Protein AF-U1LVY3-F1 (afdb_monomer)

Foldseek 3Di:
DVQVLVVVLQLVLLVLCVVCLPPDWDKDADDDDPRIDIPSQVVSVVSSVVSCCVVPVPEAEDEPVPPGDHDPDQEAKYKQWRSWQQVVCSVPPVFLIWTWIFIDHGNRTQKTWIARSVVRWIWIFGPPPAIDTVNHGAAAADDDALQAWEEADDPCCLPDDLQDDNQLCVVSQVNHPHYDHSRGQLVRLLCQLNHVGAKYWDRWDACRRPVRSQRSQVRSQKHKDFLQRHRDDNPTITIIIIHHPNHSCNSNPPRQVVVQNHDVPRAPFDKDWDDDCVVCVVQLCVQPVPSVVSVVQVVQWIKIFTDGPNHTFWIWTWGDPDLAEIEIHRTGGDPVCPPVCVSVVNVVVVVVVCVVSNHFKYKYKDFPQCPVVVVSVVVVVWAWDDKAFQVCVVVPHDFDHHPNDTRGIITMTMDGD

Structure (mmCIF, N/CA/C/O backbone):
data_AF-U1LVY3-F1
#
_entry.id   AF-U1LVY3-F1
#
loop_
_atom_site.group_PDB
_atom_site.id
_atom_site.type_symbol
_atom_site.label_atom_id
_atom_site.label_alt_id
_atom_site.label_comp_id
_atom_site.label_asym_id
_atom_site.label_entity_id
_atom_site.label_seq_id
_atom_site.pdbx_PDB_ins_code
_atom_site.Cartn_x
_atom_site.Cartn_y
_atom_site.Cartn_z
_atom_site.occupancy
_atom_site.B_iso_or_equiv
_atom_site.auth_seq_id
_atom_site.auth_comp_id
_atom_site.auth_asym_id
_atom_site.auth_atom_id
_atom_site.pdbx_PDB_model_num
ATOM 1 N N . MET A 1 1 ? -6.743 -9.334 26.525 1.00 87.50 1 MET A N 1
ATOM 2 C CA . MET A 1 1 ? -6.512 -8.018 27.160 1.00 87.50 1 MET A CA 1
ATOM 3 C C . MET A 1 1 ? -6.171 -6.985 26.093 1.00 87.50 1 MET A C 1
ATOM 5 O O . MET A 1 1 ? -6.909 -6.022 25.976 1.00 87.50 1 MET A O 1
ATOM 9 N N . LEU A 1 2 ? -5.165 -7.258 25.252 1.00 95.00 2 LEU A N 1
ATOM 10 C CA . LEU A 1 2 ? -4.727 -6.402 24.141 1.00 95.00 2 LEU A CA 1
ATOM 11 C C . LEU A 1 2 ? -5.836 -5.983 23.155 1.00 95.00 2 LEU A C 1
ATOM 13 O O . LEU A 1 2 ? -6.010 -4.799 22.908 1.00 95.00 2 LEU A O 1
ATOM 17 N N . GLU A 1 3 ? -6.629 -6.936 22.653 1.00 96.06 3 GLU A N 1
ATOM 18 C CA . GLU A 1 3 ? -7.739 -6.662 21.721 1.00 96.06 3 GLU A CA 1
ATOM 19 C C . GLU A 1 3 ? -8.765 -5.674 22.300 1.00 96.06 3 GLU A C 1
ATOM 21 O O . GLU A 1 3 ? -9.073 -4.659 21.687 1.00 96.06 3 GLU A O 1
ATOM 26 N N . TRP A 1 4 ? -9.252 -5.930 23.519 1.00 97.12 4 TRP A N 1
ATOM 27 C CA . TRP A 1 4 ? -10.209 -5.049 24.198 1.00 97.12 4 TRP A CA 1
ATOM 28 C C . TRP A 1 4 ? -9.643 -3.658 24.467 1.00 97.12 4 TRP A C 1
ATOM 30 O O . TRP A 1 4 ? -10.363 -2.675 24.324 1.00 97.12 4 TRP A O 1
ATOM 40 N N . PHE A 1 5 ? -8.360 -3.581 24.822 1.00 98.50 5 PHE A N 1
ATOM 41 C CA . PHE A 1 5 ? -7.663 -2.311 24.976 1.00 98.50 5 PHE A CA 1
ATOM 42 C C . PHE A 1 5 ? -7.622 -1.530 23.655 1.00 98.50 5 PHE A C 1
ATOM 44 O O . PHE A 1 5 ? -7.966 -0.355 23.643 1.00 98.50 5 PHE A O 1
ATOM 51 N N . ALA A 1 6 ? -7.281 -2.178 22.536 1.00 98.25 6 ALA A N 1
ATOM 52 C CA . ALA A 1 6 ? -7.259 -1.533 21.223 1.00 98.25 6 ALA A CA 1
ATOM 53 C C . ALA A 1 6 ? -8.655 -1.059 20.776 1.00 98.25 6 ALA A C 1
ATOM 55 O O . ALA A 1 6 ? -8.788 0.032 20.227 1.00 98.25 6 ALA A O 1
ATOM 56 N N . ILE A 1 7 ? -9.704 -1.842 21.063 1.00 98.50 7 ILE A N 1
ATOM 57 C CA . ILE A 1 7 ? -11.102 -1.472 20.780 1.00 98.50 7 ILE A CA 1
ATOM 58 C C . ILE A 1 7 ? -11.530 -0.241 21.584 1.00 98.50 7 ILE A C 1
ATOM 60 O O . ILE A 1 7 ? -12.202 0.640 21.050 1.00 98.50 7 ILE A O 1
ATOM 64 N N . ASP A 1 8 ? -11.191 -0.185 22.870 1.00 98.44 8 ASP A N 1
ATOM 65 C CA . ASP A 1 8 ? -11.476 0.985 23.700 1.00 98.44 8 ASP A CA 1
ATOM 66 C C . ASP A 1 8 ? -10.695 2.210 23.204 1.00 98.44 8 ASP A C 1
ATOM 68 O O . ASP A 1 8 ? -11.266 3.282 23.004 1.00 98.44 8 ASP A O 1
ATOM 72 N N . LEU A 1 9 ? -9.409 2.022 22.908 1.00 98.50 9 LEU A N 1
ATOM 73 C CA . LEU A 1 9 ? -8.517 3.063 22.418 1.00 98.50 9 LEU A CA 1
ATOM 74 C C . LEU A 1 9 ? -9.024 3.716 21.126 1.00 98.50 9 LEU A C 1
ATOM 76 O O . LEU A 1 9 ? -9.173 4.937 21.078 1.00 98.50 9 LEU A O 1
ATOM 80 N N . ILE A 1 10 ? -9.330 2.917 20.099 1.00 98.62 10 ILE A N 1
ATOM 81 C CA . ILE A 1 10 ? -9.770 3.434 18.795 1.00 98.62 10 ILE A CA 1
ATOM 82 C C . ILE A 1 10 ? -11.118 4.159 18.891 1.00 98.62 10 ILE A C 1
ATOM 84 O O . ILE A 1 10 ? -11.341 5.159 18.210 1.00 98.62 10 ILE A O 1
ATOM 88 N N . LYS A 1 11 ? -12.009 3.713 19.787 1.00 98.50 11 LYS A N 1
ATOM 89 C CA . LYS A 1 11 ? -13.289 4.386 20.042 1.00 98.50 11 LYS A CA 1
ATOM 90 C C . LYS A 1 11 ? -13.103 5.732 20.725 1.00 98.50 11 LYS A C 1
ATOM 92 O O . LYS A 1 11 ? -13.768 6.690 20.346 1.00 98.50 11 LYS A O 1
ATOM 97 N N . GLN A 1 12 ? -12.207 5.820 21.705 1.00 98.19 12 GLN A N 1
ATOM 98 C CA . GLN A 1 12 ? -11.926 7.085 22.385 1.00 98.19 12 GLN A CA 1
ATOM 99 C C . GLN A 1 12 ? -11.240 8.092 21.460 1.00 98.19 12 GLN A C 1
ATOM 101 O O . GLN A 1 12 ? -11.603 9.266 21.471 1.00 98.19 12 GLN A O 1
ATOM 106 N N . ALA A 1 13 ? -10.324 7.628 20.608 1.00 98.12 13 ALA A N 1
ATOM 107 C CA . ALA A 1 13 ? -9.740 8.443 19.550 1.00 98.12 13 ALA A CA 1
ATOM 108 C C . ALA A 1 13 ? -10.811 8.956 18.566 1.00 98.12 13 ALA A C 1
ATOM 110 O O . ALA A 1 13 ? -10.850 10.146 18.260 1.00 98.12 13 ALA A O 1
ATOM 111 N N . GLY A 1 14 ? -11.740 8.097 18.131 1.00 98.19 14 GLY A N 1
ATOM 112 C CA . GLY A 1 14 ? -12.835 8.512 17.250 1.00 98.19 14 GLY A CA 1
ATOM 113 C C . GLY A 1 14 ? -13.801 9.498 17.908 1.00 98.19 14 GLY A C 1
ATOM 114 O O . GLY A 1 14 ? -14.214 10.467 17.273 1.00 98.19 14 GLY A O 1
ATOM 115 N N . GLU A 1 15 ? -14.118 9.312 19.189 1.00 97.94 15 GLU A N 1
ATOM 116 C CA . GLU A 1 15 ? -14.946 10.261 19.938 1.00 97.94 15 GLU A CA 1
ATOM 117 C C . GLU A 1 15 ? -14.264 11.627 20.070 1.00 97.94 15 GLU A C 1
ATOM 119 O O . GLU A 1 15 ? -14.902 12.659 19.865 1.00 97.94 15 GLU A O 1
ATOM 124 N N . TYR A 1 16 ? -12.952 11.644 20.322 1.00 97.50 16 TYR A N 1
ATOM 125 C CA . TYR A 1 16 ? -12.170 12.876 20.305 1.00 97.50 16 TYR A CA 1
ATOM 126 C C . TYR A 1 16 ? -12.270 13.588 18.948 1.00 97.50 16 TYR A C 1
ATOM 128 O O . TYR A 1 16 ? -12.573 14.780 18.911 1.00 97.50 16 TYR A O 1
ATOM 136 N N . ILE A 1 17 ? -12.112 12.864 17.832 1.00 96.81 17 ILE A N 1
ATOM 137 C CA . ILE A 1 17 ? -12.257 13.447 16.489 1.00 96.81 17 ILE A CA 1
ATOM 138 C C . ILE A 1 17 ? -13.647 14.059 16.300 1.00 96.81 17 ILE A C 1
ATOM 140 O O . ILE A 1 17 ? -13.748 15.198 15.850 1.00 96.81 17 ILE A O 1
ATOM 144 N N . ARG A 1 18 ? -14.724 13.351 16.669 1.00 96.56 18 ARG A N 1
ATOM 145 C CA . ARG A 1 18 ? -16.099 13.871 16.538 1.00 96.56 18 ARG A CA 1
ATOM 146 C C . ARG A 1 18 ? -16.309 15.167 17.308 1.00 96.56 18 ARG A C 1
ATOM 148 O O . ARG A 1 18 ? -16.991 16.056 16.812 1.00 96.56 18 ARG A O 1
ATOM 155 N N . LEU A 1 19 ? -15.718 15.284 18.496 1.00 94.75 19 LEU A N 1
ATOM 156 C CA . LEU A 1 19 ? -15.805 16.499 19.305 1.00 94.75 19 LEU A CA 1
ATOM 157 C C . LEU A 1 19 ? -15.033 17.675 18.694 1.00 94.75 19 LEU A C 1
ATOM 159 O O . LEU A 1 19 ? -15.367 18.817 18.985 1.00 94.75 19 LEU A O 1
ATOM 163 N N . GLN A 1 20 ? -14.001 17.416 17.887 1.00 92.50 20 GLN A N 1
ATOM 164 C CA . GLN A 1 20 ? -13.142 18.451 17.299 1.00 92.50 20 GLN A CA 1
ATOM 165 C C . GLN A 1 20 ? -13.457 18.759 15.824 1.00 92.50 20 GLN A C 1
ATOM 167 O O . GLN A 1 20 ? -12.952 19.739 15.285 1.00 92.50 20 GLN A O 1
ATOM 172 N N . ILE A 1 21 ? -14.289 17.958 15.151 1.00 90.50 21 ILE A N 1
ATOM 173 C CA . ILE A 1 21 ? -14.466 18.010 13.686 1.00 90.50 21 ILE A CA 1
ATOM 174 C C . ILE A 1 21 ? -15.023 19.342 13.152 1.00 90.50 21 ILE A C 1
ATOM 176 O O . ILE A 1 21 ? -14.772 19.712 11.999 1.00 90.50 21 ILE A O 1
ATOM 180 N N . ASP A 1 22 ? -15.785 20.061 13.978 1.00 88.44 22 ASP A N 1
ATOM 181 C CA . ASP A 1 22 ? -16.374 21.362 13.647 1.00 88.44 22 ASP A CA 1
ATOM 182 C C . ASP A 1 22 ? -15.607 22.553 14.236 1.00 88.44 22 ASP A C 1
ATOM 184 O O . ASP A 1 22 ? -15.906 23.699 13.891 1.00 88.44 22 ASP A O 1
ATOM 188 N N . GLU A 1 23 ? -14.598 22.291 15.066 1.00 87.44 23 GLU A N 1
ATOM 189 C CA . GLU A 1 23 ? -13.735 23.324 15.626 1.00 87.44 23 GLU A CA 1
ATOM 190 C C . GLU A 1 23 ? -12.767 23.876 14.572 1.00 87.44 23 GLU A C 1
ATOM 192 O O . GLU A 1 23 ? -12.518 23.284 13.520 1.00 87.44 23 GLU A O 1
ATOM 197 N N . SER A 1 24 ? -12.212 25.057 14.843 1.00 82.12 24 SER A N 1
ATOM 198 C CA . SER A 1 24 ? -11.171 25.631 13.986 1.00 82.12 24 SER A CA 1
ATOM 199 C C . SER A 1 24 ? -9.819 24.994 14.300 1.00 82.12 24 SER A C 1
ATOM 201 O O . SER A 1 24 ? -9.330 25.118 15.418 1.00 82.12 24 SER A O 1
ATOM 203 N N . TYR A 1 25 ? -9.189 24.385 13.299 1.00 86.19 25 TYR A N 1
ATOM 204 C CA . TYR A 1 25 ? -7.867 23.759 13.399 1.00 86.19 25 TYR A CA 1
ATOM 205 C C . TYR A 1 25 ? -6.943 24.232 12.275 1.00 86.19 25 TYR A C 1
ATOM 207 O O . TYR A 1 25 ? -7.393 24.695 11.219 1.00 86.19 25 TYR A O 1
ATOM 215 N N . ARG A 1 26 ? -5.629 24.123 12.485 1.00 84.31 26 ARG A N 1
ATOM 216 C CA . ARG A 1 26 ? -4.644 24.418 11.435 1.00 84.31 26 ARG A CA 1
ATOM 217 C C . ARG A 1 26 ? -4.437 23.225 10.511 1.00 84.31 26 ARG A C 1
ATOM 219 O O . ARG A 1 26 ? -4.494 22.072 10.930 1.00 84.31 26 ARG A O 1
ATOM 226 N N . ILE A 1 27 ? -4.164 23.544 9.248 1.00 86.38 27 ILE A N 1
ATOM 227 C CA . ILE A 1 27 ? -3.819 22.594 8.191 1.00 86.38 27 ILE A CA 1
ATOM 228 C C . ILE A 1 27 ? -2.398 22.914 7.732 1.00 86.38 27 ILE A C 1
ATOM 230 O O . ILE A 1 27 ? -2.105 24.045 7.336 1.00 86.38 27 ILE A O 1
ATOM 234 N N . GLU A 1 28 ? -1.530 21.914 7.748 1.00 83.69 28 GLU A N 1
ATOM 235 C CA . GLU A 1 28 ? -0.154 21.988 7.272 1.00 83.69 28 GLU A CA 1
ATOM 236 C C . GLU A 1 28 ? 0.042 21.095 6.041 1.00 83.69 28 GLU A C 1
ATOM 238 O O . GLU A 1 28 ? -0.721 20.165 5.783 1.00 83.69 28 GLU A O 1
ATOM 243 N N . ARG A 1 29 ? 1.072 21.393 5.242 1.00 80.12 29 ARG A N 1
ATOM 244 C CA . ARG A 1 29 ? 1.439 20.617 4.051 1.00 80.12 29 ARG A CA 1
ATOM 245 C C . ARG A 1 29 ? 2.772 19.920 4.301 1.00 80.12 29 ARG A C 1
ATOM 247 O O . ARG A 1 29 ? 3.748 20.609 4.583 1.00 80.12 29 ARG A O 1
ATOM 254 N N . LYS A 1 30 ? 2.816 18.596 4.128 1.00 73.00 30 LYS A N 1
ATOM 255 C CA . LYS A 1 30 ? 4.018 17.768 4.318 1.00 73.00 30 LYS A CA 1
ATOM 256 C C . LYS A 1 30 ? 4.948 17.841 3.095 1.00 73.00 30 LYS A C 1
ATOM 258 O O . LYS A 1 30 ? 5.907 18.609 3.103 1.00 73.00 30 LYS A O 1
ATOM 263 N N . THR A 1 31 ? 4.672 17.098 2.014 1.00 61.28 31 THR A N 1
ATOM 264 C CA . THR A 1 31 ? 5.638 16.942 0.898 1.00 61.28 31 THR A CA 1
ATOM 265 C C . THR A 1 31 ? 5.097 17.196 -0.520 1.00 61.28 31 THR A C 1
ATOM 267 O O . THR A 1 31 ? 5.864 17.145 -1.485 1.00 61.28 31 THR A O 1
ATOM 270 N N . GLY A 1 32 ? 3.810 17.537 -0.704 1.00 56.56 32 GLY A N 1
ATOM 271 C CA . GLY A 1 32 ? 3.255 17.762 -2.051 1.00 56.56 32 GLY A CA 1
ATOM 272 C C . GLY A 1 32 ? 1.837 18.344 -2.146 1.00 56.56 32 GLY A C 1
ATOM 273 O O . GLY A 1 32 ? 1.198 18.695 -1.151 1.00 56.56 32 GLY A O 1
ATOM 274 N N . LYS A 1 33 ? 1.323 18.468 -3.384 1.00 53.09 33 LYS A N 1
ATOM 275 C CA . LYS A 1 33 ? -0.075 18.848 -3.678 1.00 53.09 33 LYS A CA 1
ATOM 276 C C . LYS A 1 33 ? -1.012 17.691 -3.292 1.00 53.09 33 LYS A C 1
ATOM 278 O O . LYS A 1 33 ? -1.248 16.810 -4.106 1.00 53.09 33 LYS A O 1
ATOM 283 N N . GLY A 1 34 ? -1.510 17.700 -2.057 1.00 57.94 34 GLY A N 1
ATOM 284 C CA . GLY A 1 34 ? -2.484 16.724 -1.539 1.00 57.94 34 GLY A CA 1
ATOM 285 C C . GLY A 1 34 ? -2.039 16.010 -0.263 1.00 57.94 34 GLY A C 1
ATOM 286 O O . GLY A 1 34 ? -2.865 15.390 0.385 1.00 57.94 34 GLY A O 1
ATOM 287 N N . ASP A 1 35 ? -0.765 16.147 0.102 1.00 71.56 35 ASP A N 1
ATOM 288 C CA . ASP A 1 35 ? -0.186 15.614 1.335 1.00 71.56 35 ASP A CA 1
ATOM 289 C C . ASP A 1 35 ? -0.346 16.661 2.450 1.00 71.56 35 ASP A C 1
ATOM 291 O O . ASP A 1 35 ? 0.432 17.624 2.536 1.00 71.56 35 ASP A O 1
ATOM 295 N N . LEU A 1 36 ? -1.460 16.552 3.175 1.00 80.69 36 LEU A N 1
ATOM 296 C CA . LEU A 1 36 ? -1.918 17.489 4.198 1.00 80.69 36 LEU A CA 1
ATOM 297 C C . LEU A 1 36 ? -2.030 16.768 5.535 1.00 80.69 36 LEU A C 1
ATOM 299 O O . LEU A 1 36 ? -2.366 15.596 5.564 1.00 80.69 36 LEU A O 1
ATOM 303 N N . VAL A 1 37 ? -1.814 17.512 6.610 1.00 85.25 37 VAL A N 1
ATOM 304 C CA . VAL A 1 37 ? -2.008 17.067 7.991 1.00 85.25 37 VAL A CA 1
ATOM 305 C C . VAL A 1 37 ? -2.689 18.181 8.765 1.00 85.25 37 VAL A C 1
ATOM 307 O O . VAL A 1 37 ? -2.433 19.362 8.508 1.00 85.25 37 VAL A O 1
ATOM 310 N N . THR A 1 38 ? -3.562 17.836 9.701 1.00 85.44 38 THR A N 1
ATOM 311 C CA . THR A 1 38 ? -4.180 18.796 10.613 1.00 85.44 38 THR A CA 1
ATOM 312 C C . THR A 1 38 ? -3.626 18.662 12.029 1.00 85.44 38 THR A C 1
ATOM 314 O O . THR A 1 38 ? -3.005 17.668 12.402 1.00 85.44 38 THR A O 1
ATOM 317 N N . GLU A 1 39 ? -3.857 19.677 12.859 1.00 89.75 39 GLU A N 1
ATOM 318 C CA . GLU A 1 39 ? -3.575 19.576 14.299 1.00 89.75 39 GLU A CA 1
ATOM 319 C C . GLU A 1 39 ? -4.322 18.403 14.959 1.00 89.75 39 GLU A C 1
ATOM 321 O O . GLU A 1 39 ? -3.839 17.860 15.952 1.00 89.75 39 GLU A O 1
ATOM 326 N N . ILE A 1 40 ? -5.459 17.986 14.390 1.00 90.75 40 ILE A N 1
ATOM 327 C CA . ILE A 1 40 ? -6.265 16.877 14.902 1.00 90.75 40 ILE A CA 1
ATOM 328 C C . ILE A 1 40 ? -5.581 15.537 14.616 1.00 90.75 40 ILE A C 1
ATOM 330 O O . ILE A 1 40 ? -5.523 14.721 15.530 1.00 90.75 40 ILE A O 1
ATOM 334 N N . ASP A 1 41 ? -4.993 15.329 13.430 1.00 91.31 41 ASP A N 1
ATOM 335 C CA . ASP A 1 41 ? -4.219 14.114 13.114 1.00 91.31 41 ASP A CA 1
ATOM 336 C C . ASP A 1 41 ? -3.125 13.887 14.175 1.00 91.31 41 ASP A C 1
ATOM 338 O O . ASP A 1 41 ? -3.058 12.834 14.811 1.00 91.31 41 ASP A O 1
ATOM 342 N N . ARG A 1 42 ? -2.336 14.932 14.468 1.00 90.75 42 ARG A N 1
ATOM 343 C CA . ARG A 1 42 ? -1.269 14.875 15.482 1.00 90.75 42 ARG A CA 1
ATOM 344 C C . ARG A 1 42 ? -1.800 14.660 16.894 1.00 90.75 42 ARG A C 1
ATOM 346 O O . ARG A 1 42 ? -1.207 13.905 17.659 1.00 90.75 42 ARG A O 1
ATOM 353 N N . ALA A 1 43 ? -2.892 15.329 17.264 1.00 93.19 43 ALA A N 1
ATOM 354 C CA . ALA A 1 43 ? -3.486 15.179 18.590 1.00 93.19 43 ALA A CA 1
ATOM 355 C C . ALA A 1 43 ? -4.026 13.757 18.815 1.00 93.19 43 ALA A C 1
ATOM 357 O O . ALA A 1 43 ? -3.868 13.200 19.903 1.00 93.19 43 ALA A O 1
ATOM 358 N N . VAL A 1 44 ? -4.621 13.158 17.782 1.00 94.94 44 VAL A N 1
ATOM 359 C CA . VAL A 1 44 ? -5.119 11.781 17.812 1.00 94.94 44 VAL A CA 1
ATOM 360 C C . VAL A 1 44 ? -3.965 10.787 17.889 1.00 94.94 44 VAL A C 1
ATOM 362 O O . VAL A 1 44 ? -4.005 9.897 18.740 1.00 94.94 44 VAL A O 1
ATOM 365 N N . GLU A 1 45 ? -2.920 10.942 17.070 1.00 95.06 45 GLU A N 1
ATOM 366 C CA . GLU A 1 45 ? -1.748 10.064 17.150 1.00 95.06 45 GLU A CA 1
ATOM 367 C C . GLU A 1 45 ? -1.078 10.167 18.524 1.00 95.06 45 GLU A C 1
ATOM 369 O O . GLU A 1 45 ? -0.766 9.141 19.124 1.00 95.06 45 GLU A O 1
ATOM 374 N N . GLN A 1 46 ? -0.944 11.375 19.083 1.00 95.50 46 GLN A N 1
ATOM 375 C CA . GLN A 1 46 ? -0.377 11.572 20.418 1.00 95.50 46 GLN A CA 1
ATOM 376 C C . GLN A 1 46 ? -1.205 10.861 21.496 1.00 95.50 46 GLN A C 1
ATOM 378 O O . GLN A 1 46 ? -0.643 10.144 22.322 1.00 95.50 46 GLN A O 1
ATOM 383 N N . LEU A 1 47 ? -2.537 10.997 21.459 1.00 96.50 47 LEU A N 1
ATOM 384 C CA . LEU A 1 47 ? -3.446 10.299 22.374 1.00 96.50 47 LEU A CA 1
ATOM 385 C C . LEU A 1 47 ? -3.258 8.779 22.293 1.00 96.50 47 LEU A C 1
ATOM 387 O O . LEU A 1 47 ? -3.208 8.102 23.324 1.00 96.50 47 LEU A O 1
ATOM 391 N N . ILE A 1 48 ? -3.150 8.246 21.073 1.00 97.12 48 ILE A N 1
ATOM 392 C CA . ILE A 1 48 ? -2.942 6.817 20.829 1.00 97.12 48 ILE A CA 1
ATOM 393 C C . ILE A 1 48 ? -1.589 6.362 21.377 1.00 97.12 48 ILE A C 1
ATOM 395 O O . ILE A 1 48 ? -1.526 5.391 22.137 1.00 97.12 48 ILE A O 1
ATOM 399 N N . VAL A 1 49 ? -0.523 7.086 21.045 1.00 96.06 49 VAL A N 1
ATOM 400 C CA . VAL A 1 49 ? 0.848 6.794 21.465 1.00 96.06 49 VAL A CA 1
ATOM 401 C C . VAL A 1 49 ? 0.986 6.815 22.984 1.00 96.06 49 VAL A C 1
ATOM 403 O O . VAL A 1 49 ? 1.526 5.865 23.555 1.00 96.06 49 VAL A O 1
ATOM 406 N N . ASP A 1 50 ? 0.483 7.855 23.648 1.00 96.50 50 ASP A N 1
ATOM 407 C CA . ASP A 1 50 ? 0.609 8.012 25.099 1.00 96.50 50 ASP A CA 1
ATOM 408 C C . ASP A 1 50 ? -0.071 6.868 25.840 1.00 96.50 50 ASP A C 1
ATOM 410 O O . ASP A 1 50 ? 0.511 6.263 26.743 1.00 96.50 50 ASP A O 1
ATOM 414 N N . ARG A 1 51 ? -1.278 6.500 25.406 1.00 97.31 51 ARG A N 1
ATOM 415 C CA . ARG A 1 51 ? -2.032 5.428 26.047 1.00 97.31 51 ARG A CA 1
ATOM 416 C C . ARG A 1 51 ? -1.419 4.049 25.802 1.00 97.31 51 ARG A C 1
ATOM 418 O O . ARG A 1 51 ? -1.421 3.216 26.712 1.00 97.31 51 ARG A O 1
ATOM 425 N N . ILE A 1 52 ? -0.881 3.793 24.604 1.00 96.75 52 ILE A N 1
ATOM 426 C CA . ILE A 1 52 ? -0.137 2.554 24.333 1.00 96.75 52 ILE A CA 1
ATOM 427 C C . ILE A 1 52 ? 1.099 2.492 25.230 1.00 96.75 52 ILE A C 1
ATOM 429 O O . ILE A 1 52 ? 1.293 1.474 25.885 1.00 96.75 52 ILE A O 1
ATOM 433 N N . ARG A 1 53 ? 1.887 3.569 25.326 1.00 95.62 53 ARG A N 1
ATOM 434 C CA . ARG A 1 53 ? 3.098 3.613 26.164 1.00 95.62 53 ARG A CA 1
ATOM 435 C C . ARG A 1 53 ? 2.803 3.445 27.653 1.00 95.62 53 ARG A C 1
ATOM 437 O O . ARG A 1 53 ? 3.579 2.800 28.349 1.00 95.62 53 ARG A O 1
ATOM 444 N N . GLU A 1 54 ? 1.687 3.986 28.137 1.00 96.94 54 GLU A N 1
ATOM 445 C CA . GLU A 1 54 ? 1.258 3.825 29.531 1.00 96.94 54 GLU A CA 1
ATOM 446 C C . GLU A 1 54 ? 0.922 2.363 29.864 1.00 96.94 54 GLU A C 1
ATOM 448 O O . GLU A 1 54 ? 1.285 1.863 30.928 1.00 96.94 54 GLU A O 1
ATOM 453 N N . SER A 1 55 ? 0.241 1.663 28.953 1.00 97.56 55 SER A N 1
ATOM 454 C CA . SER A 1 55 ? -0.234 0.292 29.196 1.00 97.56 55 SER A CA 1
ATOM 455 C C . SER A 1 55 ? 0.760 -0.791 28.770 1.00 97.56 55 SER A C 1
ATOM 457 O O . SER A 1 55 ? 0.778 -1.878 29.348 1.00 97.56 55 SER A O 1
ATOM 459 N N . TYR A 1 56 ? 1.571 -0.508 27.753 1.00 96.75 56 TYR A N 1
ATOM 460 C CA . TYR A 1 56 ? 2.499 -1.432 27.109 1.00 96.75 56 TYR A CA 1
ATOM 461 C C . TYR A 1 56 ? 3.814 -0.716 26.741 1.00 96.75 56 TYR A C 1
ATOM 463 O O . TYR A 1 56 ? 4.085 -0.481 25.562 1.00 96.75 56 TYR A O 1
ATOM 471 N N . PRO A 1 57 ? 4.653 -0.375 27.735 1.00 95.06 57 PRO A N 1
ATOM 472 C CA . PRO A 1 57 ? 5.874 0.408 27.519 1.00 95.06 57 PRO A CA 1
ATOM 473 C C . PRO A 1 57 ? 6.914 -0.279 26.619 1.00 95.06 57 PRO A C 1
ATOM 475 O O . PRO A 1 57 ? 7.731 0.404 26.012 1.00 95.06 57 PRO A O 1
ATOM 478 N N . GLU A 1 58 ? 6.865 -1.609 26.507 1.00 94.44 58 GLU A N 1
ATOM 479 C CA . GLU A 1 58 ? 7.773 -2.411 25.671 1.00 94.44 58 GLU A CA 1
ATOM 480 C C . GLU A 1 58 ? 7.297 -2.550 24.211 1.00 94.44 58 GLU A C 1
ATOM 482 O O . GLU A 1 58 ? 7.966 -3.187 23.403 1.00 94.44 58 GLU A O 1
ATOM 487 N N . HIS A 1 59 ? 6.113 -2.032 23.861 1.00 95.94 59 HIS A N 1
ATOM 488 C CA . HIS A 1 59 ? 5.604 -2.109 22.490 1.00 95.94 59 HIS A CA 1
ATOM 489 C C . HIS A 1 59 ? 6.171 -0.980 21.619 1.00 95.94 59 HIS A C 1
ATOM 491 O O . HIS A 1 59 ? 6.325 0.160 22.060 1.00 95.94 59 HIS A O 1
ATOM 497 N N . HIS A 1 60 ? 6.401 -1.284 20.345 1.00 95.12 60 HIS A N 1
ATOM 498 C CA . HIS A 1 60 ? 6.823 -0.317 19.336 1.00 95.12 60 HIS A CA 1
ATOM 499 C C . HIS A 1 60 ? 5.623 0.264 18.592 1.00 95.12 60 HIS A C 1
ATOM 501 O O . HIS A 1 60 ? 4.578 -0.376 18.472 1.00 95.12 60 HIS A O 1
ATOM 507 N N . ILE A 1 61 ? 5.772 1.481 18.072 1.00 95.25 61 ILE A N 1
ATOM 508 C CA . ILE A 1 61 ? 4.718 2.183 17.336 1.00 95.25 61 ILE A CA 1
ATOM 509 C C . ILE A 1 61 ? 5.335 2.785 16.075 1.00 95.25 61 ILE A C 1
ATOM 511 O O . ILE A 1 61 ? 6.375 3.437 16.146 1.00 95.25 61 ILE A O 1
ATOM 515 N N . ILE A 1 62 ? 4.680 2.573 14.941 1.00 94.12 62 ILE A N 1
ATOM 516 C CA . ILE A 1 62 ? 4.989 3.155 13.637 1.00 94.12 62 ILE A CA 1
ATOM 517 C C . ILE A 1 62 ? 3.734 3.925 13.210 1.00 94.12 62 ILE A C 1
ATOM 519 O O . ILE A 1 62 ? 2.726 3.318 12.841 1.00 94.12 62 ILE A O 1
ATOM 523 N N . GLY A 1 63 ? 3.782 5.251 13.340 1.00 91.19 63 GLY A N 1
ATOM 524 C CA . GLY A 1 63 ? 2.673 6.161 13.038 1.00 91.19 63 GLY A CA 1
ATOM 525 C C . GLY A 1 63 ? 2.941 7.030 11.810 1.00 91.19 63 GLY A C 1
ATOM 526 O O . GLY A 1 63 ? 4.100 7.280 11.475 1.00 91.19 63 GLY A O 1
ATOM 527 N N . GLU A 1 64 ? 1.881 7.506 11.153 1.00 89.44 64 GLU A N 1
ATOM 528 C CA . GLU A 1 64 ? 1.994 8.400 9.992 1.00 89.44 64 GLU A CA 1
ATOM 529 C C . GLU A 1 64 ? 2.657 9.745 10.339 1.00 89.44 64 GLU A C 1
ATOM 531 O O . GLU A 1 64 ? 3.452 10.275 9.551 1.00 89.44 64 GLU A O 1
ATOM 536 N N . GLU A 1 65 ? 2.342 10.317 11.504 1.00 84.31 65 GLU A N 1
ATOM 537 C CA . GLU A 1 65 ? 2.796 11.654 11.899 1.00 84.31 65 GLU A CA 1
ATOM 538 C C . GLU A 1 65 ? 4.184 11.673 12.539 1.00 84.31 65 GLU A C 1
ATOM 540 O O . GLU A 1 65 ? 4.730 12.748 12.808 1.00 84.31 65 GLU A O 1
ATOM 545 N N . GLY A 1 66 ? 4.788 10.499 12.737 1.00 79.50 66 GLY A N 1
ATOM 546 C CA . GLY A 1 66 ? 6.159 10.365 13.220 1.00 79.50 66 GLY A CA 1
ATOM 547 C C . GLY A 1 66 ? 6.339 10.804 14.674 1.00 79.50 66 GLY A C 1
ATOM 548 O O . GLY A 1 66 ? 7.414 11.284 15.040 1.00 79.50 66 GLY A O 1
ATOM 549 N N . ILE A 1 67 ? 5.304 10.665 15.513 1.00 79.25 67 ILE A N 1
ATOM 550 C CA . ILE A 1 67 ? 5.389 10.969 16.954 1.00 79.25 67 ILE A CA 1
ATOM 551 C C . ILE A 1 67 ? 6.244 9.924 17.695 1.00 79.25 67 ILE A C 1
ATOM 553 O O . ILE A 1 67 ? 6.848 10.205 18.739 1.00 79.25 67 ILE A O 1
ATOM 557 N N . SER A 1 68 ? 6.320 8.702 17.167 1.00 78.75 68 SER A N 1
ATOM 558 C CA . SER A 1 68 ? 7.162 7.625 17.684 1.00 78.75 68 SER A CA 1
ATOM 559 C C . SER A 1 68 ? 8.416 7.403 16.839 1.00 78.75 68 SER A C 1
ATOM 561 O O . SER A 1 68 ? 8.433 7.622 15.632 1.00 78.75 68 SER A O 1
ATOM 563 N N . THR A 1 69 ? 9.479 6.932 17.493 1.00 73.25 69 THR A N 1
ATOM 564 C CA . THR A 1 69 ? 10.676 6.442 16.806 1.00 73.25 69 THR A CA 1
ATOM 565 C C . THR A 1 69 ? 10.380 5.074 16.203 1.00 73.25 69 THR A C 1
ATOM 567 O O . THR A 1 69 ? 9.943 4.174 16.925 1.00 73.25 69 THR A O 1
ATOM 570 N N . GLU A 1 70 ? 10.633 4.920 14.906 1.00 77.38 70 GLU A N 1
ATOM 571 C CA . GLU A 1 70 ? 10.532 3.622 14.239 1.00 77.38 70 GLU A CA 1
ATOM 572 C C . GLU A 1 70 ? 11.570 2.640 14.814 1.00 77.38 70 GLU A C 1
ATOM 574 O O . GLU A 1 70 ? 12.708 3.041 15.079 1.00 77.38 70 GLU A O 1
ATOM 579 N N . PRO A 1 71 ? 11.194 1.371 15.050 1.00 80.56 71 PRO A N 1
ATOM 580 C CA . PRO A 1 71 ? 12.130 0.353 15.511 1.00 80.56 71 PRO A CA 1
ATOM 581 C C . PRO A 1 71 ? 13.098 -0.069 14.391 1.00 80.56 71 PRO A C 1
ATOM 583 O O . PRO A 1 71 ? 12.778 0.042 13.208 1.00 80.56 71 PRO A O 1
ATOM 586 N N . ASP A 1 72 ? 14.269 -0.597 14.766 1.00 75.69 72 ASP A N 1
ATOM 587 C CA . ASP A 1 72 ? 15.277 -1.096 13.812 1.00 75.69 72 ASP A CA 1
ATOM 588 C C . ASP A 1 72 ? 14.801 -2.348 13.044 1.00 75.69 72 ASP A C 1
ATOM 590 O O . ASP A 1 72 ? 15.237 -2.603 11.919 1.00 75.69 72 ASP A O 1
ATOM 594 N N . ASP A 1 73 ? 13.906 -3.136 13.648 1.00 83.25 73 ASP A N 1
ATOM 595 C CA . ASP A 1 73 ? 13.244 -4.289 13.041 1.00 83.25 73 ASP A CA 1
ATOM 596 C C . ASP A 1 73 ? 11.789 -4.438 13.531 1.00 83.25 73 ASP A C 1
ATOM 598 O O . ASP A 1 73 ? 11.290 -3.646 14.328 1.00 83.25 73 ASP A O 1
ATOM 602 N N . LEU A 1 74 ? 11.075 -5.444 13.014 1.00 87.81 74 LEU A N 1
ATOM 603 C CA . LEU A 1 74 ? 9.671 -5.721 13.351 1.00 87.81 74 LEU A CA 1
ATOM 604 C C . LEU A 1 74 ? 9.510 -6.865 14.373 1.00 87.81 74 LEU A C 1
ATOM 606 O O . LEU A 1 74 ? 8.498 -7.575 14.351 1.00 87.81 74 LEU A O 1
ATOM 610 N N . SER A 1 75 ? 10.516 -7.096 15.223 1.00 86.75 75 SER A N 1
ATOM 611 C CA . SER A 1 75 ? 10.436 -8.071 16.317 1.00 86.75 75 SER A CA 1
ATOM 612 C C . SER A 1 75 ? 9.601 -7.548 17.491 1.00 86.75 75 SER A C 1
ATOM 614 O O . SER A 1 75 ? 9.410 -6.343 17.666 1.00 86.75 75 SER A O 1
ATOM 616 N N . GLY A 1 76 ? 9.049 -8.459 18.298 1.00 94.00 76 GLY A N 1
ATOM 617 C CA . GLY A 1 76 ? 8.172 -8.078 19.400 1.00 94.00 76 GLY A CA 1
ATOM 618 C C . GLY A 1 76 ? 6.814 -7.568 18.912 1.00 94.00 76 GLY A C 1
ATOM 619 O O . GLY A 1 76 ? 6.300 -8.014 17.887 1.00 94.00 76 GLY A O 1
ATOM 620 N N . THR A 1 77 ? 6.188 -6.672 19.683 1.00 97.38 77 THR A N 1
ATOM 621 C CA . THR A 1 77 ? 4.859 -6.135 19.350 1.00 97.38 77 THR A CA 1
ATOM 622 C C . THR A 1 77 ? 4.967 -4.740 18.747 1.00 97.38 77 THR A C 1
ATOM 624 O O . THR A 1 77 ? 5.401 -3.808 19.423 1.00 97.38 77 THR A O 1
ATOM 627 N N . VAL A 1 78 ? 4.517 -4.590 17.502 1.00 96.88 78 VAL A N 1
ATOM 628 C CA . VAL A 1 78 ? 4.566 -3.340 16.734 1.00 96.88 78 VAL A CA 1
ATOM 629 C C . VAL A 1 78 ? 3.154 -2.896 16.364 1.00 96.88 78 VAL A C 1
ATOM 631 O O . VAL A 1 78 ? 2.363 -3.675 15.831 1.00 96.88 78 VAL A O 1
ATOM 634 N N . TRP A 1 79 ? 2.839 -1.633 16.628 1.00 97.94 79 TRP A N 1
ATOM 635 C CA . TRP A 1 79 ? 1.570 -1.006 16.277 1.00 97.94 79 TRP A CA 1
ATOM 636 C C . TRP A 1 79 ? 1.757 -0.131 15.047 1.00 97.94 79 TRP A C 1
ATOM 638 O O . TRP A 1 79 ? 2.521 0.826 15.098 1.00 97.94 79 TRP A O 1
ATOM 648 N N . PHE A 1 80 ? 1.042 -0.426 13.966 1.00 97.75 80 PHE A N 1
ATOM 649 C CA . PHE A 1 80 ? 0.914 0.494 12.838 1.00 97.75 80 PHE A CA 1
ATOM 650 C C . PHE A 1 80 ? -0.325 1.352 13.053 1.00 97.75 80 PHE A C 1
ATOM 652 O O . PHE A 1 80 ? -1.410 0.795 13.239 1.00 97.75 80 PHE A O 1
ATOM 659 N N . VAL A 1 81 ? -0.161 2.672 13.051 1.00 97.88 81 VAL A N 1
ATOM 660 C CA . VAL A 1 81 ? -1.229 3.622 13.376 1.00 97.88 81 VAL A CA 1
ATOM 661 C C . VAL A 1 81 ? -1.348 4.670 12.279 1.00 97.88 81 VAL A C 1
ATOM 663 O O . VAL A 1 81 ? -0.387 5.371 11.984 1.00 97.88 81 VAL A O 1
ATOM 666 N N . ASP A 1 82 ? -2.546 4.791 11.721 1.00 97.69 82 ASP A N 1
ATOM 667 C CA . ASP A 1 82 ? -2.964 5.970 10.971 1.00 97.69 82 ASP A CA 1
ATOM 668 C C . ASP A 1 82 ? -4.079 6.661 11.775 1.00 97.69 82 ASP A C 1
ATOM 670 O O . ASP A 1 82 ? -5.155 6.065 11.963 1.00 97.69 82 ASP A O 1
ATOM 674 N N . PRO A 1 83 ? -3.828 7.861 12.329 1.00 96.88 83 PRO A N 1
ATOM 675 C CA . PRO A 1 83 ? -4.812 8.563 13.138 1.00 96.88 83 PRO A CA 1
ATOM 676 C C . PRO A 1 83 ? -6.027 9.023 12.321 1.00 96.88 83 PRO A C 1
ATOM 678 O O . PRO A 1 83 ? -7.123 9.069 12.884 1.00 96.88 83 PRO A O 1
ATOM 681 N N . ILE A 1 84 ? -5.852 9.373 11.040 1.00 97.50 84 ILE A N 1
ATOM 682 C CA . ILE A 1 84 ? -6.908 9.836 10.127 1.00 97.50 84 ILE A CA 1
ATOM 683 C C . ILE A 1 84 ? -6.525 9.466 8.681 1.00 97.50 84 ILE A C 1
ATOM 685 O O . ILE A 1 84 ? -6.119 10.308 7.876 1.00 97.50 84 ILE A O 1
ATOM 689 N N . ASP A 1 85 ? -6.803 8.224 8.297 1.00 97.56 85 ASP A N 1
ATOM 690 C CA . ASP A 1 85 ? -6.673 7.795 6.909 1.00 97.56 85 ASP A CA 1
ATOM 691 C C . ASP A 1 85 ? -7.773 8.465 6.082 1.00 97.56 85 ASP A C 1
ATOM 693 O O . ASP A 1 85 ? -8.978 8.286 6.318 1.00 97.56 85 ASP A O 1
ATOM 697 N N . GLY A 1 86 ? -7.351 9.263 5.104 1.00 95.69 86 GLY A N 1
ATOM 698 C CA . GLY A 1 86 ? -8.227 10.120 4.316 1.00 95.69 86 GLY A CA 1
ATOM 699 C C . GLY A 1 86 ? -8.320 11.555 4.837 1.00 95.69 86 GLY A C 1
ATOM 700 O O . GLY A 1 86 ? -9.397 12.155 4.774 1.00 95.69 86 GLY A O 1
ATOM 701 N N . THR A 1 87 ? -7.211 12.160 5.274 1.00 94.06 87 THR A N 1
ATOM 702 C CA . THR A 1 87 ? -7.138 13.566 5.727 1.00 94.06 87 THR A CA 1
ATOM 703 C C . THR A 1 87 ? -7.777 14.564 4.746 1.00 94.06 87 THR A C 1
ATOM 705 O O . THR A 1 87 ? -8.412 15.538 5.150 1.00 94.06 87 THR A O 1
ATOM 708 N N . LEU A 1 88 ? -7.698 14.325 3.429 1.00 93.56 88 LEU A N 1
ATOM 709 C CA . LEU A 1 88 ? -8.404 15.153 2.437 1.00 93.56 88 LEU A CA 1
ATOM 710 C C . LEU A 1 88 ? -9.929 15.081 2.590 1.00 93.56 88 LEU A C 1
ATOM 712 O O . LEU A 1 88 ? -10.610 16.102 2.471 1.00 93.56 88 LEU A O 1
ATOM 716 N N . ASN A 1 89 ? -10.477 13.898 2.862 1.00 96.31 89 ASN A N 1
ATOM 717 C CA . ASN A 1 89 ? -11.900 13.734 3.132 1.00 96.31 89 ASN A CA 1
ATOM 718 C C . ASN A 1 89 ? -12.282 14.347 4.476 1.00 96.31 89 ASN A C 1
ATOM 720 O O . ASN A 1 89 ? -13.325 14.995 4.564 1.00 96.31 89 ASN A O 1
ATOM 724 N N . PHE A 1 90 ? -11.426 14.212 5.491 1.00 95.88 90 PHE A N 1
ATOM 725 C CA . PHE A 1 90 ? -11.601 14.882 6.775 1.00 95.88 90 PHE A CA 1
ATOM 726 C C . PHE A 1 90 ? -11.753 16.402 6.594 1.00 95.88 90 PHE A C 1
ATOM 728 O O . PHE A 1 90 ? -12.785 16.965 6.958 1.00 95.88 90 PHE A O 1
ATOM 735 N N . ILE A 1 91 ? -10.797 17.038 5.909 1.00 92.44 91 ILE A N 1
ATOM 736 C CA . ILE A 1 91 ? -10.778 18.487 5.662 1.00 92.44 91 ILE A CA 1
ATOM 737 C C . ILE A 1 91 ? -11.977 18.941 4.817 1.00 92.44 91 ILE A C 1
ATOM 739 O O . ILE A 1 91 ? -12.623 19.942 5.127 1.00 92.44 91 ILE A O 1
ATOM 743 N N . HIS A 1 92 ? -12.263 18.249 3.710 1.00 93.19 92 HIS A N 1
ATOM 744 C CA . HIS A 1 92 ? -13.222 18.742 2.716 1.00 93.19 92 HIS A CA 1
ATOM 745 C C . HIS A 1 92 ? -14.657 18.264 2.927 1.00 93.19 92 HIS A C 1
ATOM 747 O O . HIS A 1 92 ? -15.592 18.946 2.506 1.00 93.19 92 HIS A O 1
ATOM 753 N N . GLN A 1 93 ? -14.842 17.081 3.505 1.00 94.88 93 GLN A N 1
ATOM 754 C CA . GLN A 1 93 ? -16.140 16.409 3.572 1.00 94.88 93 GLN A CA 1
ATOM 755 C C . GLN A 1 93 ? -16.593 16.127 5.001 1.00 94.88 93 GLN A C 1
ATOM 757 O O . GLN A 1 93 ? -17.788 15.909 5.198 1.00 94.88 93 GLN A O 1
ATOM 762 N N . LYS A 1 94 ? -15.671 16.122 5.975 1.00 95.62 94 LYS A N 1
ATOM 763 C CA . LYS A 1 94 ? -15.943 15.775 7.377 1.00 95.62 94 LYS A CA 1
ATOM 764 C C . LYS A 1 94 ? -16.598 14.395 7.541 1.00 95.62 94 LYS A C 1
ATOM 766 O O . LYS A 1 94 ? -17.428 14.188 8.418 1.00 95.62 94 LYS A O 1
ATOM 771 N N . ARG A 1 95 ? -16.276 13.459 6.647 1.00 96.31 95 ARG A N 1
ATOM 772 C CA . ARG A 1 95 ? -16.749 12.061 6.616 1.00 96.31 95 ARG A CA 1
ATOM 773 C C . ARG A 1 95 ? -15.858 11.245 5.689 1.00 96.31 95 ARG A C 1
ATOM 775 O O . ARG A 1 95 ? -15.075 11.846 4.962 1.00 96.31 95 ARG A O 1
ATOM 782 N N . MET A 1 96 ? -16.050 9.924 5.633 1.00 95.56 96 MET A N 1
ATOM 783 C CA . MET A 1 96 ? -15.312 9.031 4.721 1.00 95.56 96 MET A CA 1
ATOM 784 C C . MET A 1 96 ? -13.800 9.027 4.996 1.00 95.56 96 MET A C 1
ATOM 786 O O . MET A 1 96 ? -12.988 9.031 4.074 1.00 95.56 96 MET A O 1
ATOM 790 N N . PHE A 1 97 ? -13.442 9.059 6.273 1.00 98.12 97 PHE A N 1
ATOM 791 C CA . PHE A 1 97 ? -12.087 8.887 6.785 1.00 98.12 97 PHE A CA 1
ATOM 792 C C . PHE A 1 97 ? -12.148 7.858 7.916 1.00 98.12 97 PHE A C 1
ATOM 794 O O . PHE A 1 97 ? -13.225 7.633 8.485 1.00 98.12 97 PHE A O 1
ATOM 801 N N . ALA A 1 98 ? -11.023 7.233 8.239 1.00 98.62 98 ALA A N 1
ATOM 802 C CA . ALA A 1 98 ? -10.982 6.205 9.268 1.00 98.62 98 ALA A CA 1
ATOM 803 C C . ALA A 1 98 ? -9.758 6.328 10.171 1.00 98.62 98 ALA A C 1
ATOM 805 O O . ALA A 1 98 ? -8.742 6.878 9.777 1.00 98.62 98 ALA A O 1
ATOM 806 N N . ILE A 1 99 ? -9.854 5.767 11.373 1.00 98.75 99 ILE A N 1
ATOM 807 C CA . ILE A 1 99 ? -8.669 5.440 12.171 1.00 98.75 99 ILE A CA 1
ATOM 808 C C . ILE A 1 99 ? -8.258 4.015 11.798 1.00 98.75 99 ILE A C 1
ATOM 810 O O . ILE A 1 99 ? -9.110 3.119 11.813 1.00 98.75 99 ILE A O 1
ATOM 814 N N . SER A 1 100 ? -6.980 3.791 11.492 1.00 98.75 100 SER A N 1
ATOM 815 C CA . SER A 1 100 ? -6.422 2.467 11.183 1.00 98.75 100 SER A CA 1
ATOM 816 C C . SER A 1 100 ? -5.423 2.065 12.261 1.00 98.75 100 SER A C 1
ATOM 818 O O . SER A 1 100 ? -4.478 2.796 12.548 1.00 98.75 100 SER A O 1
ATOM 820 N N . ILE A 1 101 ? -5.622 0.895 12.870 1.00 98.81 101 ILE A N 1
ATOM 821 C CA . ILE A 1 101 ? -4.675 0.313 13.825 1.00 98.81 101 ILE A CA 1
ATOM 822 C C . ILE A 1 101 ? -4.436 -1.148 13.464 1.00 98.81 101 ILE A C 1
ATOM 824 O O . ILE A 1 101 ? -5.364 -1.957 13.455 1.00 98.81 101 ILE A O 1
ATOM 828 N N . ALA A 1 102 ? -3.181 -1.518 13.227 1.00 98.69 102 ALA A N 1
ATOM 829 C CA . ALA A 1 102 ? -2.766 -2.911 13.110 1.00 98.69 102 ALA A CA 1
ATOM 830 C C . ALA A 1 102 ? -1.780 -3.257 14.221 1.00 98.69 102 ALA A C 1
ATOM 832 O O . ALA A 1 102 ? -0.881 -2.474 14.513 1.00 98.69 102 ALA A O 1
ATOM 833 N N . ILE A 1 103 ? -1.920 -4.443 14.809 1.00 98.62 103 ILE A N 1
ATOM 834 C CA . ILE A 1 103 ? -0.988 -4.943 15.819 1.00 98.62 103 ILE A CA 1
ATOM 835 C C . ILE A 1 103 ? -0.284 -6.163 15.254 1.00 98.62 103 ILE A C 1
ATOM 837 O O . ILE A 1 103 ? -0.912 -7.185 14.963 1.00 98.62 103 ILE A O 1
ATOM 841 N N . MET A 1 104 ? 1.024 -6.037 15.105 1.00 98.00 104 MET A N 1
ATOM 842 C CA . MET A 1 104 ? 1.929 -7.076 14.655 1.00 98.00 104 MET A CA 1
ATOM 843 C C . MET A 1 104 ? 2.667 -7.675 15.847 1.00 98.00 104 MET A C 1
ATOM 845 O O . MET A 1 104 ? 3.094 -6.938 16.729 1.00 98.00 104 MET A O 1
ATOM 849 N N . VAL A 1 105 ? 2.815 -8.997 15.864 1.00 97.00 105 VAL A N 1
ATOM 850 C CA . VAL A 1 105 ? 3.629 -9.736 16.833 1.00 97.00 105 VAL A CA 1
ATOM 851 C C . VAL A 1 105 ? 4.623 -10.584 16.047 1.00 97.00 105 VAL A C 1
ATOM 853 O O . VAL A 1 105 ? 4.213 -11.404 15.228 1.00 97.00 105 VAL A O 1
ATOM 856 N N . ASP A 1 106 ? 5.917 -10.343 16.254 1.00 91.75 106 ASP A N 1
ATOM 857 C CA . ASP A 1 106 ? 7.027 -11.060 15.614 1.00 91.75 106 ASP A CA 1
ATOM 858 C C . ASP A 1 106 ? 6.877 -11.165 14.082 1.00 91.75 106 ASP A C 1
ATOM 860 O O . ASP A 1 106 ? 6.943 -12.242 13.484 1.00 91.75 106 ASP A O 1
ATOM 864 N N . GLY A 1 107 ? 6.628 -10.024 13.429 1.00 90.25 107 GLY A N 1
ATOM 865 C CA . GLY A 1 107 ? 6.469 -9.935 11.973 1.00 90.25 107 GLY A CA 1
ATOM 866 C C . GLY A 1 107 ? 5.099 -10.362 11.424 1.00 90.25 107 GLY A C 1
ATOM 867 O O . GLY A 1 107 ? 4.868 -10.272 10.216 1.00 90.25 107 GLY A O 1
ATOM 868 N N . VAL A 1 108 ? 4.168 -10.808 12.274 1.00 94.81 108 VAL A N 1
ATOM 869 C CA . VAL A 1 108 ? 2.840 -11.287 11.862 1.00 94.81 108 VAL A CA 1
ATOM 870 C C . VAL A 1 108 ? 1.740 -10.357 12.369 1.00 94.81 108 VAL A C 1
ATOM 872 O O . VAL A 1 108 ? 1.616 -10.124 13.564 1.00 94.81 108 VAL A O 1
ATOM 875 N N . VAL A 1 109 ? 0.902 -9.821 11.473 1.00 97.81 109 VAL A N 1
ATOM 876 C CA . VAL A 1 109 ? -0.254 -8.992 11.875 1.00 97.81 109 VAL A CA 1
ATOM 877 C C . VAL A 1 109 ? -1.298 -9.874 12.566 1.00 97.81 109 VAL A C 1
ATOM 879 O O . VAL A 1 109 ? -1.929 -10.698 11.907 1.00 97.81 109 VAL A O 1
ATOM 882 N N . GLU A 1 110 ? -1.477 -9.719 13.873 1.00 98.44 110 GLU A N 1
ATOM 883 C CA . GLU A 1 110 ? -2.387 -10.519 14.708 1.00 98.44 110 GLU A CA 1
ATOM 884 C C . GLU A 1 110 ? -3.773 -9.879 14.846 1.00 98.44 110 GLU A C 1
ATOM 886 O O . GLU A 1 110 ? -4.785 -10.587 14.886 1.00 98.44 110 GLU A O 1
ATOM 891 N N . TYR A 1 111 ? -3.825 -8.543 14.881 1.00 98.81 111 TYR A N 1
ATOM 892 C CA . TYR A 1 111 ? -5.061 -7.772 15.014 1.00 98.81 111 TYR A CA 1
ATOM 893 C C . TYR A 1 111 ? -5.110 -6.620 14.011 1.00 98.81 111 TYR A C 1
ATOM 895 O O . TYR A 1 111 ? -4.087 -5.999 13.719 1.00 98.81 111 TYR A O 1
ATOM 903 N N . GLY A 1 112 ? -6.307 -6.314 13.517 1.00 98.81 112 GLY A N 1
ATOM 904 C CA . GLY A 1 112 ? -6.562 -5.211 12.597 1.00 98.81 112 GLY A CA 1
ATOM 905 C C . GLY A 1 112 ? -7.874 -4.522 12.943 1.00 98.81 112 GLY A C 1
ATOM 906 O O . GLY A 1 112 ? -8.904 -5.182 13.083 1.00 98.81 112 GLY A O 1
ATOM 907 N N . PHE A 1 113 ? -7.826 -3.203 13.074 1.00 98.94 113 PHE A N 1
ATOM 908 C CA . PHE A 1 113 ? -8.948 -2.345 13.423 1.00 98.94 113 PHE A CA 1
ATOM 909 C C . PHE A 1 113 ? -9.029 -1.207 12.411 1.00 98.94 113 PHE A C 1
ATOM 911 O O . PHE A 1 113 ? -8.046 -0.502 12.195 1.00 98.94 113 PHE A O 1
ATOM 918 N N . VAL A 1 114 ? -10.197 -1.026 11.802 1.00 98.94 114 VAL A N 1
ATOM 919 C CA . VAL A 1 114 ? -10.493 0.141 10.962 1.00 98.94 114 VAL A CA 1
ATOM 920 C C . VAL A 1 114 ? -11.800 0.732 11.455 1.00 98.94 114 VAL A C 1
ATOM 922 O O . VAL A 1 114 ? -12.800 0.017 11.541 1.00 98.94 114 VAL A O 1
ATOM 925 N N . TYR A 1 115 ? -11.793 2.013 11.813 1.00 98.88 115 TYR A N 1
ATOM 926 C CA . TYR A 1 115 ? -12.967 2.689 12.352 1.00 98.88 115 TYR A CA 1
ATOM 927 C C . TYR A 1 115 ? -13.387 3.857 11.471 1.00 98.88 115 TYR A C 1
ATOM 929 O O . TYR A 1 115 ? -12.745 4.904 11.504 1.00 98.88 115 TYR A O 1
ATOM 937 N N . ASP A 1 116 ? -14.486 3.696 10.730 1.00 98.69 116 ASP A N 1
ATOM 938 C CA . ASP A 1 116 ? -15.162 4.832 10.098 1.00 98.69 116 ASP A CA 1
ATOM 939 C C . ASP A 1 116 ? -15.850 5.646 11.196 1.00 98.69 116 ASP A C 1
ATOM 941 O O . ASP A 1 116 ? -16.921 5.289 11.703 1.00 98.69 116 ASP A O 1
ATOM 945 N N . VAL A 1 117 ? -15.190 6.733 11.588 1.00 98.25 117 VAL A N 1
ATOM 946 C CA . VAL A 1 117 ? -15.577 7.553 12.739 1.00 98.25 117 VAL A CA 1
ATOM 947 C C . VAL A 1 117 ? -16.971 8.141 12.552 1.00 98.25 117 VAL A C 1
ATOM 949 O O . VAL A 1 117 ? -17.756 8.197 13.500 1.00 98.25 117 VAL A O 1
ATOM 952 N N . MET A 1 118 ? -17.307 8.571 11.336 1.00 98.06 118 MET A N 1
ATOM 953 C CA . MET A 1 118 ? -18.557 9.289 11.086 1.00 98.06 118 MET A CA 1
ATOM 954 C C . MET A 1 118 ? -19.718 8.351 10.767 1.00 98.06 118 MET A C 1
ATOM 956 O O . MET A 1 118 ? -20.857 8.683 11.091 1.00 98.06 118 MET A O 1
ATOM 960 N N . ALA A 1 119 ? -19.451 7.182 10.178 1.00 97.94 119 ALA A N 1
ATOM 961 C CA . ALA A 1 119 ? -20.464 6.141 10.002 1.00 97.94 119 ALA A CA 1
ATOM 962 C C . ALA A 1 119 ? -20.698 5.298 11.271 1.00 97.94 119 ALA A C 1
ATOM 964 O O . ALA A 1 119 ? -21.672 4.550 11.328 1.00 97.94 119 ALA A O 1
ATOM 965 N N . ASP A 1 120 ? -19.822 5.426 12.274 1.00 98.25 120 ASP A N 1
ATOM 966 C CA . ASP A 1 120 ? -19.785 4.581 13.471 1.00 98.25 120 ASP A CA 1
ATOM 967 C C . ASP A 1 120 ? -19.674 3.085 13.124 1.00 98.25 120 ASP A C 1
ATOM 969 O O . ASP A 1 120 ? -20.374 2.219 13.655 1.00 98.25 120 ASP A O 1
ATOM 973 N N . GLU A 1 121 ? -18.779 2.776 12.185 1.00 98.69 121 GLU A N 1
ATOM 974 C CA . GLU A 1 121 ? -18.530 1.417 11.708 1.00 98.69 121 GLU A CA 1
ATOM 975 C C . GLU A 1 121 ? -17.132 0.958 12.101 1.00 98.69 121 GLU A C 1
ATOM 977 O O . GLU A 1 121 ? -16.133 1.357 11.502 1.00 98.69 121 GLU A O 1
ATOM 982 N N . LEU A 1 122 ? -17.063 0.101 13.122 1.00 98.88 122 LEU A N 1
ATOM 983 C CA . LEU A 1 122 ? -15.826 -0.501 13.596 1.00 98.88 122 LEU A CA 1
ATOM 984 C C . LEU A 1 122 ? -15.662 -1.906 13.012 1.00 98.88 122 LEU A C 1
ATOM 986 O O . LEU A 1 122 ? -16.395 -2.840 13.362 1.00 98.88 122 LEU A O 1
ATOM 990 N N . PHE A 1 123 ? -14.664 -2.041 12.148 1.00 98.88 123 PHE A N 1
ATOM 991 C CA . PHE A 1 123 ? -14.216 -3.297 11.571 1.00 98.88 123 PHE A CA 1
ATOM 992 C C . PHE A 1 123 ? -13.081 -3.867 12.419 1.00 98.88 123 PHE A C 1
ATOM 994 O O . PHE A 1 123 ? -12.124 -3.162 12.732 1.00 98.88 123 PHE A O 1
ATOM 1001 N N . ILE A 1 124 ? -13.190 -5.141 12.794 1.00 98.88 124 ILE A N 1
ATOM 1002 C CA . ILE A 1 124 ? -12.221 -5.824 13.659 1.00 98.88 124 ILE A CA 1
ATOM 1003 C C . ILE A 1 124 ? -11.890 -7.177 13.055 1.00 98.88 124 ILE A C 1
ATOM 1005 O O . ILE A 1 124 ? -12.800 -7.981 12.846 1.00 98.88 124 ILE A O 1
ATOM 1009 N N . ALA A 1 125 ? -10.609 -7.459 12.853 1.00 98.75 125 ALA A N 1
ATOM 1010 C CA . ALA A 1 125 ? -10.112 -8.794 12.564 1.00 98.75 125 ALA A CA 1
ATOM 1011 C C . ALA A 1 125 ? -9.111 -9.247 13.616 1.00 98.75 125 ALA A C 1
ATOM 1013 O O . ALA A 1 125 ? -8.275 -8.478 14.096 1.00 98.75 125 ALA A O 1
ATOM 1014 N N . ARG A 1 126 ? -9.181 -10.542 13.904 1.00 98.25 126 ARG A N 1
ATOM 1015 C CA . ARG A 1 126 ? -8.179 -11.272 14.663 1.00 98.25 126 ARG A CA 1
ATOM 1016 C C . ARG A 1 126 ? -7.778 -12.492 13.857 1.00 98.25 126 ARG A C 1
ATOM 1018 O O . ARG A 1 126 ? -8.651 -13.234 13.405 1.00 98.25 126 ARG A O 1
ATOM 1025 N N . ARG A 1 127 ? -6.471 -12.707 13.725 1.00 98.25 127 ARG A N 1
ATOM 1026 C CA . ARG A 1 127 ? -5.914 -13.815 12.951 1.00 98.25 127 ARG A CA 1
ATOM 1027 C C . ARG A 1 127 ? -6.537 -15.158 13.351 1.00 98.25 127 ARG A C 1
ATOM 1029 O O . ARG A 1 127 ? -6.560 -15.523 14.527 1.00 98.25 127 ARG A O 1
ATOM 1036 N N . GLY A 1 128 ? -7.047 -15.889 12.363 1.00 98.06 128 GLY A N 1
ATOM 1037 C CA . GLY A 1 128 ? -7.681 -17.200 12.511 1.00 98.06 128 GLY A CA 1
ATOM 1038 C C . GLY A 1 128 ? -9.094 -17.199 13.109 1.00 98.06 128 GLY A C 1
ATOM 1039 O O . GLY A 1 128 ? -9.651 -18.277 13.325 1.00 98.06 128 GLY A O 1
ATOM 1040 N N . VAL A 1 129 ? -9.690 -16.038 13.398 1.00 97.88 129 VAL A N 1
ATOM 1041 C CA . VAL A 1 129 ? -11.024 -15.926 14.024 1.00 97.88 129 VAL A CA 1
ATOM 1042 C C . VAL A 1 129 ? -12.074 -15.396 13.043 1.00 97.88 129 VAL A C 1
ATOM 1044 O O . VAL A 1 129 ? -13.257 -15.769 13.128 1.00 97.88 129 VAL A O 1
ATOM 1047 N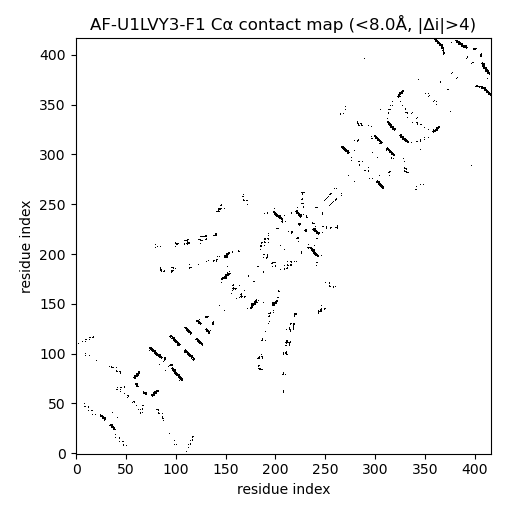 N . GLY A 1 130 ? -11.659 -14.583 12.075 1.00 98.12 130 GLY A N 1
ATOM 1048 C CA . GLY A 1 130 ? -12.521 -13.883 11.135 1.00 98.12 130 GLY A CA 1
ATOM 1049 C C . GLY A 1 130 ? -12.601 -12.375 11.388 1.00 98.12 130 GLY A C 1
ATOM 1050 O O . GLY A 1 130 ? -12.069 -11.845 12.366 1.00 98.12 130 GLY A O 1
ATOM 1051 N N . THR A 1 131 ? -13.351 -11.702 10.516 1.00 98.81 131 THR A N 1
ATOM 1052 C CA . THR A 1 131 ? -13.623 -10.261 10.597 1.00 98.81 131 THR A CA 1
ATOM 1053 C C . THR A 1 131 ? -15.041 -10.000 11.096 1.00 98.81 131 THR A C 1
ATOM 1055 O O . THR A 1 131 ? -15.984 -10.708 10.732 1.00 98.81 131 THR A O 1
ATOM 1058 N N . THR A 1 132 ? -15.217 -8.962 11.908 1.00 98.81 132 THR A N 1
ATOM 1059 C CA . THR A 1 132 ? -16.518 -8.460 12.354 1.00 98.81 132 THR A CA 1
ATOM 1060 C C . THR A 1 132 ? -16.701 -6.994 11.976 1.00 98.81 132 THR A C 1
ATOM 1062 O O . THR A 1 132 ? -15.736 -6.239 11.926 1.00 98.81 132 THR A O 1
ATOM 1065 N N . LEU A 1 133 ? -17.950 -6.595 11.744 1.00 98.81 133 LEU A N 1
ATOM 1066 C CA . LEU A 1 133 ? -18.394 -5.208 11.640 1.00 98.81 133 LEU A CA 1
ATOM 1067 C C . LEU A 1 133 ? -19.377 -4.951 12.782 1.00 98.81 133 LEU A C 1
ATOM 1069 O O . LEU A 1 133 ? -20.420 -5.608 12.858 1.00 98.81 133 LEU A O 1
ATOM 1073 N N . ASN A 1 134 ? -19.036 -4.037 13.693 1.00 98.44 134 ASN A N 1
ATOM 1074 C CA . ASN A 1 134 ? -19.844 -3.716 14.875 1.00 98.44 134 ASN A CA 1
ATOM 1075 C C . ASN A 1 134 ? -20.280 -4.977 15.654 1.00 98.44 134 ASN A C 1
ATOM 1077 O O . ASN A 1 134 ? -21.435 -5.136 16.052 1.00 98.44 134 ASN A O 1
ATOM 1081 N N . GLY A 1 135 ? -19.342 -5.917 15.824 1.00 97.19 135 GLY A N 1
ATOM 1082 C CA . GLY A 1 135 ? -19.542 -7.180 16.541 1.00 97.19 135 GLY A CA 1
ATOM 1083 C C . GLY A 1 135 ? -20.273 -8.276 15.757 1.00 97.19 135 GLY A C 1
ATOM 1084 O O . GLY A 1 135 ? -20.397 -9.395 16.252 1.00 97.19 135 GLY A O 1
ATOM 1085 N N . ARG A 1 136 ? -20.740 -8.010 14.529 1.00 98.31 136 ARG A N 1
ATOM 1086 C CA . ARG A 1 136 ? -21.347 -9.027 13.655 1.00 98.31 136 ARG A CA 1
ATOM 1087 C C . ARG A 1 136 ? -20.297 -9.608 12.719 1.00 98.31 136 ARG A C 1
ATOM 1089 O O . ARG A 1 136 ? -19.649 -8.861 11.994 1.00 98.31 136 ARG A O 1
ATOM 1096 N N . LYS A 1 137 ? -20.139 -10.934 12.714 1.00 98.44 137 LYS A N 1
ATOM 1097 C CA . LYS A 1 137 ? -19.191 -11.623 11.827 1.00 98.44 137 LYS A CA 1
ATOM 1098 C C . LYS A 1 137 ? -19.562 -11.412 10.357 1.00 98.44 137 LYS A C 1
ATOM 1100 O O . LYS A 1 137 ? -20.725 -11.577 9.988 1.00 98.44 137 LYS A O 1
ATOM 1105 N N . LEU A 1 138 ? -18.573 -11.059 9.542 1.00 98.62 138 LEU A N 1
ATOM 1106 C CA . LEU A 1 138 ? -18.727 -10.918 8.099 1.00 98.62 138 LEU A CA 1
ATOM 1107 C C . LEU A 1 138 ? -18.697 -12.295 7.412 1.00 98.62 138 LEU A C 1
ATOM 1109 O O . LEU A 1 138 ? -18.019 -13.210 7.893 1.00 98.62 138 LEU A O 1
ATOM 1113 N N . PRO A 1 139 ? -19.450 -12.475 6.313 1.00 97.94 139 PRO A N 1
ATOM 1114 C CA . PRO A 1 139 ? -19.368 -13.683 5.503 1.00 97.94 139 PRO A CA 1
ATOM 1115 C C . PRO A 1 139 ? -18.049 -13.730 4.720 1.00 97.94 139 PRO A C 1
ATOM 1117 O O . PRO A 1 139 ? -17.370 -12.719 4.560 1.00 97.94 139 PRO A O 1
ATOM 1120 N N . THR A 1 140 ? -17.717 -14.904 4.186 1.00 97.38 140 THR A N 1
ATOM 1121 C CA . THR A 1 140 ? -16.621 -15.054 3.222 1.00 97.38 140 THR A CA 1
ATOM 1122 C C . THR A 1 140 ? -16.880 -14.201 1.979 1.00 97.38 140 THR A C 1
ATOM 1124 O O . THR A 1 140 ? -18.020 -14.126 1.506 1.00 97.38 140 THR A O 1
ATOM 1127 N N . ILE A 1 141 ? -15.827 -13.578 1.446 1.00 96.50 141 ILE A N 1
ATOM 1128 C CA . ILE A 1 141 ? -15.906 -12.797 0.210 1.00 96.50 141 ILE A CA 1
ATOM 1129 C C . ILE A 1 141 ? -16.343 -13.685 -0.965 1.00 96.50 141 ILE A C 1
ATOM 1131 O O . ILE A 1 141 ? -16.051 -14.881 -1.017 1.00 96.50 141 ILE A O 1
ATOM 1135 N N . LYS A 1 142 ? -17.079 -13.106 -1.915 1.00 96.06 142 LYS A N 1
ATOM 1136 C CA . LYS A 1 142 ? -17.492 -13.806 -3.135 1.00 96.06 142 LYS A CA 1
ATOM 1137 C C . LYS A 1 142 ? -16.357 -13.804 -4.156 1.00 96.06 142 LYS A C 1
ATOM 1139 O O . LYS A 1 142 ? -15.568 -12.867 -4.213 1.00 96.06 142 LYS A O 1
ATOM 1144 N N . GLU A 1 143 ? -16.299 -14.839 -4.985 1.00 97.44 143 GLU A N 1
ATOM 1145 C CA . GLU A 1 143 ? -15.358 -14.906 -6.104 1.00 97.44 143 GLU A CA 1
ATOM 1146 C C . GLU A 1 143 ? -15.858 -14.053 -7.277 1.00 97.44 143 GLU A C 1
ATOM 1148 O O . GLU A 1 143 ? -17.002 -14.203 -7.708 1.00 97.44 143 GLU A O 1
ATOM 1153 N N . HIS A 1 144 ? -14.990 -13.188 -7.804 1.00 93.94 144 HIS A N 1
ATOM 1154 C CA . HIS A 1 144 ? -15.283 -12.319 -8.946 1.00 93.94 144 HIS A CA 1
ATOM 1155 C C . HIS A 1 144 ? -14.155 -12.399 -9.975 1.00 93.94 144 HIS A C 1
ATOM 1157 O O . HIS A 1 144 ? -12.978 -12.317 -9.628 1.00 93.94 144 HIS A O 1
ATOM 1163 N N . HIS A 1 145 ? -14.516 -12.506 -11.252 1.00 97.19 145 HIS A N 1
ATOM 1164 C CA . HIS A 1 145 ? -13.612 -12.138 -12.339 1.00 97.19 145 HIS A CA 1
ATOM 1165 C C . HIS A 1 145 ? -13.582 -10.612 -12.477 1.00 97.19 145 HIS A C 1
ATOM 1167 O O . HIS A 1 145 ? -14.551 -9.944 -12.117 1.00 97.19 145 HIS A O 1
ATO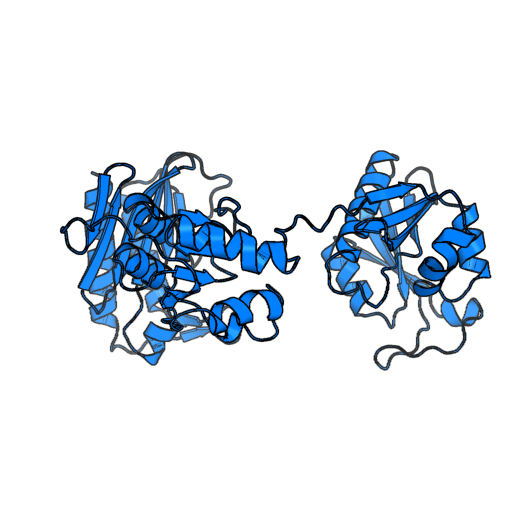M 1173 N N . VAL A 1 146 ? -12.523 -10.047 -13.071 1.00 96.81 146 VAL A N 1
ATOM 1174 C CA . VAL A 1 146 ? -12.421 -8.581 -13.280 1.00 96.81 146 VAL A CA 1
ATOM 1175 C C . VAL A 1 146 ? -13.664 -8.017 -13.975 1.00 96.81 146 VAL A C 1
ATOM 1177 O O . VAL A 1 146 ? -14.154 -6.963 -13.582 1.00 96.81 146 VAL A O 1
ATOM 1180 N N . ARG A 1 147 ? -14.221 -8.752 -14.947 1.00 96.88 147 ARG A N 1
ATOM 1181 C CA . ARG A 1 147 ? -15.399 -8.336 -15.725 1.00 96.88 147 ARG A CA 1
ATOM 1182 C C . ARG A 1 147 ? -16.682 -8.141 -14.906 1.00 96.88 147 ARG A C 1
ATOM 1184 O O . ARG A 1 147 ? -17.587 -7.443 -15.346 1.00 96.88 147 ARG A O 1
ATOM 1191 N N . ASP A 1 148 ? -16.754 -8.788 -13.745 1.00 97.25 148 ASP A N 1
ATOM 1192 C CA . ASP A 1 148 ? -17.921 -8.819 -12.862 1.00 97.25 148 ASP A CA 1
ATOM 1193 C C . ASP A 1 148 ? -17.668 -8.033 -11.563 1.00 97.25 148 ASP A C 1
ATOM 1195 O O . ASP A 1 148 ? -18.481 -8.092 -10.643 1.00 97.25 148 ASP A O 1
ATOM 1199 N N . ALA A 1 149 ? -16.527 -7.342 -11.465 1.00 97.38 149 ALA A N 1
ATOM 1200 C CA . ALA A 1 149 ? -16.071 -6.680 -10.251 1.00 97.38 149 ALA A CA 1
ATOM 1201 C C . ALA A 1 149 ? -16.362 -5.171 -10.270 1.00 97.38 149 ALA A C 1
ATOM 1203 O O . ALA A 1 149 ? -16.075 -4.472 -11.248 1.00 97.38 149 ALA A O 1
ATOM 1204 N N . PHE A 1 150 ? -16.883 -4.659 -9.158 1.00 97.44 150 PHE A N 1
ATOM 1205 C CA . PHE A 1 150 ? -16.951 -3.241 -8.826 1.00 97.44 150 PHE A CA 1
ATOM 1206 C C . PHE A 1 150 ? -15.705 -2.827 -8.036 1.00 97.44 150 PHE A C 1
ATOM 1208 O O . PHE A 1 150 ? -15.449 -3.335 -6.945 1.00 97.44 150 PHE A O 1
ATOM 1215 N N . LEU A 1 151 ? -14.901 -1.921 -8.593 1.00 97.06 151 LEU A N 1
ATOM 1216 C CA . LEU A 1 151 ? -13.546 -1.661 -8.108 1.00 97.06 151 LEU A CA 1
ATOM 1217 C C . LEU A 1 151 ? -13.432 -0.365 -7.320 1.00 97.06 151 LEU A C 1
ATOM 1219 O O . LEU A 1 151 ? -13.989 0.665 -7.699 1.00 97.06 151 LEU A O 1
ATOM 1223 N N . SER A 1 152 ? -12.585 -0.394 -6.302 1.00 97.62 152 SER A N 1
ATOM 1224 C CA . SER A 1 152 ? -12.072 0.792 -5.634 1.00 97.62 152 SER A CA 1
ATOM 1225 C C . SER A 1 152 ? -10.660 1.083 -6.149 1.00 97.62 152 SER A C 1
ATOM 1227 O O . SER A 1 152 ? -9.720 0.329 -5.900 1.00 97.62 152 SER A O 1
ATOM 1229 N N . MET A 1 153 ? -10.514 2.138 -6.949 1.00 96.69 153 MET A N 1
ATOM 1230 C CA . MET A 1 153 ? -9.248 2.566 -7.540 1.00 96.69 153 MET A CA 1
ATOM 1231 C C . MET A 1 153 ? -9.278 4.060 -7.860 1.00 96.69 153 MET A C 1
ATOM 1233 O O . MET A 1 153 ? -10.174 4.553 -8.550 1.00 96.69 153 MET A O 1
ATOM 1237 N N . ASN A 1 154 ? -8.241 4.781 -7.432 1.00 95.00 154 ASN A N 1
ATOM 1238 C CA . ASN A 1 154 ? -8.078 6.183 -7.797 1.00 95.00 154 ASN A CA 1
ATOM 1239 C C . ASN A 1 154 ? -7.825 6.336 -9.308 1.00 95.00 154 ASN A C 1
ATOM 1241 O O . ASN A 1 154 ? -6.919 5.718 -9.867 1.00 95.00 154 ASN A O 1
ATOM 1245 N N . ALA A 1 155 ? -8.601 7.203 -9.964 1.00 93.19 155 ALA A N 1
ATOM 1246 C CA . ALA A 1 155 ? -8.486 7.461 -11.398 1.00 93.19 155 ALA A CA 1
ATOM 1247 C C . ALA A 1 155 ? -7.117 8.036 -11.809 1.00 93.19 155 ALA A C 1
ATOM 1249 O O . ALA A 1 155 ? -6.724 7.902 -12.965 1.00 93.19 155 ALA A O 1
ATOM 1250 N N . THR A 1 156 ? -6.354 8.636 -10.891 1.00 91.56 156 THR A N 1
ATOM 1251 C CA . THR A 1 156 ? -4.994 9.114 -11.189 1.00 91.56 156 THR A CA 1
ATOM 1252 C C . THR A 1 156 ? -4.054 7.980 -11.599 1.00 91.56 156 THR A C 1
ATOM 1254 O O . THR A 1 156 ? -3.153 8.211 -12.405 1.00 91.56 156 THR A O 1
ATOM 1257 N N . TRP A 1 157 ? -4.296 6.743 -11.153 1.00 93.12 157 TRP A N 1
ATOM 1258 C CA . TRP A 1 157 ? -3.473 5.586 -11.518 1.00 93.12 157 TRP A CA 1
ATOM 1259 C C . TRP A 1 157 ? -3.613 5.157 -12.982 1.00 93.12 157 TRP A C 1
ATOM 1261 O O . TRP A 1 157 ? -2.726 4.488 -13.507 1.00 93.12 157 TRP A O 1
ATOM 1271 N N . VAL A 1 158 ? -4.675 5.589 -13.671 1.00 91.00 158 VAL A N 1
ATOM 1272 C CA . VAL A 1 158 ? -4.838 5.395 -15.124 1.00 91.00 158 VAL A CA 1
ATOM 1273 C C . VAL A 1 158 ? -4.443 6.629 -15.940 1.00 91.00 158 VAL A C 1
ATOM 1275 O O . VAL A 1 158 ? -4.663 6.673 -17.147 1.00 91.00 158 VAL A O 1
ATOM 1278 N N . THR A 1 159 ? -3.842 7.632 -15.299 1.00 90.12 159 THR A N 1
ATOM 1279 C CA . THR A 1 159 ? -3.208 8.782 -15.962 1.00 90.12 159 THR A CA 1
ATOM 1280 C C . THR A 1 159 ? -1.684 8.639 -15.920 1.00 90.12 159 THR A C 1
ATOM 1282 O O . THR A 1 159 ? -1.187 7.885 -15.079 1.00 90.12 159 THR A O 1
ATOM 1285 N N . PRO A 1 160 ? -0.917 9.326 -16.793 1.00 84.75 160 PRO A N 1
ATOM 1286 C CA . PRO A 1 160 ? 0.543 9.257 -16.767 1.00 84.75 160 PRO A CA 1
ATOM 1287 C C . PRO A 1 160 ? 1.110 9.534 -15.368 1.00 84.75 160 PRO A C 1
ATOM 1289 O O . PRO A 1 160 ? 0.897 10.604 -14.799 1.00 84.75 160 PRO A O 1
ATOM 1292 N N . ASN A 1 161 ? 1.830 8.561 -14.814 1.00 84.19 161 ASN A N 1
ATOM 1293 C CA . ASN A 1 161 ? 2.428 8.628 -13.484 1.00 84.19 161 ASN A CA 1
ATOM 1294 C C . ASN A 1 161 ? 3.755 7.846 -13.450 1.00 84.19 161 ASN A C 1
ATOM 1296 O O . ASN A 1 161 ? 4.147 7.227 -14.436 1.00 84.19 161 ASN A O 1
ATOM 1300 N N . GLN A 1 162 ? 4.479 7.917 -12.331 1.00 78.81 162 GLN A N 1
ATOM 1301 C CA . GLN A 1 162 ? 5.809 7.305 -12.196 1.00 78.81 162 GLN A CA 1
ATOM 1302 C C . GLN A 1 162 ? 5.771 5.868 -11.656 1.00 78.81 162 GLN A C 1
ATOM 1304 O O . GLN A 1 162 ? 6.807 5.214 -11.610 1.00 78.81 162 GLN A O 1
ATOM 1309 N N . GLN A 1 163 ? 4.611 5.399 -11.198 1.00 79.50 163 GLN A N 1
ATOM 1310 C CA . GLN A 1 163 ? 4.455 4.142 -10.473 1.00 79.50 163 GLN A CA 1
ATOM 1311 C C . GLN A 1 163 ? 4.041 2.998 -11.397 1.00 79.50 163 GLN A C 1
ATOM 1313 O O . GLN A 1 163 ? 4.486 1.869 -11.207 1.00 79.50 163 GLN A O 1
ATOM 1318 N N . ILE A 1 164 ? 3.182 3.275 -12.379 1.00 80.50 164 ILE A N 1
ATOM 1319 C CA . ILE A 1 164 ? 2.681 2.276 -13.319 1.00 80.50 164 ILE A CA 1
ATOM 1320 C C . ILE A 1 164 ? 2.293 2.912 -14.650 1.00 80.50 164 ILE A C 1
ATOM 1322 O O . ILE A 1 164 ? 1.746 4.016 -14.701 1.00 80.50 164 ILE A O 1
ATOM 1326 N N . ALA A 1 165 ? 2.558 2.187 -15.734 1.00 79.00 165 ALA A N 1
ATOM 1327 C CA . ALA A 1 165 ? 2.122 2.584 -17.061 1.00 79.00 165 ALA A CA 1
ATOM 1328 C C . ALA A 1 165 ? 0.579 2.529 -17.145 1.00 79.00 165 ALA A C 1
ATOM 1330 O O . ALA A 1 165 ? -0.007 1.491 -16.807 1.00 79.00 165 ALA A O 1
ATOM 1331 N N . PRO A 1 166 ? -0.101 3.602 -17.595 1.00 82.31 166 PRO A N 1
ATOM 1332 C CA . PRO A 1 166 ? -1.559 3.633 -17.732 1.00 82.31 166 PRO A CA 1
ATOM 1333 C C . PRO A 1 166 ? -2.139 2.459 -18.525 1.00 82.31 166 PRO A C 1
ATOM 1335 O O . PRO A 1 166 ? -3.236 1.989 -18.235 1.00 82.31 166 PRO A O 1
ATOM 1338 N N . GLU A 1 167 ? -1.391 1.938 -19.495 1.00 82.56 167 GLU A N 1
ATOM 1339 C CA . GLU A 1 167 ? -1.763 0.825 -20.370 1.00 82.56 167 GLU A CA 1
ATOM 1340 C C . GLU A 1 167 ? -1.959 -0.503 -19.620 1.00 82.56 167 GLU A C 1
ATOM 1342 O O . GLU A 1 167 ? -2.553 -1.434 -20.173 1.00 82.56 167 GLU A O 1
ATOM 1347 N N . VAL A 1 168 ? -1.482 -0.587 -18.374 1.00 81.94 168 VAL A N 1
ATOM 1348 C CA . VAL A 1 168 ? -1.642 -1.746 -17.487 1.00 81.94 168 VAL A CA 1
ATOM 1349 C C . VAL A 1 168 ? -2.986 -1.688 -16.763 1.00 81.94 168 VAL A C 1
ATOM 1351 O O . VAL A 1 168 ? -3.727 -2.669 -16.758 1.00 81.94 168 VAL A O 1
ATOM 1354 N N . LEU A 1 169 ? -3.332 -0.529 -16.190 1.00 90.50 169 LEU A N 1
ATOM 1355 C CA . LEU A 1 169 ? -4.523 -0.373 -15.347 1.00 90.50 169 LEU A CA 1
ATOM 1356 C C . 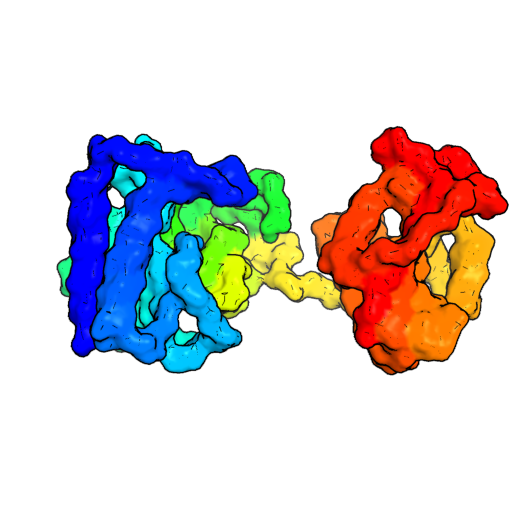LEU A 1 169 ? -5.769 0.083 -16.117 1.00 90.50 169 LEU A C 1
ATOM 1358 O O . LEU A 1 169 ? -6.881 -0.308 -15.767 1.00 90.50 169 LEU A O 1
ATOM 1362 N N . ALA A 1 170 ? -5.621 0.868 -17.188 1.00 92.38 170 ALA A N 1
ATOM 1363 C CA . ALA A 1 170 ? -6.755 1.346 -17.983 1.00 92.38 170 ALA A CA 1
ATOM 1364 C C . ALA A 1 170 ? -7.616 0.208 -18.574 1.00 92.38 170 ALA A C 1
ATOM 1366 O O . ALA A 1 170 ? -8.844 0.335 -18.571 1.00 92.38 170 ALA A O 1
ATOM 1367 N N . PRO A 1 171 ? -7.047 -0.928 -19.032 1.00 91.00 171 PRO A N 1
ATOM 1368 C CA . PRO A 1 171 ? -7.847 -2.083 -19.431 1.00 91.00 171 PRO A CA 1
ATOM 1369 C C . PRO A 1 171 ? -8.688 -2.674 -18.294 1.00 91.00 171 PRO A C 1
ATOM 1371 O O . PRO A 1 171 ? -9.812 -3.080 -18.553 1.00 91.00 171 PRO A O 1
ATOM 1374 N N . ILE A 1 172 ? -8.191 -2.679 -17.050 1.00 94.69 172 ILE A N 1
ATOM 1375 C CA . ILE A 1 172 ? -8.950 -3.173 -15.887 1.00 94.69 172 ILE A CA 1
ATOM 1376 C C . ILE A 1 172 ? -10.199 -2.309 -15.687 1.00 94.69 172 ILE A C 1
ATOM 1378 O O . ILE A 1 172 ? -11.295 -2.841 -15.552 1.00 94.69 172 ILE A O 1
ATOM 1382 N N . VAL A 1 173 ? -10.051 -0.977 -15.744 1.00 95.19 173 VAL A N 1
ATOM 1383 C CA . VAL A 1 173 ? -11.184 -0.036 -15.642 1.00 95.19 173 VAL A CA 1
ATOM 1384 C C . VAL A 1 173 ? -12.229 -0.315 -16.707 1.00 95.19 173 VAL A C 1
ATOM 1386 O O . VAL A 1 173 ? -13.412 -0.398 -16.393 1.00 95.19 173 VAL A O 1
ATOM 1389 N N . ARG A 1 174 ? -11.788 -0.453 -17.962 1.00 94.25 174 ARG A N 1
ATOM 1390 C CA . ARG A 1 174 ? -12.680 -0.680 -19.100 1.00 94.25 174 ARG A CA 1
ATOM 1391 C C . ARG A 1 174 ? -13.442 -1.997 -18.980 1.00 94.25 174 ARG A C 1
ATOM 1393 O O . ARG A 1 174 ? -14.597 -2.050 -19.386 1.00 94.25 174 ARG A O 1
ATOM 1400 N N . ASP A 1 175 ? -12.778 -3.040 -18.497 1.00 95.38 175 ASP A N 1
ATOM 1401 C CA . ASP A 1 175 ? -13.347 -4.381 -18.476 1.00 95.38 175 ASP A CA 1
ATOM 1402 C C . ASP A 1 175 ? -14.216 -4.612 -17.223 1.00 95.38 175 ASP A C 1
ATOM 1404 O O . ASP A 1 175 ? -15.113 -5.445 -17.276 1.00 95.38 175 ASP A O 1
ATOM 1408 N N . SER A 1 176 ? -13.986 -3.873 -16.128 1.00 96.75 176 SER A N 1
ATOM 1409 C CA . SER A 1 176 ? -14.767 -3.942 -14.880 1.00 96.75 176 SER A CA 1
ATOM 1410 C C . SER A 1 176 ? -16.197 -3.394 -14.986 1.00 96.75 176 SER A C 1
ATOM 1412 O O . SER A 1 176 ? -16.518 -2.627 -15.893 1.00 96.75 176 SER A O 1
ATOM 1414 N N . VAL A 1 177 ? -17.052 -3.715 -14.003 1.00 96.81 177 VAL A N 1
ATOM 1415 C CA . VAL A 1 177 ? -18.428 -3.175 -13.910 1.00 96.81 177 VAL A CA 1
ATOM 1416 C C . VAL A 1 177 ? -18.419 -1.661 -13.678 1.00 96.81 177 VAL A C 1
ATOM 1418 O O . VAL A 1 177 ? -19.312 -0.936 -14.120 1.00 96.81 177 VAL A O 1
ATOM 1421 N N . GLY A 1 178 ? -17.403 -1.167 -12.978 1.00 94.25 178 GLY A N 1
ATOM 1422 C CA . GLY A 1 178 ? -17.189 0.251 -12.746 1.00 94.25 178 GLY A CA 1
ATOM 1423 C C . GLY A 1 178 ? -16.207 0.493 -11.613 1.00 94.25 178 GLY A C 1
ATOM 1424 O O . GLY A 1 178 ? -15.887 -0.410 -10.842 1.00 94.25 178 GLY A O 1
ATOM 1425 N N . THR A 1 179 ? -15.755 1.739 -11.499 1.00 96.12 179 THR A N 1
ATOM 1426 C CA . THR A 1 179 ? -14.779 2.148 -10.488 1.00 96.12 179 THR A CA 1
ATOM 1427 C C . THR A 1 179 ? -15.327 3.235 -9.566 1.00 96.12 179 THR A C 1
ATOM 1429 O O . THR A 1 179 ? -16.161 4.062 -9.957 1.00 96.12 179 THR A O 1
ATOM 1432 N N . ARG A 1 180 ? -14.852 3.253 -8.324 1.00 95.19 180 ARG A N 1
ATOM 1433 C CA . ARG A 1 180 ? -14.972 4.360 -7.371 1.00 95.19 180 ARG A CA 1
ATOM 1434 C C . ARG A 1 180 ? -13.614 4.660 -6.763 1.00 95.19 180 ARG A C 1
ATOM 1436 O O . ARG A 1 180 ? -12.713 3.835 -6.807 1.00 95.19 180 ARG A O 1
ATOM 1443 N N . ALA A 1 181 ? -13.488 5.850 -6.202 1.00 94.56 181 ALA A N 1
ATOM 1444 C CA . ALA A 1 181 ? -12.363 6.232 -5.371 1.00 94.56 181 ALA A CA 1
ATOM 1445 C C . ALA A 1 181 ? -12.942 6.965 -4.167 1.00 94.56 181 ALA A C 1
ATOM 1447 O O . ALA A 1 181 ? -13.577 8.009 -4.333 1.00 94.56 181 ALA A O 1
ATOM 1448 N N . HIS A 1 182 ? -12.777 6.385 -2.985 1.00 93.38 182 HIS A N 1
ATOM 1449 C CA . HIS A 1 182 ? -13.314 6.933 -1.748 1.00 93.38 182 HIS A CA 1
ATOM 1450 C C . HIS A 1 182 ? -12.265 7.709 -0.964 1.00 93.38 182 HIS A C 1
ATOM 1452 O O . HIS A 1 182 ? -12.653 8.619 -0.247 1.00 93.38 182 HIS A O 1
ATOM 1458 N N . GLY A 1 183 ? -10.970 7.461 -1.184 1.00 93.12 183 GLY A N 1
ATOM 1459 C CA . GLY A 1 183 ? -9.894 8.349 -0.727 1.00 93.12 183 GLY A CA 1
ATOM 1460 C C . GLY A 1 183 ? -9.390 8.102 0.696 1.00 93.12 183 GLY A C 1
ATOM 1461 O O . GLY A 1 183 ? -8.711 8.976 1.222 1.00 93.12 183 GLY A O 1
ATOM 1462 N N . ALA A 1 184 ? -9.707 6.942 1.275 1.00 97.19 184 ALA A N 1
ATOM 1463 C CA . ALA A 1 184 ? -9.159 6.424 2.530 1.00 97.19 184 ALA A CA 1
ATOM 1464 C C . ALA A 1 184 ? -8.893 4.922 2.337 1.00 97.19 184 ALA A C 1
ATOM 1466 O O . ALA A 1 184 ? -9.830 4.140 2.148 1.00 97.19 184 ALA A O 1
ATOM 1467 N N . ALA A 1 185 ? -7.625 4.527 2.290 1.00 98.00 185 ALA A N 1
ATOM 1468 C CA . ALA A 1 185 ? -7.221 3.198 1.837 1.00 98.00 185 ALA A CA 1
ATOM 1469 C C . ALA A 1 185 ? -7.648 2.063 2.782 1.00 98.00 185 ALA A C 1
ATOM 1471 O O . ALA A 1 185 ? -8.137 1.020 2.336 1.00 98.00 185 ALA A O 1
ATOM 1472 N N . SER A 1 186 ? -7.480 2.264 4.086 1.00 98.56 186 SER A N 1
ATOM 1473 C CA . SER A 1 186 ? -7.899 1.345 5.142 1.00 98.56 186 SER A CA 1
ATOM 1474 C C . SER A 1 186 ? -9.411 1.126 5.103 1.00 98.56 186 SER A C 1
ATOM 1476 O O . SER A 1 186 ? -9.874 -0.013 5.219 1.00 98.56 186 SER A O 1
ATOM 1478 N N . LEU A 1 187 ? -10.181 2.189 4.838 1.00 98.31 187 LEU A N 1
ATOM 1479 C CA . LEU A 1 187 ? -11.635 2.135 4.711 1.00 98.31 187 LEU A CA 1
ATOM 1480 C C . LEU A 1 187 ? -12.069 1.388 3.444 1.00 98.31 187 LEU A C 1
ATOM 1482 O O . LEU A 1 187 ? -12.967 0.550 3.505 1.00 98.31 187 LEU A O 1
ATOM 1486 N N . GLU A 1 188 ? -11.409 1.627 2.308 1.00 98.50 188 GLU A N 1
ATOM 1487 C CA . GLU A 1 188 ? -11.672 0.905 1.055 1.00 98.50 188 GLU A CA 1
ATOM 1488 C C . GLU A 1 188 ? -11.373 -0.603 1.188 1.00 98.50 188 GLU A C 1
ATOM 1490 O O . GLU A 1 188 ? -12.146 -1.433 0.700 1.00 98.50 188 GLU A O 1
ATOM 1495 N N . LEU A 1 189 ? -10.319 -0.982 1.921 1.00 98.81 189 LEU A N 1
ATOM 1496 C CA . LEU A 1 189 ? -10.025 -2.379 2.267 1.00 98.81 189 LEU A CA 1
ATOM 1497 C C . LEU A 1 189 ? -11.054 -2.978 3.243 1.00 98.81 189 LEU A C 1
ATOM 1499 O O . LEU A 1 189 ? -11.475 -4.124 3.072 1.00 98.81 189 LEU A O 1
ATOM 1503 N N . ALA A 1 190 ? -11.507 -2.221 4.244 1.00 98.81 190 ALA A N 1
ATOM 1504 C CA . ALA A 1 190 ? -12.563 -2.663 5.157 1.00 98.81 190 ALA A CA 1
ATOM 1505 C C . ALA A 1 190 ? -13.897 -2.887 4.420 1.00 98.81 190 ALA A C 1
ATOM 1507 O O . ALA A 1 190 ? -14.615 -3.860 4.665 1.00 98.81 190 ALA A O 1
ATOM 1508 N N . TRP A 1 191 ? -14.210 -2.022 3.457 1.00 98.56 191 TRP A N 1
ATOM 1509 C CA . TRP A 1 191 ? -15.376 -2.149 2.588 1.00 98.56 191 TRP A CA 1
ATOM 1510 C C . TRP A 1 191 ? -15.288 -3.350 1.652 1.00 98.56 191 TRP A C 1
ATOM 1512 O O . TRP A 1 191 ? -16.304 -4.016 1.440 1.00 98.56 191 TRP A O 1
ATOM 1522 N N . LEU A 1 192 ? -14.092 -3.668 1.150 1.00 98.62 192 LEU A N 1
ATOM 1523 C CA . LEU A 1 192 ? -13.834 -4.909 0.423 1.00 98.62 192 LEU A CA 1
ATOM 1524 C C . LEU A 1 192 ? -14.114 -6.133 1.306 1.00 98.62 192 LEU A C 1
ATOM 1526 O O . LEU A 1 192 ? -14.836 -7.035 0.888 1.00 98.62 192 LEU A O 1
ATOM 1530 N N . ALA A 1 193 ? -13.624 -6.142 2.550 1.00 98.75 193 ALA A N 1
ATOM 1531 C CA . ALA A 1 193 ? -13.893 -7.232 3.490 1.00 98.75 193 ALA A CA 1
ATOM 1532 C C . ALA A 1 193 ? -15.399 -7.408 3.780 1.00 98.75 193 ALA A C 1
ATOM 1534 O O . ALA A 1 193 ? -15.878 -8.523 3.979 1.00 98.75 193 ALA A O 1
ATOM 1535 N N . ALA A 1 194 ? -16.169 -6.316 3.761 1.00 98.31 194 ALA A N 1
ATOM 1536 C CA . ALA A 1 194 ? -17.626 -6.335 3.900 1.00 98.31 194 ALA A CA 1
ATOM 1537 C C . ALA A 1 194 ? -18.401 -6.594 2.596 1.00 98.31 194 ALA A C 1
ATOM 1539 O O . ALA A 1 194 ? -19.633 -6.600 2.626 1.00 98.31 194 ALA A O 1
ATOM 1540 N N . GLY A 1 195 ? -17.716 -6.800 1.466 1.00 97.19 195 GLY A N 1
ATOM 1541 C CA . GLY A 1 195 ? -18.340 -7.055 0.166 1.00 97.19 195 GLY A CA 1
ATOM 1542 C C . GLY A 1 195 ? -19.105 -5.857 -0.406 1.00 97.19 195 GLY A C 1
ATOM 1543 O O . GLY A 1 195 ? -20.102 -6.042 -1.102 1.00 97.19 195 GLY A O 1
ATOM 1544 N N . ARG A 1 196 ? -18.691 -4.626 -0.072 1.00 97.19 196 ARG A N 1
ATOM 1545 C CA . ARG A 1 196 ? -19.245 -3.377 -0.644 1.00 97.19 196 ARG A CA 1
ATOM 1546 C C . ARG A 1 196 ? -18.580 -2.993 -1.965 1.00 97.19 196 ARG A C 1
ATOM 1548 O O . ARG A 1 196 ? -19.172 -2.278 -2.769 1.00 97.19 196 ARG A O 1
ATOM 1555 N N . VAL A 1 197 ? -17.351 -3.457 -2.151 1.00 97.56 197 VAL A N 1
ATOM 1556 C CA . VAL A 1 197 ? -16.572 -3.427 -3.390 1.00 97.56 197 VAL A CA 1
ATOM 1557 C C . VAL A 1 197 ? -15.977 -4.820 -3.586 1.00 97.56 197 VAL A C 1
ATOM 1559 O O . VAL A 1 197 ? -15.829 -5.561 -2.615 1.00 97.56 197 VAL A O 1
ATOM 1562 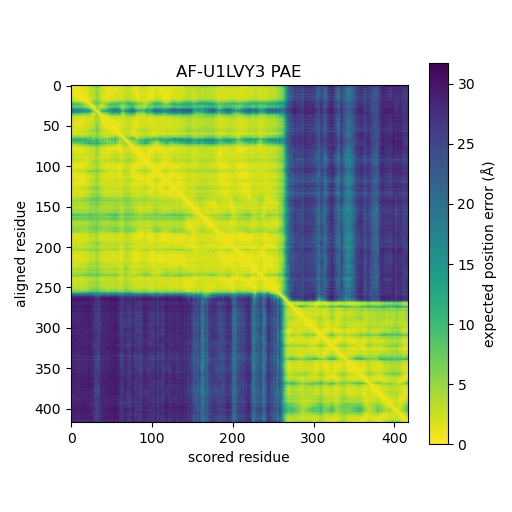N N . ASP A 1 198 ? -15.635 -5.172 -4.820 1.00 98.25 198 ASP A N 1
ATOM 1563 C CA . ASP A 1 198 ? -15.176 -6.521 -5.180 1.00 98.25 198 ASP A CA 1
ATOM 1564 C C . ASP A 1 198 ? -13.653 -6.592 -5.379 1.00 98.25 198 ASP A C 1
ATOM 1566 O O . ASP A 1 198 ? -13.060 -7.674 -5.356 1.00 98.25 198 ASP A O 1
ATOM 1570 N N . GLY A 1 199 ? -13.004 -5.436 -5.552 1.00 98.19 199 GLY A N 1
ATOM 1571 C CA . GLY A 1 199 ? -11.554 -5.331 -5.661 1.00 98.19 199 GLY A CA 1
ATOM 1572 C C . GLY A 1 199 ? -11.031 -3.940 -5.317 1.00 98.19 199 GLY A C 1
ATOM 1573 O O . GLY A 1 199 ? -11.725 -2.940 -5.496 1.00 98.19 199 GLY A O 1
ATOM 1574 N N . TYR A 1 200 ? -9.792 -3.876 -4.839 1.00 98.56 200 TYR A N 1
ATOM 1575 C CA . TYR A 1 200 ? -9.087 -2.642 -4.499 1.00 98.56 200 TYR A CA 1
ATOM 1576 C C . TYR A 1 200 ? -7.711 -2.612 -5.166 1.00 98.56 200 TYR A C 1
ATOM 1578 O O . TYR A 1 200 ? -6.987 -3.611 -5.138 1.00 98.56 200 TYR A O 1
ATOM 1586 N N . ILE A 1 201 ? -7.363 -1.475 -5.778 1.00 98.06 201 ILE A N 1
ATOM 1587 C CA . ILE A 1 201 ? -6.077 -1.263 -6.449 1.00 98.06 201 ILE A CA 1
ATOM 1588 C C . ILE A 1 201 ? -5.518 0.121 -6.107 1.00 98.06 201 ILE A C 1
ATOM 1590 O O . ILE A 1 201 ? -6.119 1.154 -6.410 1.00 98.06 201 ILE A O 1
ATOM 1594 N N . THR A 1 202 ? -4.303 0.138 -5.563 1.00 96.81 202 THR A N 1
ATOM 1595 C CA . THR A 1 202 ? -3.482 1.339 -5.376 1.00 96.81 202 THR A CA 1
ATOM 1596 C C . THR A 1 202 ? -2.023 1.034 -5.686 1.00 96.81 202 THR A C 1
ATOM 1598 O O . THR A 1 202 ? -1.536 -0.081 -5.490 1.00 96.81 202 THR A O 1
ATOM 1601 N N . MET A 1 203 ? -1.294 2.049 -6.135 1.00 93.06 203 MET A N 1
ATOM 1602 C CA . MET A 1 203 ? 0.125 1.917 -6.454 1.00 93.06 203 MET A CA 1
ATOM 1603 C C . MET A 1 203 ? 1.053 2.401 -5.346 1.00 93.06 203 MET A C 1
ATOM 1605 O O . MET A 1 203 ? 2.268 2.235 -5.465 1.00 93.06 203 MET A O 1
ATOM 1609 N N . ARG A 1 204 ? 0.517 3.039 -4.300 1.00 89.81 204 ARG A N 1
ATOM 1610 C CA . ARG A 1 204 ? 1.352 3.659 -3.272 1.00 89.81 204 ARG A CA 1
ATOM 1611 C C . ARG A 1 204 ? 0.613 3.843 -1.953 1.00 89.81 204 ARG A C 1
ATOM 1613 O O . ARG A 1 204 ? -0.086 4.840 -1.811 1.00 89.81 204 ARG A O 1
ATOM 1620 N N . ASN A 1 205 ? 0.908 2.962 -1.004 1.00 93.19 205 ASN A N 1
ATOM 1621 C CA . ASN A 1 205 ? 0.495 3.041 0.394 1.00 93.19 205 ASN A CA 1
ATOM 1622 C C . ASN A 1 205 ? 1.677 2.770 1.335 1.00 93.19 205 ASN A C 1
ATOM 1624 O O . ASN A 1 205 ? 2.623 2.066 0.965 1.00 93.19 205 ASN A O 1
ATOM 1628 N N . MET A 1 206 ? 1.593 3.315 2.541 1.00 94.44 206 MET A N 1
ATOM 1629 C CA . MET A 1 206 ? 2.429 3.003 3.695 1.00 94.44 206 MET A CA 1
ATOM 1630 C C . MET A 1 206 ? 1.806 1.874 4.536 1.00 94.44 206 MET A C 1
ATOM 1632 O O . MET A 1 206 ? 0.615 1.595 4.402 1.00 94.44 206 MET A O 1
ATOM 1636 N N . PRO A 1 207 ? 2.585 1.197 5.400 1.00 95.56 207 PRO A N 1
ATOM 1637 C CA . PRO A 1 207 ? 2.094 0.095 6.231 1.00 95.56 207 PRO A CA 1
ATOM 1638 C C . PRO A 1 207 ? 0.867 0.427 7.089 1.00 95.56 207 PRO A C 1
ATOM 1640 O O . PRO A 1 207 ? -0.037 -0.403 7.185 1.00 95.56 207 PRO A O 1
ATOM 1643 N N . TRP A 1 208 ? 0.793 1.628 7.664 1.00 96.62 208 TRP A N 1
ATOM 1644 C CA . TRP A 1 208 ? -0.352 2.073 8.467 1.00 96.62 208 TRP A CA 1
ATOM 1645 C C . TRP A 1 208 ? -1.661 2.185 7.660 1.00 96.62 208 TRP A C 1
ATOM 1647 O O . TRP A 1 208 ? -2.722 1.827 8.179 1.00 96.62 208 TRP A O 1
ATOM 1657 N N . ASP A 1 209 ? -1.581 2.497 6.362 1.00 97.56 209 ASP A N 1
ATOM 1658 C CA . ASP A 1 209 ? -2.742 2.580 5.463 1.00 97.56 209 ASP A CA 1
ATOM 1659 C C . ASP A 1 209 ? -3.388 1.212 5.177 1.00 97.56 209 ASP A C 1
ATOM 1661 O O . ASP A 1 20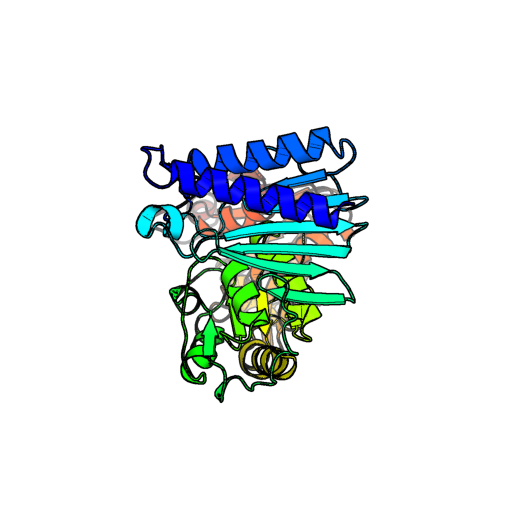9 ? -4.574 1.127 4.855 1.00 97.56 209 ASP A O 1
ATOM 1665 N N . TYR A 1 210 ? -2.606 0.121 5.177 1.00 98.12 210 TYR A N 1
ATOM 1666 C CA . TYR A 1 210 ? -3.080 -1.173 4.667 1.00 98.12 210 TYR A CA 1
ATOM 1667 C C . TYR A 1 210 ? -2.940 -2.344 5.637 1.00 98.12 210 TYR A C 1
ATOM 1669 O O . TYR A 1 210 ? -3.605 -3.352 5.418 1.00 98.12 210 TYR A O 1
ATOM 1677 N N . ALA A 1 211 ? -2.108 -2.288 6.681 1.00 98.50 211 ALA A N 1
ATOM 1678 C CA . ALA A 1 211 ? -1.841 -3.457 7.526 1.00 98.50 211 ALA A CA 1
ATOM 1679 C C . ALA A 1 211 ? -3.110 -3.975 8.226 1.00 98.50 211 ALA A C 1
ATOM 1681 O O . ALA A 1 211 ? -3.350 -5.186 8.243 1.00 98.50 211 ALA A O 1
ATOM 1682 N N . ALA A 1 212 ? -3.953 -3.068 8.732 1.00 98.81 212 ALA A N 1
ATOM 1683 C CA . ALA A 1 212 ? -5.225 -3.417 9.359 1.00 98.81 212 ALA A CA 1
ATOM 1684 C C . ALA A 1 212 ? -6.210 -3.962 8.317 1.00 98.81 212 ALA A C 1
ATOM 1686 O O . ALA A 1 212 ? -6.706 -5.083 8.449 1.00 98.81 212 ALA A O 1
ATOM 1687 N N . GLY A 1 213 ? -6.416 -3.208 7.230 1.00 98.69 213 GLY A N 1
ATOM 1688 C CA . GLY A 1 213 ? -7.267 -3.593 6.101 1.00 98.69 213 GLY A CA 1
ATOM 1689 C C . GLY A 1 213 ? -6.881 -4.933 5.472 1.00 98.69 213 GLY A C 1
ATOM 1690 O O . GLY A 1 213 ? -7.747 -5.729 5.116 1.00 98.69 213 GLY A O 1
ATOM 1691 N N . LYS A 1 214 ? -5.581 -5.233 5.405 1.00 98.62 214 LYS A N 1
ATOM 1692 C CA . LYS A 1 214 ? -5.056 -6.506 4.918 1.00 98.62 214 LYS A CA 1
ATOM 1693 C C . LYS A 1 214 ? -5.590 -7.672 5.735 1.00 98.62 214 LYS A C 1
ATOM 1695 O O . LYS A 1 214 ? -6.116 -8.617 5.151 1.00 98.62 214 LYS A O 1
ATOM 1700 N N . LEU A 1 215 ? -5.465 -7.603 7.062 1.00 98.88 215 LEU A N 1
ATOM 1701 C CA . LEU A 1 215 ? -5.957 -8.671 7.924 1.00 98.88 215 LEU A CA 1
ATOM 1702 C C . LEU A 1 215 ? -7.485 -8.797 7.820 1.00 98.88 215 LEU A C 1
ATOM 1704 O O . LEU A 1 215 ? -7.983 -9.914 7.729 1.00 98.88 215 LEU A O 1
ATOM 1708 N N . LEU A 1 216 ? -8.217 -7.673 7.752 1.00 98.94 216 LEU A N 1
ATOM 1709 C CA . LEU A 1 216 ? -9.676 -7.680 7.566 1.00 98.94 216 LEU A CA 1
ATOM 1710 C C . LEU A 1 216 ? -10.097 -8.479 6.320 1.00 98.94 216 LEU A C 1
ATOM 1712 O O . LEU A 1 216 ? -11.047 -9.262 6.386 1.00 98.94 216 LEU A O 1
ATOM 1716 N N . VAL A 1 217 ? -9.395 -8.290 5.199 1.00 98.88 217 VAL A N 1
ATOM 1717 C CA . VAL A 1 217 ? -9.672 -8.974 3.925 1.00 98.88 217 VAL A CA 1
ATOM 1718 C C . VAL A 1 217 ? -9.256 -10.449 3.969 1.00 98.88 217 VAL A C 1
ATOM 1720 O O . VAL A 1 217 ? -10.019 -11.310 3.534 1.00 98.88 217 VAL A O 1
ATOM 1723 N N . GLU A 1 218 ? -8.077 -10.767 4.509 1.00 98.81 218 GLU A N 1
ATOM 1724 C CA . GLU A 1 218 ? -7.586 -12.153 4.597 1.00 98.81 218 GLU A CA 1
ATOM 1725 C C . GLU A 1 218 ? -8.481 -13.030 5.487 1.00 98.81 218 GLU A C 1
ATOM 1727 O O . GLU A 1 218 ? -8.783 -14.172 5.142 1.00 98.81 218 GLU A O 1
ATOM 1732 N N . GLU A 1 219 ? -8.984 -12.483 6.594 1.00 98.81 219 GLU A N 1
ATOM 1733 C CA . GLU A 1 219 ? -9.843 -13.199 7.544 1.00 98.81 219 GLU A CA 1
ATOM 1734 C C . GLU A 1 219 ? -11.266 -13.473 7.018 1.00 98.81 219 GLU A C 1
ATOM 1736 O O . GLU A 1 219 ? -11.982 -14.315 7.568 1.00 98.81 219 GLU A O 1
ATOM 1741 N N . VAL A 1 220 ? -11.679 -12.821 5.924 1.00 98.69 220 VAL A N 1
ATOM 1742 C CA . VAL A 1 220 ? -12.897 -13.175 5.166 1.00 98.69 220 VAL A CA 1
ATOM 1743 C C . VAL A 1 220 ? -12.596 -14.006 3.913 1.00 98.69 220 VAL A C 1
ATOM 1745 O O . VAL A 1 220 ? -13.467 -14.175 3.060 1.00 98.69 220 VAL A O 1
ATOM 1748 N N . GLY A 1 221 ? -11.384 -14.556 3.795 1.00 98.38 221 GLY A N 1
ATOM 1749 C CA . GLY A 1 221 ? -10.970 -15.425 2.690 1.00 98.38 221 GLY A CA 1
ATOM 1750 C C . GLY A 1 221 ? -10.538 -14.687 1.422 1.00 98.38 221 GLY A C 1
ATOM 1751 O O . GLY A 1 221 ? -10.370 -15.321 0.382 1.00 98.38 221 GLY A O 1
ATOM 1752 N N . GLY A 1 222 ? -10.368 -13.366 1.486 1.00 98.56 222 GLY A N 1
ATOM 1753 C CA . GLY A 1 222 ? -9.770 -12.592 0.406 1.00 98.56 222 GLY A CA 1
ATOM 1754 C C . GLY A 1 222 ? -8.248 -12.717 0.377 1.00 98.56 222 GLY A C 1
ATOM 1755 O O . GLY A 1 222 ? -7.617 -13.322 1.244 1.00 98.56 222 GLY A O 1
ATOM 1756 N N . ARG A 1 223 ? -7.644 -12.104 -0.636 1.00 98.38 223 ARG A N 1
ATOM 1757 C CA . ARG A 1 223 ? -6.199 -12.065 -0.835 1.00 98.38 223 ARG A CA 1
ATOM 1758 C C . ARG A 1 223 ? -5.729 -10.635 -1.018 1.00 98.38 223 ARG A C 1
ATOM 1760 O O . ARG A 1 223 ? -6.378 -9.847 -1.699 1.00 98.38 223 ARG A O 1
ATOM 1767 N N . VAL A 1 224 ? -4.571 -10.336 -0.435 1.00 98.62 224 VAL A N 1
ATOM 1768 C CA . VAL A 1 224 ? -3.935 -9.018 -0.478 1.00 98.62 224 VAL A CA 1
ATOM 1769 C C . VAL A 1 224 ? -2.463 -9.195 -0.823 1.00 98.62 224 VAL A C 1
ATOM 1771 O O . VAL A 1 224 ? -1.724 -9.882 -0.120 1.00 98.62 224 VAL A O 1
ATOM 1774 N N . VAL A 1 225 ? -2.045 -8.598 -1.931 1.00 96.56 225 VAL A N 1
ATOM 1775 C CA . VAL A 1 225 ? -0.702 -8.719 -2.515 1.00 96.56 225 VAL A CA 1
ATOM 1776 C C . VAL A 1 225 ? -0.272 -7.374 -3.101 1.00 96.56 225 VAL A C 1
ATOM 1778 O O . VAL A 1 225 ? -1.070 -6.443 -3.179 1.00 96.56 225 VAL A O 1
ATOM 1781 N N . SER A 1 226 ? 0.980 -7.249 -3.532 1.00 94.62 226 SER A N 1
ATOM 1782 C CA . SER A 1 226 ? 1.380 -6.162 -4.426 1.00 94.62 226 SER A CA 1
ATOM 1783 C C . SER A 1 226 ? 0.647 -6.282 -5.769 1.00 94.62 226 SER A C 1
ATOM 1785 O O . SER A 1 226 ? 0.134 -7.352 -6.112 1.00 94.62 226 SER A O 1
ATOM 1787 N N . ILE A 1 227 ? 0.642 -5.221 -6.584 1.00 92.31 227 ILE A N 1
ATOM 1788 C CA . ILE A 1 227 ? 0.064 -5.261 -7.946 1.00 92.31 227 ILE A CA 1
ATOM 1789 C C . ILE A 1 227 ? 0.665 -6.381 -8.811 1.00 92.31 227 ILE A C 1
ATOM 1791 O O . ILE A 1 227 ? 0.075 -6.814 -9.796 1.00 92.31 227 ILE A O 1
ATOM 1795 N N . TYR A 1 228 ? 1.823 -6.889 -8.406 1.00 83.56 228 TYR A N 1
ATOM 1796 C CA . TYR A 1 228 ? 2.591 -7.904 -9.096 1.00 83.56 228 TYR A CA 1
ATOM 1797 C C . TYR A 1 228 ? 2.408 -9.320 -8.540 1.00 83.56 228 TYR A C 1
ATOM 1799 O O . TYR A 1 228 ? 3.019 -10.263 -9.040 1.00 83.56 228 TYR A O 1
ATOM 1807 N N . GLY A 1 229 ? 1.557 -9.486 -7.525 1.00 84.31 229 GLY A N 1
ATOM 1808 C CA . GLY A 1 229 ? 1.251 -10.780 -6.916 1.00 84.31 229 GLY A CA 1
ATOM 1809 C C . GLY A 1 229 ? 2.213 -11.218 -5.808 1.00 84.31 229 GLY A C 1
ATOM 1810 O O . GLY A 1 229 ? 2.072 -12.333 -5.302 1.00 84.31 229 GLY A O 1
ATOM 1811 N N . GLU A 1 230 ? 3.162 -10.366 -5.418 1.00 87.00 230 GLU A N 1
ATOM 1812 C CA . GLU A 1 230 ? 4.113 -10.625 -4.331 1.00 87.00 230 GLU A CA 1
ATOM 1813 C C . GLU A 1 230 ? 3.497 -10.268 -2.966 1.00 87.00 230 GLU A C 1
ATOM 1815 O O . GLU A 1 230 ? 2.572 -9.453 -2.905 1.00 87.00 230 GLU A O 1
ATOM 1820 N N . PRO A 1 231 ? 3.986 -10.833 -1.848 1.00 88.44 231 PRO A N 1
ATOM 1821 C CA . PRO A 1 231 ? 3.600 -10.363 -0.520 1.00 88.44 231 PRO A CA 1
ATOM 1822 C C . PRO A 1 231 ? 3.864 -8.858 -0.356 1.00 88.44 231 PRO A C 1
ATOM 1824 O O . PRO A 1 231 ? 4.902 -8.351 -0.782 1.00 88.44 231 PRO A O 1
ATOM 1827 N N . VAL A 1 232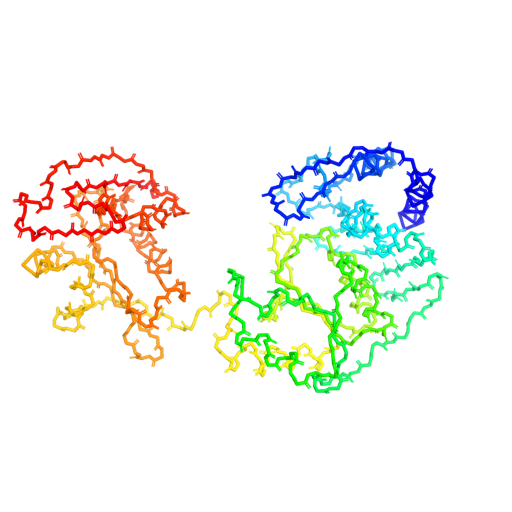 ? 2.932 -8.135 0.270 1.00 91.00 232 VAL A N 1
ATOM 1828 C CA . VAL A 1 232 ? 3.151 -6.723 0.628 1.00 91.00 232 VAL A CA 1
ATOM 1829 C C . VAL A 1 232 ? 4.216 -6.605 1.722 1.00 91.00 232 VAL A C 1
ATOM 1831 O O . VAL A 1 232 ? 4.311 -7.474 2.590 1.00 91.00 232 VAL A O 1
ATOM 1834 N N . ARG A 1 233 ? 5.017 -5.534 1.680 1.00 85.88 233 ARG A N 1
ATOM 1835 C CA . ARG A 1 233 ? 6.132 -5.304 2.613 1.00 85.88 233 ARG A CA 1
ATOM 1836 C C . ARG A 1 233 ? 5.821 -4.195 3.606 1.00 85.88 233 ARG A C 1
ATOM 1838 O O . ARG A 1 233 ? 5.307 -3.155 3.200 1.00 85.88 233 ARG A O 1
ATOM 1845 N N . TYR A 1 234 ? 6.231 -4.384 4.856 1.00 88.25 234 TYR A N 1
ATOM 1846 C CA . TYR A 1 234 ? 5.998 -3.450 5.961 1.00 88.25 234 TYR A CA 1
ATOM 1847 C C . TYR A 1 234 ? 7.154 -2.460 6.208 1.00 88.25 234 TYR A C 1
ATOM 1849 O O . TYR A 1 234 ? 7.088 -1.680 7.147 1.00 88.25 234 TYR A O 1
ATOM 1857 N N . ASP A 1 235 ? 8.194 -2.473 5.370 1.00 80.44 235 ASP A N 1
ATOM 1858 C CA . ASP A 1 235 ? 9.412 -1.650 5.477 1.00 80.44 235 ASP A CA 1
ATOM 1859 C C . ASP A 1 235 ? 9.374 -0.387 4.591 1.00 80.44 235 ASP A C 1
ATOM 1861 O O . ASP A 1 235 ? 10.404 0.185 4.232 1.00 80.44 235 ASP A O 1
ATOM 1865 N N . GLY A 1 236 ? 8.174 0.052 4.201 1.00 83.94 236 GLY A N 1
ATOM 1866 C CA . GLY A 1 236 ? 7.969 1.292 3.462 1.00 83.94 236 GLY A CA 1
ATOM 1867 C C . GLY A 1 236 ? 6.839 1.215 2.443 1.00 83.94 236 GLY A C 1
ATOM 1868 O O . GLY A 1 236 ? 5.882 0.452 2.578 1.00 83.94 236 GLY A O 1
ATOM 1869 N N . LYS A 1 237 ? 6.949 2.045 1.399 1.00 87.88 237 LYS A N 1
ATOM 1870 C CA . LYS A 1 237 ? 5.911 2.182 0.370 1.00 87.88 237 LYS A CA 1
ATOM 1871 C C . LYS A 1 237 ? 5.774 0.909 -0.459 1.00 87.88 237 LYS A C 1
ATOM 1873 O O . LYS A 1 237 ? 6.768 0.330 -0.909 1.00 87.88 237 LYS A O 1
ATOM 1878 N N . THR A 1 238 ? 4.530 0.534 -0.737 1.00 91.00 238 THR A N 1
ATOM 1879 C CA . THR A 1 238 ? 4.194 -0.571 -1.639 1.00 91.00 238 THR A CA 1
ATOM 1880 C C . THR A 1 238 ? 2.910 -0.294 -2.424 1.00 91.00 238 THR A C 1
ATOM 1882 O O . THR A 1 238 ? 2.148 0.619 -2.107 1.00 91.00 238 THR A O 1
ATOM 1885 N N . SER A 1 239 ? 2.679 -1.087 -3.469 1.00 95.06 239 SER A N 1
ATOM 1886 C CA . SER A 1 239 ? 1.368 -1.194 -4.116 1.00 95.06 239 SER A CA 1
ATOM 1887 C C . SER A 1 239 ? 0.507 -2.212 -3.373 1.00 95.06 239 SER A C 1
ATOM 1889 O O . SER A 1 239 ? 1.039 -3.119 -2.727 1.00 95.06 239 SER A O 1
ATOM 1891 N N . VAL A 1 240 ? -0.813 -2.079 -3.482 1.00 98.12 240 VAL A N 1
ATOM 1892 C CA . VAL A 1 240 ? -1.766 -3.025 -2.899 1.00 98.12 240 VAL A CA 1
ATOM 1893 C C . VAL A 1 240 ? -2.825 -3.371 -3.941 1.00 98.12 240 VAL A C 1
ATOM 1895 O O . VAL A 1 240 ? -3.487 -2.494 -4.495 1.00 98.12 240 VAL A O 1
ATOM 1898 N N . LEU A 1 241 ? -2.962 -4.668 -4.189 1.00 98.50 241 LEU A N 1
ATOM 1899 C CA . LEU A 1 241 ? -4.012 -5.316 -4.957 1.00 98.50 241 LEU A CA 1
ATOM 1900 C C . LEU A 1 241 ? -4.739 -6.269 -4.010 1.00 98.50 241 LEU A C 1
ATOM 1902 O O . LEU A 1 241 ? -4.129 -7.185 -3.452 1.00 98.50 241 LEU A O 1
ATOM 1906 N N . ALA A 1 242 ? -6.039 -6.058 -3.839 1.00 98.69 242 ALA A N 1
ATOM 1907 C CA . ALA A 1 242 ? -6.859 -6.870 -2.956 1.00 98.69 242 ALA A CA 1
ATOM 1908 C C . ALA A 1 242 ? -8.181 -7.272 -3.612 1.00 98.69 242 ALA A C 1
ATOM 1910 O O . ALA A 1 242 ? -8.761 -6.507 -4.381 1.00 98.69 242 ALA A O 1
ATOM 1911 N N . GLY A 1 243 ? -8.657 -8.473 -3.295 1.00 98.62 243 GLY A N 1
ATOM 1912 C CA . GLY A 1 243 ? -9.943 -9.001 -3.744 1.00 98.62 243 GLY A CA 1
ATOM 1913 C C . GLY A 1 243 ? -10.085 -10.481 -3.415 1.00 98.62 243 GLY A C 1
ATOM 1914 O O . GLY A 1 243 ? -9.337 -11.018 -2.598 1.00 98.62 243 GLY A O 1
ATOM 1915 N N . SER A 1 244 ? -11.026 -11.157 -4.068 1.00 98.56 244 SER A N 1
ATOM 1916 C CA . SER A 1 244 ? -11.075 -12.624 -4.055 1.00 98.56 244 SER A CA 1
ATOM 1917 C C . SER A 1 244 ? -9.867 -13.246 -4.768 1.00 98.56 244 SER A C 1
ATOM 1919 O O . SER A 1 244 ? -9.160 -12.580 -5.532 1.00 98.56 244 SER A O 1
ATOM 1921 N N . GLU A 1 245 ? -9.623 -14.537 -4.542 1.00 97.31 245 GLU A N 1
ATOM 1922 C CA . GLU A 1 245 ? -8.500 -15.253 -5.158 1.00 97.31 245 GLU A CA 1
ATOM 1923 C C . GLU A 1 245 ? -8.591 -15.226 -6.694 1.00 97.31 245 GLU A C 1
ATOM 1925 O O . GLU A 1 245 ? -7.576 -15.035 -7.372 1.00 97.31 245 GLU A O 1
ATOM 1930 N N . THR A 1 246 ? -9.800 -15.367 -7.250 1.00 97.81 246 THR A N 1
ATOM 1931 C CA . THR A 1 246 ? -10.053 -15.254 -8.695 1.00 97.81 246 THR A CA 1
ATOM 1932 C C . THR A 1 246 ? -9.735 -13.855 -9.203 1.00 97.81 246 THR A C 1
ATOM 1934 O O . THR A 1 246 ? -9.010 -13.726 -10.190 1.00 97.81 246 THR A O 1
ATOM 1937 N N . PHE A 1 247 ? -10.195 -12.811 -8.509 1.00 98.31 247 PHE A N 1
ATOM 1938 C CA . PHE A 1 247 ? -9.958 -11.428 -8.917 1.00 98.31 247 PHE A CA 1
ATOM 1939 C C . PHE A 1 247 ? -8.461 -11.104 -8.969 1.00 98.31 247 PHE A C 1
ATOM 1941 O O . PHE A 1 247 ? -7.956 -10.615 -9.982 1.00 98.31 247 PHE A O 1
ATOM 1948 N N . VAL A 1 248 ? -7.729 -11.430 -7.900 1.00 97.88 248 VAL A N 1
ATOM 1949 C CA . VAL A 1 248 ? -6.283 -11.182 -7.815 1.00 97.88 248 VAL A CA 1
ATOM 1950 C C . VAL A 1 248 ? -5.537 -11.934 -8.920 1.00 97.88 248 VAL A C 1
ATOM 1952 O O . VAL A 1 248 ? -4.689 -11.351 -9.600 1.00 97.88 248 VAL A O 1
ATOM 1955 N N . LYS A 1 249 ? -5.869 -13.211 -9.153 1.00 91.88 249 LYS A N 1
ATOM 1956 C CA . LYS A 1 249 ? -5.272 -14.007 -10.238 1.00 91.88 249 LYS A CA 1
ATOM 1957 C C . LYS A 1 249 ? -5.552 -13.416 -11.612 1.00 91.88 249 LYS A C 1
ATOM 1959 O O . LYS A 1 249 ? -4.638 -13.372 -12.437 1.00 91.88 249 LYS A O 1
ATOM 1964 N N . ASP A 1 250 ? -6.780 -12.971 -11.856 1.00 92.94 250 ASP A N 1
ATOM 1965 C CA . ASP A 1 250 ? -7.168 -12.364 -13.122 1.00 92.94 250 ASP A CA 1
ATOM 1966 C C . ASP A 1 250 ? -6.357 -11.099 -13.398 1.00 92.94 250 ASP A C 1
ATOM 1968 O O . ASP A 1 250 ? -5.754 -10.989 -14.468 1.00 92.94 250 ASP A O 1
ATOM 1972 N N . VAL A 1 251 ? -6.284 -10.182 -12.426 1.00 93.56 251 VAL A N 1
ATOM 1973 C CA . VAL A 1 251 ? -5.506 -8.940 -12.542 1.00 93.56 251 VAL A CA 1
ATOM 1974 C C . VAL A 1 251 ? -4.041 -9.251 -12.842 1.00 93.56 251 VAL A C 1
ATOM 1976 O O . VAL A 1 251 ? -3.506 -8.804 -13.862 1.00 93.56 251 VAL A O 1
ATOM 1979 N N . VAL A 1 252 ? -3.397 -10.074 -12.009 1.00 84.44 252 VAL A N 1
ATOM 1980 C CA . VAL A 1 252 ? -1.967 -10.377 -12.156 1.00 84.44 252 VAL A CA 1
ATOM 1981 C C . VAL A 1 252 ? -1.683 -11.049 -13.501 1.00 84.44 252 VAL A C 1
ATOM 1983 O O . VAL A 1 252 ? -0.767 -10.651 -14.219 1.00 84.44 252 VAL A O 1
ATOM 1986 N N . LYS A 1 253 ? -2.478 -12.046 -13.894 1.00 77.56 253 LYS A N 1
ATOM 1987 C CA . LYS A 1 253 ? -2.224 -12.830 -15.107 1.00 77.56 253 LYS A CA 1
ATOM 1988 C C . LYS A 1 253 ? -2.555 -12.068 -16.389 1.00 77.56 253 LYS A C 1
ATOM 1990 O O . LYS A 1 253 ? -1.764 -12.090 -17.331 1.00 77.56 253 LYS A O 1
ATOM 1995 N N . HIS A 1 254 ? -3.731 -11.449 -16.457 1.00 80.00 254 HIS A N 1
ATOM 1996 C CA . HIS A 1 254 ? -4.296 -10.942 -17.712 1.00 80.00 254 HIS A CA 1
ATOM 1997 C C . HIS A 1 254 ? -4.035 -9.459 -17.957 1.00 80.00 254 HIS A C 1
ATOM 1999 O O . HIS A 1 254 ? -4.089 -9.021 -19.106 1.00 80.00 254 HIS A O 1
ATOM 2005 N N . TYR A 1 255 ? -3.719 -8.703 -16.909 1.00 81.38 255 TYR A N 1
ATOM 2006 C CA . TYR A 1 255 ? -3.540 -7.258 -17.007 1.00 81.38 255 TYR A CA 1
ATOM 2007 C C . TYR A 1 255 ? -2.114 -6.843 -16.697 1.00 81.38 255 TYR A C 1
ATOM 2009 O O . TYR A 1 255 ? -1.562 -6.015 -17.410 1.00 81.38 255 TYR A O 1
ATOM 2017 N N . VAL A 1 256 ? -1.496 -7.463 -15.697 1.00 74.75 256 VAL A N 1
ATOM 2018 C CA . VAL A 1 256 ? -0.140 -7.119 -15.271 1.00 74.75 256 VAL A CA 1
ATOM 2019 C C . VAL A 1 256 ? 0.870 -7.898 -16.129 1.00 74.75 256 VAL A C 1
ATOM 2021 O O . VAL A 1 256 ? 1.455 -7.334 -17.057 1.00 74.75 256 VAL A O 1
ATOM 2024 N N . ILE A 1 257 ? 0.952 -9.225 -15.977 1.00 60.94 257 ILE A N 1
ATOM 2025 C CA . ILE A 1 257 ? 1.907 -10.075 -16.715 1.00 60.94 257 ILE A CA 1
ATOM 2026 C C . ILE A 1 257 ? 1.694 -10.003 -18.234 1.00 60.94 257 ILE A C 1
ATOM 2028 O O . ILE A 1 257 ? 2.650 -9.806 -18.983 1.00 60.94 257 ILE A O 1
ATOM 2032 N N . ALA A 1 258 ? 0.454 -10.135 -18.720 1.00 46.69 258 ALA A N 1
ATOM 2033 C CA . ALA A 1 258 ? 0.176 -10.138 -20.161 1.00 46.69 258 ALA A CA 1
ATOM 2034 C C . ALA A 1 258 ? 0.476 -8.796 -20.858 1.00 46.69 258 ALA A C 1
ATOM 2036 O O . ALA A 1 258 ? 0.666 -8.769 -22.074 1.00 46.69 258 ALA A O 1
ATOM 2037 N N . LYS A 1 259 ? 0.537 -7.686 -20.111 1.00 54.91 259 LYS A N 1
ATOM 2038 C CA . LYS A 1 259 ? 0.966 -6.375 -20.628 1.00 54.91 259 LYS A CA 1
ATOM 2039 C C . LYS A 1 259 ? 2.462 -6.128 -20.451 1.00 54.91 259 LYS A C 1
ATOM 2041 O O . LYS A 1 259 ? 2.931 -5.034 -20.743 1.00 54.91 259 LYS A O 1
ATOM 2046 N N . GLY A 1 260 ? 3.209 -7.135 -19.997 1.00 43.72 260 GLY A N 1
ATOM 2047 C CA . GLY A 1 260 ? 4.629 -7.004 -19.695 1.00 43.72 260 GLY A CA 1
ATOM 2048 C C . GLY A 1 260 ? 4.903 -6.144 -18.461 1.00 43.72 260 GLY A C 1
ATOM 2049 O O . GLY A 1 260 ? 6.057 -5.792 -18.230 1.00 43.72 260 GLY A O 1
ATOM 2050 N N . ALA A 1 261 ? 3.875 -5.818 -17.667 1.00 47.53 261 ALA A N 1
ATOM 2051 C CA . ALA A 1 261 ? 4.062 -5.299 -16.325 1.00 47.53 261 ALA A CA 1
ATOM 2052 C C . ALA A 1 261 ? 4.412 -6.489 -15.442 1.00 47.53 261 ALA A C 1
ATOM 2054 O O . ALA A 1 261 ? 3.580 -7.275 -15.011 1.00 47.53 261 ALA A O 1
ATOM 2055 N N . THR A 1 262 ? 5.694 -6.702 -15.269 1.00 43.34 262 THR A N 1
ATOM 2056 C CA . THR A 1 262 ? 6.208 -7.608 -14.257 1.00 43.34 262 THR A CA 1
ATOM 2057 C C . THR A 1 262 ? 6.221 -6.884 -12.917 1.00 43.34 262 THR A C 1
ATOM 2059 O O . THR A 1 262 ? 6.193 -5.650 -12.928 1.00 43.34 262 THR A O 1
ATOM 2062 N N . PRO A 1 263 ? 6.396 -7.601 -11.789 1.00 38.59 263 PRO A N 1
ATOM 2063 C CA . PRO A 1 263 ? 7.046 -7.020 -10.619 1.00 38.59 263 PRO A CA 1
ATOM 2064 C C . PRO A 1 263 ? 8.268 -6.203 -11.005 1.00 38.59 263 PRO A C 1
ATOM 2066 O O . PRO A 1 263 ? 8.693 -6.163 -12.166 1.00 38.59 263 PRO A O 1
ATOM 2069 N N . GLU A 1 264 ? 8.956 -5.633 -10.039 1.00 42.12 264 GLU A N 1
ATOM 2070 C CA . GLU A 1 264 ? 10.374 -5.346 -10.241 1.00 42.12 264 GLU A CA 1
ATOM 2071 C C . GLU A 1 264 ? 11.213 -6.628 -10.521 1.00 42.12 264 GLU A C 1
ATOM 2073 O O . GLU A 1 264 ? 12.331 -6.783 -10.058 1.00 42.12 264 GLU A O 1
ATOM 2078 N N . VAL A 1 265 ? 10.723 -7.541 -11.363 1.00 37.88 265 VAL A N 1
ATOM 2079 C CA . VAL A 1 265 ? 11.427 -8.525 -12.164 1.00 37.88 265 VAL A CA 1
ATOM 2080 C C . VAL A 1 265 ? 11.248 -8.125 -13.627 1.00 37.88 265 VAL A C 1
ATOM 2082 O O . VAL A 1 265 ? 10.486 -8.724 -14.377 1.00 37.88 265 VAL A O 1
ATOM 2085 N N . LYS A 1 266 ? 11.978 -7.086 -14.042 1.00 43.81 266 LYS A N 1
ATOM 2086 C CA . LYS A 1 266 ? 12.238 -6.773 -15.456 1.00 43.81 266 LYS A CA 1
ATOM 2087 C C . LYS A 1 266 ? 12.433 -8.086 -16.248 1.00 43.81 266 LYS A C 1
ATOM 2089 O O . LYS A 1 266 ? 13.158 -8.946 -15.731 1.00 43.81 266 LYS A O 1
ATOM 2094 N N . PRO A 1 267 ? 11.903 -8.221 -17.484 1.00 45.91 267 PRO A N 1
ATOM 2095 C CA . PRO A 1 267 ? 12.077 -9.431 -18.293 1.00 45.91 267 PRO A CA 1
ATOM 2096 C C . PRO A 1 267 ? 13.559 -9.810 -18.321 1.00 45.91 267 PRO A C 1
ATOM 2098 O O . PRO A 1 267 ? 14.381 -8.897 -18.201 1.00 45.91 267 PRO A O 1
ATOM 2101 N N . ASP A 1 268 ? 13.889 -11.108 -18.374 1.00 64.94 268 ASP A N 1
ATOM 2102 C CA . ASP A 1 268 ? 15.255 -11.650 -18.249 1.00 64.94 268 ASP A CA 1
ATOM 2103 C C . ASP A 1 268 ? 16.268 -10.811 -19.042 1.00 64.94 268 ASP A C 1
ATOM 2105 O O . ASP A 1 268 ? 16.522 -11.061 -20.220 1.00 64.94 268 ASP A O 1
ATOM 2109 N N . LEU A 1 269 ? 16.822 -9.774 -18.401 1.00 75.62 269 LEU A N 1
ATOM 2110 C CA . LEU A 1 269 ? 17.827 -8.919 -19.001 1.00 75.62 269 LEU A CA 1
ATOM 2111 C C . LEU A 1 269 ? 19.102 -9.678 -18.758 1.00 75.62 269 LEU A C 1
ATOM 2113 O O . LEU A 1 269 ? 19.690 -9.613 -17.677 1.00 75.62 269 LEU A O 1
ATOM 2117 N N . GLN A 1 270 ? 19.466 -10.465 -19.749 1.00 86.06 270 GLN A N 1
ATOM 2118 C CA . GLN A 1 270 ? 20.695 -11.214 -19.711 1.00 86.06 270 GLN A CA 1
ATOM 2119 C C . GLN A 1 270 ? 21.806 -10.241 -20.059 1.00 86.06 270 GLN A C 1
ATOM 2121 O O . GLN A 1 270 ? 21.853 -9.727 -21.177 1.00 86.06 270 GLN A O 1
ATOM 2126 N N . ILE A 1 271 ? 22.661 -9.966 -19.077 1.00 91.00 271 ILE A N 1
ATOM 2127 C CA . ILE A 1 271 ? 23.847 -9.140 -19.259 1.00 91.00 271 ILE A CA 1
ATOM 2128 C C . ILE A 1 271 ? 25.058 -10.066 -19.331 1.00 91.00 271 ILE A C 1
ATOM 2130 O O . ILE A 1 271 ? 25.452 -10.682 -18.337 1.00 91.00 271 ILE A O 1
ATOM 2134 N N . GLY A 1 272 ? 25.633 -10.174 -20.524 1.00 90.38 272 GLY A N 1
ATOM 2135 C CA . GLY A 1 272 ? 26.778 -11.031 -20.816 1.00 90.38 272 GLY A CA 1
ATOM 2136 C C . GLY A 1 272 ? 27.981 -10.232 -21.302 1.00 90.38 272 GLY A C 1
ATOM 2137 O O . GLY A 1 272 ? 27.844 -9.094 -21.746 1.00 90.38 272 GLY A O 1
ATOM 2138 N N . ILE A 1 273 ? 29.169 -10.835 -21.231 1.00 91.12 273 ILE A N 1
ATOM 2139 C CA . ILE A 1 273 ? 30.374 -10.264 -21.847 1.00 91.12 273 ILE A CA 1
ATOM 2140 C C . ILE A 1 273 ? 30.184 -10.266 -23.364 1.00 91.12 273 ILE A C 1
ATOM 2142 O O . ILE A 1 273 ? 29.876 -11.300 -23.960 1.00 91.12 273 ILE A O 1
ATOM 2146 N N . ASN A 1 274 ? 30.404 -9.116 -23.991 1.00 86.12 274 ASN A N 1
ATOM 2147 C CA . ASN A 1 274 ? 30.409 -8.985 -25.436 1.00 86.12 274 ASN A CA 1
ATOM 2148 C C . ASN A 1 274 ? 31.825 -9.158 -25.999 1.00 86.12 274 ASN A C 1
ATOM 2150 O O . ASN A 1 274 ? 32.755 -8.471 -25.581 1.00 86.12 274 ASN A O 1
ATOM 2154 N N . GLY A 1 275 ? 31.966 -10.035 -26.995 1.00 79.62 275 GLY A N 1
ATOM 2155 C CA . GLY A 1 275 ? 33.239 -10.313 -27.669 1.00 79.62 275 GLY A CA 1
ATOM 2156 C C . GLY A 1 275 ? 33.424 -9.638 -29.034 1.00 79.62 275 GLY A C 1
ATOM 2157 O O . GLY A 1 275 ? 34.476 -9.809 -29.642 1.00 7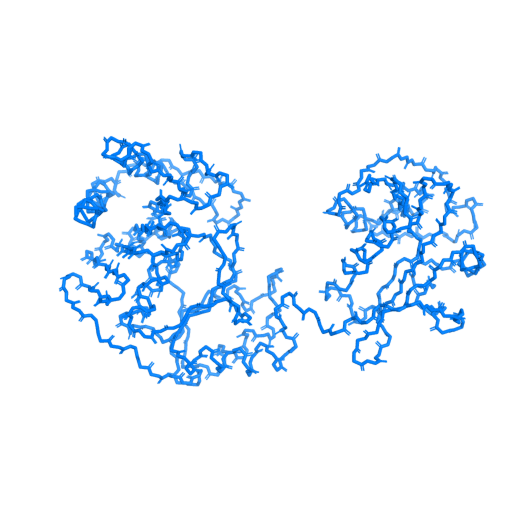9.62 275 GLY A O 1
ATOM 2158 N N . SER A 1 276 ? 32.434 -8.895 -29.547 1.00 89.56 276 SER A N 1
ATOM 2159 C CA . SER A 1 276 ? 32.479 -8.305 -30.897 1.00 89.56 276 SER A CA 1
ATOM 2160 C C . SER A 1 276 ? 32.112 -6.822 -30.895 1.00 89.56 276 SER A C 1
ATOM 2162 O O . SER A 1 276 ? 30.987 -6.461 -30.555 1.00 89.56 276 SER A O 1
ATOM 2164 N N . TYR A 1 277 ? 33.039 -5.958 -31.319 1.00 88.31 277 TYR A N 1
ATOM 2165 C CA . TYR A 1 277 ? 32.790 -4.515 -31.423 1.00 88.31 277 TYR A CA 1
ATOM 2166 C C . TYR A 1 277 ? 31.646 -4.215 -32.395 1.00 88.31 277 TYR A C 1
ATOM 2168 O O . TYR A 1 277 ? 30.723 -3.483 -32.052 1.00 88.31 277 TYR A O 1
ATOM 2176 N N . ASP A 1 278 ? 31.656 -4.847 -33.572 1.00 89.00 278 ASP A N 1
ATOM 2177 C CA . ASP A 1 278 ? 30.648 -4.621 -34.614 1.00 89.00 278 ASP A CA 1
ATOM 2178 C C . ASP A 1 278 ? 29.229 -4.964 -34.142 1.00 89.00 278 ASP A C 1
ATOM 2180 O O . ASP A 1 278 ? 28.261 -4.351 -34.591 1.00 89.00 278 ASP A O 1
ATOM 2184 N N . ARG A 1 279 ? 29.103 -5.896 -33.188 1.00 88.12 279 ARG A N 1
ATOM 2185 C CA . ARG A 1 279 ? 27.822 -6.294 -32.596 1.00 88.12 279 ARG A CA 1
ATOM 2186 C C . ARG A 1 279 ? 27.228 -5.245 -31.661 1.00 88.12 279 ARG A C 1
ATOM 2188 O O . ARG A 1 279 ? 26.015 -5.217 -31.526 1.00 88.12 279 ARG A O 1
ATOM 2195 N N . VAL A 1 280 ? 28.026 -4.416 -30.999 1.00 90.38 280 VAL A N 1
ATOM 2196 C CA . VAL A 1 280 ? 27.528 -3.423 -30.021 1.00 90.38 280 VAL A CA 1
ATOM 2197 C C . VAL A 1 280 ? 27.799 -1.985 -30.444 1.00 90.38 280 VAL A C 1
ATOM 2199 O O . VAL A 1 280 ? 27.368 -1.062 -29.758 1.00 90.38 280 VAL A O 1
ATOM 2202 N N . ARG A 1 281 ? 28.489 -1.782 -31.573 1.00 92.00 281 ARG A N 1
ATOM 2203 C CA . ARG A 1 281 ? 28.886 -0.469 -32.091 1.00 92.00 281 ARG A CA 1
ATOM 2204 C C . ARG A 1 281 ? 27.720 0.510 -32.132 1.00 92.00 281 ARG A C 1
ATOM 2206 O O . ARG A 1 281 ? 27.866 1.627 -31.661 1.00 92.00 281 ARG A O 1
ATOM 2213 N N . ASP A 1 282 ? 26.577 0.091 -32.667 1.00 92.06 282 ASP A N 1
ATOM 2214 C CA . ASP A 1 282 ? 25.404 0.956 -32.794 1.00 92.06 282 ASP A CA 1
ATOM 2215 C C . ASP A 1 282 ? 24.888 1.445 -31.436 1.00 92.06 282 ASP A C 1
ATOM 2217 O O . ASP A 1 282 ? 24.490 2.596 -31.332 1.00 92.06 282 ASP A O 1
ATOM 2221 N N . LEU A 1 283 ? 24.963 0.622 -30.384 1.00 91.81 283 LEU A N 1
ATOM 2222 C CA . LEU A 1 283 ? 24.598 1.035 -29.029 1.00 91.81 283 LEU A CA 1
ATOM 2223 C C . LEU A 1 283 ? 25.645 1.931 -28.379 1.00 91.81 283 LEU A C 1
ATOM 2225 O O . LEU A 1 283 ? 25.290 2.908 -27.730 1.00 91.81 283 LEU A O 1
ATOM 2229 N N . LEU A 1 284 ? 26.929 1.602 -28.521 1.00 90.75 284 LEU A N 1
ATOM 2230 C CA . LEU A 1 284 ? 27.992 2.381 -27.888 1.00 90.75 284 LEU A CA 1
ATOM 2231 C C . LEU A 1 284 ? 28.087 3.792 -28.486 1.00 90.75 284 LEU A C 1
ATOM 2233 O O . LEU A 1 284 ? 28.336 4.747 -27.756 1.00 90.75 284 LEU A O 1
ATOM 2237 N N . VAL A 1 285 ? 27.806 3.933 -29.786 1.00 89.75 285 VAL A N 1
ATOM 2238 C CA . VAL A 1 285 ? 27.757 5.233 -30.471 1.00 89.75 285 VAL A CA 1
ATOM 2239 C C . VAL A 1 285 ? 26.571 6.095 -30.011 1.00 89.75 285 VAL A C 1
ATOM 2241 O O . VAL A 1 285 ? 26.664 7.318 -30.064 1.00 89.75 285 VAL A O 1
ATOM 2244 N N . LEU A 1 286 ? 25.493 5.500 -29.473 1.00 88.25 286 LEU A N 1
ATOM 2245 C CA . LEU A 1 286 ? 24.417 6.273 -28.829 1.00 88.25 286 LEU A CA 1
ATOM 2246 C C . LEU A 1 286 ? 24.894 6.983 -27.558 1.00 88.25 286 LEU A C 1
ATOM 2248 O O . LEU A 1 286 ? 24.405 8.066 -27.258 1.00 88.25 286 LEU A O 1
ATOM 2252 N N . ALA A 1 287 ? 25.810 6.372 -26.799 1.00 86.38 287 ALA A N 1
ATOM 2253 C CA . ALA A 1 287 ? 26.358 6.993 -25.594 1.00 86.38 287 ALA A CA 1
ATOM 2254 C C . ALA A 1 287 ? 27.451 8.018 -25.913 1.00 86.38 287 ALA A C 1
ATOM 2256 O O . ALA A 1 287 ? 27.651 8.962 -25.150 1.00 86.38 287 ALA A O 1
ATOM 2257 N N . ASN A 1 288 ? 28.179 7.822 -27.014 1.00 88.31 288 ASN A N 1
ATOM 2258 C CA . ASN A 1 288 ? 29.229 8.728 -27.442 1.00 88.31 288 ASN A CA 1
ATOM 2259 C C . ASN A 1 288 ? 29.380 8.725 -28.976 1.00 88.31 288 ASN A C 1
ATOM 2261 O O . ASN A 1 288 ? 29.828 7.724 -29.541 1.00 88.31 288 ASN A O 1
ATOM 2265 N N . PRO A 1 289 ? 29.090 9.847 -29.662 1.00 85.81 289 PRO A N 1
ATOM 2266 C CA . PRO A 1 289 ? 29.164 9.918 -31.120 1.00 85.81 289 PRO A CA 1
ATOM 2267 C C . PRO A 1 289 ? 30.598 9.864 -31.685 1.00 85.81 289 PRO A C 1
ATOM 2269 O O . PRO A 1 289 ? 30.771 9.694 -32.892 1.00 85.81 289 PRO A O 1
ATOM 2272 N N . ASN A 1 290 ? 31.644 9.998 -30.859 1.00 88.50 290 ASN A N 1
ATOM 2273 C CA . ASN A 1 290 ? 33.036 9.899 -31.297 1.00 88.50 290 ASN A CA 1
ATOM 2274 C C . ASN A 1 290 ? 33.468 8.425 -31.427 1.00 88.50 290 ASN A C 1
ATOM 2276 O O . ASN A 1 290 ? 34.000 7.820 -30.493 1.00 88.50 290 ASN A O 1
ATOM 2280 N N . GLU A 1 291 ? 33.266 7.846 -32.615 1.00 88.75 291 GLU A N 1
ATOM 2281 C CA . GLU A 1 291 ? 33.562 6.431 -32.892 1.00 88.75 291 GLU A CA 1
ATOM 2282 C C . GLU A 1 291 ? 35.011 6.021 -32.592 1.00 88.75 291 GLU A C 1
ATOM 2284 O O . GLU A 1 291 ? 35.247 4.905 -32.121 1.00 88.75 291 GLU A O 1
ATOM 2289 N N . THR A 1 292 ? 35.984 6.900 -32.855 1.00 89.69 292 THR A N 1
ATOM 2290 C CA . THR A 1 292 ? 37.402 6.629 -32.580 1.00 89.69 292 THR A CA 1
ATOM 2291 C C . THR A 1 292 ? 37.615 6.416 -31.085 1.00 89.69 292 THR A C 1
ATOM 2293 O O . THR A 1 292 ? 38.183 5.400 -30.684 1.00 89.69 292 THR A O 1
ATOM 2296 N N . MET A 1 293 ? 37.072 7.309 -30.251 1.00 89.12 293 MET A N 1
ATOM 2297 C CA . MET A 1 293 ? 37.183 7.185 -28.799 1.00 89.12 293 MET A CA 1
ATOM 2298 C C . MET A 1 293 ? 36.439 5.958 -28.263 1.00 89.12 293 MET A C 1
ATOM 2300 O O . MET A 1 293 ? 36.985 5.225 -27.437 1.00 89.12 293 MET A O 1
ATOM 2304 N N . VAL A 1 294 ? 35.237 5.679 -28.774 1.00 91.19 294 VAL A N 1
ATOM 2305 C CA . VAL A 1 294 ? 34.475 4.473 -28.410 1.00 91.19 294 VAL A CA 1
ATOM 2306 C C . VAL A 1 294 ? 35.266 3.205 -28.739 1.00 91.19 294 VAL A C 1
ATOM 2308 O O . VAL A 1 294 ? 35.302 2.265 -27.943 1.00 91.19 294 VAL A O 1
ATOM 2311 N N . ARG A 1 295 ? 35.933 3.165 -29.899 1.00 92.19 295 ARG A N 1
ATOM 2312 C CA . ARG A 1 295 ? 36.763 2.028 -30.321 1.00 92.19 295 ARG A CA 1
ATOM 2313 C C . ARG A 1 295 ? 37.986 1.843 -29.426 1.00 92.19 295 ARG A C 1
ATOM 2315 O O . ARG A 1 295 ? 38.328 0.704 -29.107 1.00 92.19 295 ARG A O 1
ATOM 2322 N N . ASP A 1 296 ? 38.640 2.923 -29.021 1.00 91.81 296 ASP A N 1
ATOM 2323 C CA . ASP A 1 296 ? 39.799 2.848 -28.130 1.00 91.81 296 ASP A CA 1
ATOM 2324 C C . ASP A 1 296 ? 39.397 2.420 -26.712 1.00 91.81 296 ASP A C 1
ATOM 2326 O O . ASP A 1 296 ? 40.048 1.559 -26.118 1.00 91.81 296 ASP A O 1
ATOM 2330 N N . GLN A 1 297 ? 38.260 2.907 -26.209 1.00 92.56 297 GLN A N 1
ATOM 2331 C CA . GLN A 1 297 ? 37.683 2.461 -24.937 1.00 92.56 297 GLN A CA 1
ATOM 2332 C C . GLN A 1 297 ? 37.264 0.987 -24.973 1.00 92.56 297 GLN A C 1
ATOM 2334 O O . GLN A 1 297 ? 37.505 0.265 -24.008 1.00 92.56 297 GLN A O 1
ATOM 2339 N N . TYR A 1 298 ? 36.712 0.514 -26.095 1.00 92.75 298 TYR A N 1
ATOM 2340 C CA . TYR A 1 298 ? 36.383 -0.900 -26.280 1.00 92.75 298 TYR A CA 1
ATOM 2341 C C . TYR A 1 298 ? 37.622 -1.800 -26.188 1.00 92.75 298 TYR A C 1
ATOM 2343 O O . TYR A 1 298 ? 37.563 -2.863 -25.579 1.00 92.75 298 TYR A O 1
ATOM 2351 N N . LYS A 1 299 ? 38.759 -1.381 -26.764 1.00 92.75 299 LYS A N 1
ATOM 2352 C CA . LYS A 1 299 ? 40.028 -2.128 -26.667 1.00 92.75 299 LYS A CA 1
ATOM 2353 C C . LYS A 1 299 ? 40.609 -2.123 -25.251 1.00 92.75 299 LYS A C 1
ATOM 2355 O O . LYS A 1 299 ? 41.270 -3.082 -24.869 1.00 92.75 299 LYS A O 1
ATOM 2360 N N . ALA A 1 300 ? 40.405 -1.037 -24.507 1.00 92.69 300 ALA A N 1
ATOM 2361 C CA . ALA A 1 300 ? 40.953 -0.850 -23.166 1.00 92.69 300 ALA A CA 1
ATOM 2362 C C . ALA A 1 300 ? 40.093 -1.471 -22.047 1.00 92.69 300 ALA A C 1
ATOM 2364 O O . ALA A 1 300 ? 40.553 -1.566 -20.909 1.00 92.69 300 ALA A O 1
ATOM 2365 N N . GLY A 1 301 ? 38.847 -1.852 -22.340 1.00 93.62 301 GLY A N 1
ATOM 2366 C CA . GLY A 1 301 ? 37.863 -2.261 -21.341 1.00 93.62 301 GLY A CA 1
ATOM 2367 C C . GLY A 1 301 ? 37.181 -3.594 -21.625 1.00 93.62 301 GLY A C 1
ATOM 2368 O O . GLY A 1 301 ? 37.431 -4.271 -22.617 1.00 93.62 301 GLY A O 1
ATOM 2369 N N . THR A 1 302 ? 36.277 -3.968 -20.722 1.00 95.94 302 THR A N 1
ATOM 2370 C CA . THR A 1 302 ? 35.343 -5.081 -20.924 1.00 95.94 302 THR A CA 1
ATOM 2371 C C . THR A 1 302 ? 33.967 -4.524 -21.248 1.00 95.94 302 THR A C 1
ATOM 2373 O O . THR A 1 302 ? 33.451 -3.680 -20.514 1.00 95.94 302 THR A O 1
ATOM 2376 N N . THR A 1 303 ? 33.368 -5.006 -22.335 1.00 96.75 303 THR A N 1
ATOM 2377 C CA . THR A 1 303 ? 32.032 -4.586 -22.767 1.00 96.75 303 THR A CA 1
ATOM 2378 C C . THR A 1 303 ? 30.994 -5.617 -22.372 1.00 96.75 303 THR A C 1
ATOM 2380 O O . THR A 1 303 ? 31.212 -6.817 -22.541 1.00 96.75 303 THR A O 1
ATOM 2383 N N . TYR A 1 304 ? 29.848 -5.142 -21.903 1.00 95.62 304 TYR A N 1
ATOM 2384 C CA . TYR A 1 304 ? 28.713 -5.962 -21.522 1.00 95.62 304 TYR A CA 1
ATOM 2385 C C . TYR A 1 304 ? 27.515 -5.618 -22.398 1.00 95.62 304 TYR A C 1
ATOM 2387 O O . TYR A 1 304 ? 27.165 -4.449 -22.555 1.00 95.62 304 TYR A O 1
ATOM 2395 N N . GLU A 1 305 ? 26.900 -6.642 -22.981 1.00 95.44 305 GLU A N 1
ATOM 2396 C CA . GLU A 1 305 ? 25.688 -6.530 -23.790 1.00 95.44 305 GLU A CA 1
ATOM 2397 C C . GLU A 1 305 ? 24.499 -7.022 -22.974 1.00 95.44 305 GLU A C 1
ATOM 2399 O O . GLU A 1 305 ? 24.566 -8.069 -22.330 1.00 95.44 305 GLU A O 1
ATOM 2404 N N . ALA A 1 306 ? 23.404 -6.273 -23.033 1.00 92.69 306 ALA A N 1
ATOM 2405 C CA . ALA A 1 306 ? 22.147 -6.629 -22.415 1.00 92.69 306 ALA A CA 1
ATOM 2406 C C . ALA A 1 306 ? 21.114 -7.019 -23.470 1.00 92.69 306 ALA A C 1
ATOM 2408 O O . ALA A 1 306 ? 20.817 -6.248 -24.392 1.00 92.69 306 ALA A O 1
ATOM 2409 N N . THR A 1 307 ? 20.549 -8.212 -23.308 1.00 90.69 307 THR A N 1
ATOM 2410 C CA . THR A 1 307 ? 19.512 -8.754 -24.188 1.00 90.69 307 THR A CA 1
ATOM 2411 C C . THR A 1 307 ? 18.228 -9.021 -23.419 1.00 90.69 307 THR A C 1
ATOM 2413 O O . THR A 1 307 ? 18.265 -9.367 -22.242 1.00 90.69 307 THR A O 1
ATOM 2416 N N . LEU A 1 308 ? 17.092 -8.832 -24.083 1.00 83.81 308 LEU A N 1
ATOM 2417 C CA . LEU A 1 308 ? 15.750 -8.991 -23.545 1.00 83.81 308 LEU A CA 1
ATOM 2418 C C . LEU A 1 308 ? 14.939 -9.835 -24.525 1.00 83.81 308 LEU A C 1
ATOM 2420 O O . LEU A 1 308 ? 14.694 -9.406 -25.650 1.00 83.81 308 LEU A O 1
ATOM 2424 N N . GLY A 1 309 ? 14.578 -11.062 -24.141 1.00 78.56 309 GLY A N 1
ATOM 2425 C CA . GLY A 1 309 ? 13.912 -11.993 -25.064 1.00 78.56 309 GLY A CA 1
ATOM 2426 C C . GLY A 1 309 ? 14.739 -12.298 -26.324 1.00 78.56 309 GLY A C 1
ATOM 2427 O O . GLY A 1 309 ? 14.180 -12.470 -27.402 1.00 78.56 309 GLY A O 1
ATOM 2428 N N . GLY A 1 310 ? 16.073 -12.298 -26.204 1.00 80.00 310 GLY A N 1
ATOM 2429 C CA . GLY A 1 310 ? 17.009 -12.478 -27.321 1.00 80.00 310 GLY A CA 1
ATOM 2430 C C . GLY A 1 310 ? 17.272 -11.218 -28.156 1.00 80.00 310 GLY A C 1
ATOM 2431 O O . GLY A 1 310 ? 18.189 -11.215 -28.975 1.00 80.00 310 GLY A O 1
ATOM 2432 N N . GLU A 1 311 ? 16.529 -10.129 -27.938 1.00 85.94 311 GLU A N 1
ATOM 2433 C CA . GLU A 1 311 ? 16.772 -8.848 -28.600 1.00 85.94 311 GLU A CA 1
ATOM 2434 C C . GLU A 1 311 ? 17.806 -8.028 -27.822 1.00 85.94 311 GLU A C 1
ATOM 2436 O O . GLU A 1 311 ? 17.691 -7.859 -26.611 1.00 85.94 311 GLU A O 1
ATOM 2441 N N . ARG A 1 312 ? 18.806 -7.460 -28.499 1.00 90.44 312 ARG A N 1
ATOM 2442 C CA . ARG A 1 312 ? 19.752 -6.520 -27.882 1.00 90.44 312 ARG A CA 1
ATOM 2443 C C . ARG A 1 312 ? 19.029 -5.229 -27.494 1.00 90.44 312 ARG A C 1
ATOM 2445 O O . ARG A 1 312 ? 18.417 -4.602 -28.353 1.00 90.44 312 ARG A O 1
ATOM 2452 N N . VAL A 1 313 ? 19.138 -4.804 -26.235 1.00 92.00 313 VAL A N 1
ATOM 2453 C CA . VAL A 1 313 ? 18.435 -3.612 -25.714 1.00 92.00 313 VAL A CA 1
ATOM 2454 C C . VAL A 1 313 ? 19.346 -2.573 -25.063 1.00 92.00 313 VAL A C 1
ATOM 2456 O O . VAL A 1 313 ? 18.932 -1.425 -24.920 1.00 92.00 313 VAL A O 1
ATOM 2459 N N . GLY A 1 314 ? 20.578 -2.928 -24.694 1.00 93.75 314 GLY A N 1
ATOM 2460 C CA . GLY A 1 314 ? 21.525 -1.985 -24.102 1.00 93.75 314 GLY A CA 1
ATOM 2461 C C . GLY A 1 314 ? 22.938 -2.545 -23.984 1.00 93.75 314 GLY A C 1
ATOM 2462 O O . GLY A 1 314 ? 23.164 -3.731 -24.219 1.00 93.75 314 GLY A O 1
ATOM 2463 N N . ALA A 1 315 ? 23.892 -1.679 -23.660 1.00 96.12 315 ALA A N 1
ATOM 2464 C CA . ALA A 1 315 ? 25.288 -2.044 -23.455 1.00 96.12 315 ALA A CA 1
ATOM 2465 C C . ALA A 1 315 ? 25.971 -1.060 -22.501 1.00 96.12 315 ALA A C 1
ATOM 2467 O O . ALA A 1 315 ? 25.525 0.078 -22.353 1.00 96.12 315 ALA A O 1
ATOM 2468 N N . TYR A 1 316 ? 27.051 -1.501 -21.862 1.00 96.56 316 TYR A N 1
ATOM 2469 C CA . TYR A 1 316 ? 27.968 -0.626 -21.133 1.00 96.56 316 TYR A CA 1
ATOM 2470 C C . TYR A 1 316 ? 29.398 -1.167 -21.173 1.00 96.56 316 TYR A C 1
ATOM 2472 O O . TYR A 1 316 ? 29.611 -2.349 -21.457 1.00 96.56 316 TYR A O 1
ATOM 2480 N N . MET A 1 317 ? 30.386 -0.323 -20.873 1.00 96.88 317 MET A N 1
ATOM 2481 C CA . MET A 1 317 ? 31.791 -0.725 -20.800 1.00 96.88 317 MET A CA 1
ATOM 2482 C C . MET A 1 317 ? 32.413 -0.358 -19.454 1.00 96.88 317 MET A C 1
ATOM 2484 O O . MET A 1 317 ? 32.167 0.717 -18.911 1.00 96.88 317 MET A O 1
ATOM 2488 N N . LEU A 1 318 ? 33.257 -1.248 -18.936 1.00 97.25 318 LEU A N 1
ATOM 2489 C CA . LEU A 1 318 ? 34.095 -0.991 -17.768 1.00 97.25 318 LEU A CA 1
ATOM 2490 C C . LEU A 1 318 ? 35.558 -0.910 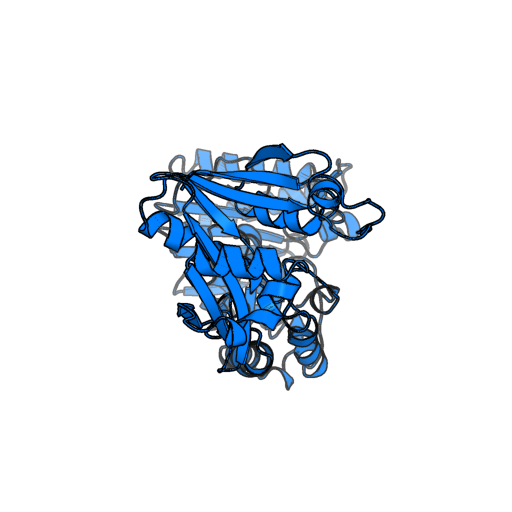-18.197 1.00 97.25 318 LEU A C 1
ATOM 2492 O O . LEU A 1 318 ? 36.093 -1.869 -18.758 1.00 97.25 318 LEU A O 1
ATOM 2496 N N . VAL A 1 319 ? 36.208 0.216 -17.911 1.00 97.00 319 VAL A N 1
ATOM 2497 C CA . VAL A 1 319 ? 37.628 0.451 -18.203 1.00 97.00 319 VAL A CA 1
ATOM 2498 C C . VAL A 1 319 ? 38.379 0.605 -16.889 1.00 97.00 319 VAL A C 1
ATOM 2500 O O . VAL A 1 319 ? 38.068 1.477 -16.079 1.00 97.00 319 VAL A O 1
ATOM 2503 N N . ARG A 1 320 ? 39.388 -0.236 -16.657 1.00 95.75 320 ARG A N 1
ATOM 2504 C CA . ARG A 1 320 ? 40.217 -0.139 -15.452 1.00 95.75 320 ARG A CA 1
ATOM 2505 C C . ARG A 1 320 ? 41.225 1.002 -15.603 1.00 95.75 320 ARG A C 1
ATOM 2507 O O . ARG A 1 320 ? 41.973 1.036 -16.576 1.00 95.75 320 ARG A O 1
ATOM 2514 N N . ARG A 1 321 ? 41.227 1.941 -14.651 1.00 94.88 321 ARG A N 1
ATOM 2515 C CA . ARG A 1 321 ? 42.095 3.134 -14.656 1.00 94.88 321 ARG A CA 1
ATOM 2516 C C . ARG A 1 321 ? 43.291 2.997 -13.718 1.00 94.88 321 ARG A C 1
ATOM 2518 O O . ARG A 1 321 ? 44.354 3.528 -14.014 1.00 94.88 321 ARG A O 1
ATOM 2525 N N . SER A 1 322 ? 43.135 2.256 -12.625 1.00 94.38 322 SER A N 1
ATOM 2526 C CA . SER A 1 322 ? 44.217 1.873 -11.712 1.00 94.38 322 SER A CA 1
ATOM 2527 C C . SER A 1 322 ? 43.890 0.535 -11.035 1.00 94.38 322 SER A C 1
ATOM 2529 O O . SER A 1 322 ? 42.882 -0.096 -11.354 1.00 94.38 322 SER A O 1
ATOM 2531 N N . GLU A 1 323 ? 44.718 0.087 -10.087 1.00 90.94 323 GLU A N 1
ATOM 2532 C CA . GLU A 1 323 ? 44.405 -1.091 -9.263 1.00 90.94 323 GLU A CA 1
ATOM 2533 C C . GLU A 1 323 ? 43.105 -0.929 -8.463 1.00 90.94 323 GLU A C 1
ATOM 2535 O O . GLU A 1 323 ? 42.404 -1.910 -8.228 1.00 90.94 323 GLU A O 1
ATOM 2540 N N . THR A 1 324 ? 42.766 0.304 -8.077 1.00 95.38 324 THR A N 1
ATOM 2541 C CA . THR A 1 324 ? 41.631 0.612 -7.197 1.00 95.38 324 THR A CA 1
ATOM 2542 C C . THR A 1 324 ? 40.476 1.323 -7.896 1.00 95.38 324 THR A C 1
ATOM 2544 O O . THR A 1 324 ? 39.389 1.365 -7.322 1.00 95.38 324 THR A O 1
ATOM 2547 N N . LEU A 1 325 ? 40.680 1.862 -9.102 1.00 97.06 325 LEU A N 1
ATOM 2548 C CA . LEU A 1 325 ? 39.702 2.684 -9.814 1.00 97.06 325 LEU A CA 1
ATOM 2549 C C . LEU A 1 325 ? 39.250 2.031 -11.120 1.00 97.06 325 LEU A C 1
ATOM 2551 O O . LEU A 1 325 ? 40.063 1.702 -11.994 1.00 97.06 325 LEU A O 1
ATOM 2555 N N . ILE A 1 326 ? 37.935 1.929 -11.287 1.00 98.06 326 ILE A N 1
ATOM 2556 C CA . ILE A 1 326 ? 37.300 1.490 -12.528 1.00 98.06 326 ILE A CA 1
ATOM 2557 C C . ILE A 1 326 ? 36.304 2.541 -13.012 1.00 98.06 326 ILE A C 1
ATOM 2559 O O . ILE A 1 326 ? 35.573 3.129 -12.223 1.00 98.06 326 ILE A O 1
ATOM 2563 N N . GLU A 1 327 ? 36.290 2.803 -14.312 1.00 97.94 327 GLU A N 1
ATOM 2564 C CA . GLU A 1 327 ? 35.384 3.770 -14.925 1.00 97.94 327 GLU A CA 1
ATOM 2565 C C . GLU A 1 327 ? 34.278 3.050 -15.695 1.00 97.94 327 GLU A C 1
ATOM 2567 O O . GLU A 1 327 ? 34.551 2.147 -16.494 1.00 97.94 327 GLU A O 1
ATOM 2572 N N . LEU A 1 328 ? 33.037 3.482 -15.480 1.00 97.56 328 LEU A N 1
ATOM 2573 C CA . LEU A 1 328 ? 31.912 3.170 -16.350 1.00 97.56 328 LEU A CA 1
ATOM 2574 C C . LEU A 1 328 ? 31.899 4.144 -17.521 1.00 97.56 328 LEU A C 1
ATOM 2576 O O . LEU A 1 328 ? 31.637 5.333 -17.346 1.00 97.56 328 LEU A O 1
ATOM 2580 N N . VAL A 1 329 ? 32.141 3.621 -18.718 1.00 94.69 329 VAL A N 1
ATOM 2581 C CA . VAL A 1 329 ? 32.082 4.389 -19.963 1.00 94.69 329 VAL A CA 1
ATOM 2582 C C . VAL A 1 329 ? 31.013 3.816 -20.889 1.00 94.69 329 VAL A C 1
ATOM 2584 O O . VAL A 1 329 ? 30.766 2.610 -20.914 1.00 94.69 329 VAL A O 1
ATOM 2587 N N . ASN A 1 330 ? 30.389 4.688 -21.679 1.00 91.75 330 ASN A N 1
ATOM 2588 C CA . ASN A 1 330 ? 29.437 4.339 -22.740 1.00 91.75 330 ASN A CA 1
ATOM 2589 C C . ASN A 1 330 ? 28.291 3.412 -22.303 1.00 91.75 330 ASN A C 1
ATOM 2591 O O . ASN A 1 330 ? 28.129 2.320 -22.848 1.00 91.75 330 ASN A O 1
ATOM 2595 N N . ILE A 1 331 ? 27.491 3.843 -21.328 1.00 93.69 331 ILE A N 1
ATOM 2596 C CA . ILE A 1 331 ? 26.237 3.171 -20.970 1.00 93.69 331 ILE A CA 1
ATOM 2597 C C . ILE A 1 331 ? 25.100 3.659 -21.878 1.00 93.69 331 ILE A C 1
ATOM 2599 O O . ILE A 1 331 ? 24.809 4.850 -21.932 1.00 93.69 331 ILE A O 1
ATOM 2603 N N . ALA A 1 332 ? 24.444 2.742 -22.588 1.00 92.38 332 ALA A N 1
ATOM 2604 C CA . ALA A 1 332 ? 23.347 3.058 -23.499 1.00 92.38 332 ALA A CA 1
ATOM 2605 C C . ALA A 1 332 ? 22.212 2.036 -23.421 1.00 92.38 332 ALA A C 1
ATOM 2607 O O . ALA A 1 332 ? 22.421 0.837 -23.219 1.00 92.38 332 ALA A O 1
ATOM 2608 N N . VAL A 1 333 ? 20.998 2.527 -23.659 1.00 88.94 333 VAL A N 1
ATOM 2609 C CA . VAL A 1 333 ? 19.781 1.737 -23.869 1.00 88.94 333 VAL A CA 1
ATOM 2610 C C . VAL A 1 333 ? 19.156 2.207 -25.176 1.00 88.94 333 VAL A C 1
ATOM 2612 O O . VAL A 1 333 ? 19.101 3.417 -25.417 1.00 88.94 333 VAL A O 1
ATOM 2615 N N . LYS A 1 334 ? 18.676 1.268 -26.001 1.00 88.56 334 LYS A N 1
ATOM 2616 C CA . LYS A 1 334 ? 17.945 1.588 -27.235 1.00 88.56 334 LYS A CA 1
ATOM 2617 C C . LYS A 1 334 ? 16.8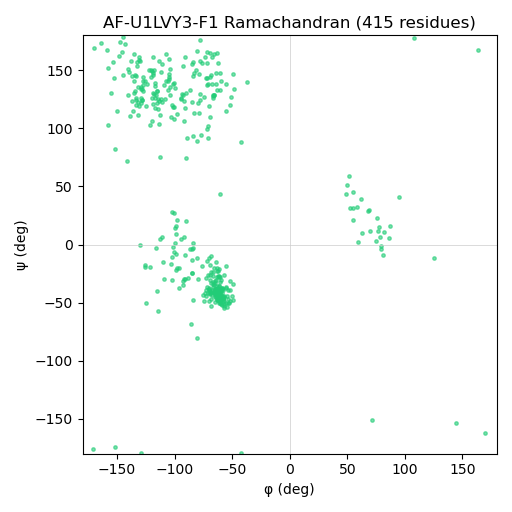47 2.625 -26.958 1.00 88.56 334 LYS A C 1
ATOM 2619 O O . LYS A 1 334 ? 16.112 2.422 -25.988 1.00 88.56 334 LYS A O 1
ATOM 2624 N N . PRO A 1 335 ? 16.691 3.684 -27.774 1.00 81.56 335 PRO A N 1
ATOM 2625 C CA . PRO A 1 335 ? 15.702 4.741 -27.540 1.00 81.56 335 PRO A CA 1
ATOM 2626 C C . PRO A 1 335 ? 14.285 4.215 -27.272 1.00 81.56 335 PRO A C 1
ATOM 2628 O O . PRO A 1 335 ? 13.646 4.604 -26.300 1.00 81.56 335 PRO A O 1
ATOM 2631 N N . GLU A 1 336 ? 13.834 3.234 -28.053 1.00 78.12 336 GLU A N 1
ATOM 2632 C CA . GLU A 1 336 ? 12.523 2.586 -27.937 1.00 78.12 336 GLU A CA 1
ATOM 2633 C C . GLU A 1 336 ? 12.348 1.717 -26.674 1.00 78.12 336 GLU A C 1
ATOM 2635 O O . GLU A 1 336 ? 11.242 1.274 -26.359 1.00 78.12 336 GLU A O 1
ATOM 2640 N N . ARG A 1 337 ? 13.434 1.468 -25.934 1.00 77.44 337 ARG A N 1
ATOM 2641 C CA . ARG A 1 337 ? 13.462 0.718 -24.669 1.00 77.44 337 ARG A CA 1
ATOM 2642 C C . ARG A 1 337 ? 13.824 1.594 -23.461 1.00 77.44 337 ARG A C 1
ATOM 2644 O O . ARG A 1 337 ? 13.967 1.083 -22.347 1.00 77.44 337 ARG A O 1
ATOM 2651 N N . GLN A 1 338 ? 13.980 2.905 -23.646 1.00 66.31 338 GLN A N 1
ATOM 2652 C CA . GLN A 1 338 ? 14.203 3.840 -22.541 1.00 66.31 338 GLN A CA 1
ATOM 2653 C C . GLN A 1 338 ? 12.955 3.949 -21.648 1.00 66.31 338 GLN A C 1
ATOM 2655 O O . GLN A 1 338 ? 11.861 3.535 -22.023 1.00 66.31 338 GLN A O 1
ATOM 2660 N N . ASN A 1 339 ? 13.127 4.454 -20.422 1.00 56.53 339 ASN A N 1
ATOM 2661 C CA . ASN A 1 339 ? 12.080 4.543 -19.388 1.00 56.53 339 ASN A CA 1
ATOM 2662 C C . ASN A 1 339 ? 11.498 3.198 -18.904 1.00 56.53 339 ASN A C 1
ATOM 2664 O O . ASN A 1 339 ? 10.563 3.182 -18.114 1.00 56.53 339 ASN A O 1
ATOM 2668 N N . GLN A 1 340 ? 12.096 2.067 -19.290 1.00 60.91 340 GLN A N 1
ATOM 2669 C CA . GLN A 1 340 ? 11.711 0.720 -18.837 1.00 60.91 340 GLN A CA 1
ATOM 2670 C C . GLN A 1 340 ? 12.661 0.176 -17.760 1.00 60.91 340 GLN A C 1
ATOM 2672 O O . GLN A 1 340 ? 12.890 -1.026 -17.666 1.00 60.91 340 GLN A O 1
ATOM 2677 N N . THR A 1 341 ? 13.288 1.057 -16.970 1.00 69.50 341 THR A N 1
ATOM 2678 C CA . THR A 1 341 ? 14.270 0.744 -15.905 1.00 69.50 341 THR A CA 1
ATOM 2679 C C . THR A 1 341 ? 15.541 -0.013 -16.349 1.00 69.50 341 THR A C 1
ATOM 2681 O O . THR A 1 341 ? 16.399 -0.311 -15.516 1.00 69.50 341 THR A O 1
ATOM 2684 N N . ILE A 1 342 ? 15.728 -0.307 -17.642 1.00 79.56 342 ILE A N 1
ATOM 2685 C CA . ILE A 1 342 ? 16.894 -1.044 -18.166 1.00 79.56 342 ILE A CA 1
ATOM 2686 C C . ILE A 1 342 ? 18.204 -0.340 -17.791 1.00 79.56 342 ILE A C 1
ATOM 2688 O O . ILE A 1 342 ? 19.099 -0.991 -17.262 1.00 79.56 342 ILE A O 1
ATOM 2692 N N . GLY A 1 343 ? 18.283 0.986 -17.949 1.00 82.69 343 GLY A N 1
ATOM 2693 C CA . GLY A 1 343 ? 19.480 1.771 -17.614 1.00 82.69 343 GLY A CA 1
ATOM 2694 C C . GLY A 1 343 ? 19.911 1.621 -16.151 1.00 82.69 343 GLY A C 1
ATOM 2695 O O . GLY A 1 343 ? 21.070 1.327 -15.880 1.00 82.69 343 GLY A O 1
ATOM 2696 N N . GLN A 1 344 ? 18.968 1.701 -15.204 1.00 79.19 344 GLN A N 1
ATOM 2697 C CA . GLN A 1 344 ? 19.244 1.465 -13.776 1.00 79.19 344 GLN A CA 1
ATOM 2698 C C . GLN A 1 344 ? 19.809 0.064 -13.530 1.00 79.19 344 GLN A C 1
ATOM 2700 O O . GLN A 1 344 ? 20.702 -0.125 -12.713 1.00 79.19 344 GLN A O 1
ATOM 2705 N N . ARG A 1 345 ? 19.302 -0.925 -14.269 1.00 81.25 345 ARG A N 1
ATOM 2706 C CA . ARG A 1 345 ? 19.739 -2.316 -14.162 1.00 81.25 345 ARG A CA 1
ATOM 2707 C C . ARG A 1 345 ? 21.157 -2.527 -14.694 1.00 81.25 345 ARG A C 1
ATOM 2709 O O . ARG A 1 345 ? 21.925 -3.261 -14.085 1.00 81.25 345 ARG A O 1
ATOM 2716 N N . LEU A 1 346 ? 21.485 -1.887 -15.818 1.00 91.38 346 LEU A N 1
ATOM 2717 C CA . LEU A 1 346 ? 22.839 -1.879 -16.372 1.00 91.38 346 LEU A CA 1
ATOM 2718 C C . LEU A 1 346 ? 23.819 -1.249 -15.383 1.00 91.38 346 LEU A C 1
ATOM 2720 O O . LEU A 1 346 ? 24.880 -1.810 -15.142 1.00 91.38 346 LEU A O 1
ATOM 2724 N N . LEU A 1 347 ? 23.435 -0.126 -14.769 1.00 90.56 347 LEU A N 1
ATOM 2725 C CA . LEU A 1 347 ? 24.259 0.555 -13.774 1.00 90.56 347 LEU A CA 1
ATOM 2726 C C . LEU A 1 347 ? 24.479 -0.306 -12.520 1.00 90.56 347 LEU A C 1
ATOM 2728 O O . LEU A 1 347 ? 25.610 -0.439 -12.065 1.00 90.56 347 LEU A O 1
ATOM 2732 N N . GLN A 1 348 ? 23.430 -0.944 -11.993 1.00 86.75 348 GLN A N 1
ATOM 2733 C CA . GLN A 1 348 ? 23.548 -1.881 -10.869 1.00 86.75 348 GLN A CA 1
ATOM 2734 C C . GLN A 1 348 ? 24.447 -3.077 -11.204 1.00 86.75 348 GLN A C 1
ATOM 2736 O O . GLN A 1 348 ? 25.258 -3.496 -10.381 1.00 86.75 348 GLN A O 1
ATOM 2741 N N . ASP A 1 349 ? 24.329 -3.633 -12.411 1.00 90.44 349 ASP A N 1
ATOM 2742 C CA . ASP A 1 349 ? 25.205 -4.716 -12.854 1.00 90.44 349 ASP A CA 1
ATOM 2743 C C . ASP A 1 349 ? 26.664 -4.262 -12.971 1.00 90.44 349 ASP A C 1
ATOM 2745 O O . ASP A 1 349 ? 27.560 -4.958 -12.496 1.00 90.44 349 ASP A O 1
ATOM 2749 N N . ALA A 1 350 ? 26.895 -3.070 -13.523 1.00 95.25 350 ALA A N 1
ATOM 2750 C CA . ALA A 1 350 ? 28.217 -2.469 -13.634 1.00 95.25 350 ALA A CA 1
ATOM 2751 C C . ALA A 1 350 ? 28.881 -2.276 -12.259 1.00 95.25 350 ALA A C 1
ATOM 2753 O O . ALA A 1 350 ? 30.044 -2.643 -12.099 1.00 95.25 350 ALA A O 1
ATOM 2754 N N . ILE A 1 351 ? 28.132 -1.776 -11.268 1.00 91.50 351 ILE A N 1
ATOM 2755 C CA . ILE A 1 351 ? 28.593 -1.615 -9.878 1.00 91.50 351 ILE A CA 1
ATOM 2756 C C . ILE A 1 351 ? 28.992 -2.972 -9.282 1.00 91.50 351 ILE A C 1
ATOM 2758 O O . ILE A 1 351 ? 30.128 -3.137 -8.848 1.00 91.50 351 ILE A O 1
ATOM 2762 N N . ARG A 1 352 ? 28.123 -3.991 -9.363 1.00 91.25 352 ARG A N 1
ATOM 2763 C CA . ARG A 1 352 ? 28.433 -5.334 -8.828 1.00 91.25 352 ARG A CA 1
ATOM 2764 C C . ARG A 1 352 ? 29.683 -5.953 -9.453 1.00 91.25 352 ARG A C 1
ATOM 2766 O O . ARG A 1 352 ? 30.457 -6.639 -8.784 1.00 91.25 352 ARG A O 1
ATOM 2773 N N . ARG A 1 353 ? 29.891 -5.749 -10.758 1.00 92.12 353 ARG A N 1
ATOM 2774 C CA . ARG A 1 353 ? 31.088 -6.244 -11.457 1.00 92.12 353 ARG A CA 1
ATOM 2775 C C . ARG A 1 353 ? 32.340 -5.472 -11.073 1.00 92.12 353 ARG A C 1
ATOM 2777 O O . ARG A 1 353 ? 33.405 -6.075 -10.963 1.00 92.12 353 ARG A O 1
ATOM 2784 N N . ALA A 1 354 ? 32.215 -4.166 -10.862 1.00 93.12 354 ALA A N 1
ATOM 2785 C CA . ALA A 1 354 ? 33.287 -3.334 -10.348 1.00 93.12 354 ALA A CA 1
ATOM 2786 C C . ALA A 1 354 ? 33.736 -3.814 -8.954 1.00 93.12 354 ALA A C 1
ATOM 2788 O O . ALA A 1 354 ? 34.922 -4.110 -8.785 1.00 93.12 354 ALA A O 1
ATOM 2789 N N . GLU A 1 355 ? 32.798 -4.020 -8.026 1.00 89.62 355 GLU A N 1
ATOM 2790 C CA . GLU A 1 355 ? 33.036 -4.590 -6.686 1.00 89.62 355 GLU A CA 1
ATOM 2791 C C . GLU A 1 355 ? 33.729 -5.960 -6.779 1.00 89.62 355 GLU A C 1
ATOM 2793 O O . GLU A 1 355 ? 34.797 -6.183 -6.208 1.00 89.62 355 GLU A O 1
ATOM 2798 N N . SER A 1 356 ? 33.186 -6.860 -7.605 1.00 89.50 356 SER A N 1
ATOM 2799 C CA . SER A 1 356 ? 33.728 -8.215 -7.800 1.00 89.50 356 SER A CA 1
ATOM 2800 C C . SER A 1 356 ? 35.135 -8.233 -8.412 1.00 89.50 356 SER A C 1
ATOM 2802 O O . SER A 1 356 ? 35.852 -9.224 -8.295 1.00 89.50 356 SER A O 1
ATOM 2804 N N . SER A 1 357 ? 35.547 -7.149 -9.076 1.00 89.25 357 SER A N 1
ATOM 2805 C CA . SER A 1 357 ? 36.889 -7.005 -9.649 1.00 89.25 357 SER A CA 1
ATOM 2806 C C . SER A 1 357 ? 37.939 -6.514 -8.639 1.00 89.25 357 SER A C 1
ATOM 2808 O O . SER A 1 357 ? 39.111 -6.368 -8.998 1.00 89.25 357 SER A O 1
ATOM 2810 N N . GLY A 1 358 ? 37.540 -6.220 -7.396 1.00 90.56 358 GLY A N 1
ATOM 2811 C CA . GLY A 1 358 ? 38.411 -5.673 -6.353 1.00 90.56 358 GLY A CA 1
ATOM 2812 C C . GLY A 1 358 ? 38.700 -4.174 -6.489 1.00 90.56 358 GLY A C 1
ATOM 2813 O O . GLY A 1 358 ? 39.639 -3.680 -5.866 1.00 90.56 358 GLY A O 1
ATOM 2814 N N . ALA A 1 359 ? 37.934 -3.450 -7.313 1.00 94.75 359 ALA A N 1
ATOM 2815 C CA . ALA A 1 359 ? 38.001 -1.992 -7.337 1.00 94.75 359 ALA A CA 1
ATOM 2816 C C . ALA A 1 359 ? 37.427 -1.429 -6.026 1.00 94.75 359 ALA A C 1
ATOM 2818 O O . ALA A 1 359 ? 36.476 -1.978 -5.483 1.00 94.75 359 ALA A O 1
ATOM 2819 N N . LYS A 1 360 ? 38.005 -0.333 -5.529 1.00 96.38 360 LYS A N 1
ATOM 2820 C CA . LYS A 1 360 ? 37.536 0.372 -4.321 1.00 96.38 360 LYS A CA 1
ATOM 2821 C C . LYS A 1 360 ? 36.657 1.571 -4.650 1.00 96.38 360 LYS A C 1
ATOM 2823 O O . LYS A 1 360 ? 35.944 2.070 -3.790 1.00 96.38 360 LYS A O 1
ATOM 2828 N N . GLN A 1 361 ? 36.757 2.063 -5.881 1.00 97.62 361 GLN A N 1
ATOM 2829 C CA . GLN A 1 361 ? 36.024 3.230 -6.329 1.00 97.62 361 GLN A CA 1
ATOM 2830 C C . GLN A 1 361 ? 35.617 3.075 -7.792 1.00 97.62 361 GLN A C 1
ATOM 2832 O O . GLN A 1 361 ? 36.348 2.506 -8.614 1.00 97.62 361 GLN A O 1
ATOM 2837 N N . MET A 1 362 ? 34.447 3.615 -8.110 1.00 98.06 362 MET A N 1
ATOM 2838 C CA . MET A 1 362 ? 33.887 3.682 -9.448 1.00 98.06 362 MET A CA 1
ATOM 2839 C C . MET A 1 362 ? 33.767 5.131 -9.900 1.00 98.06 362 MET A C 1
ATOM 2841 O O . MET A 1 362 ? 33.233 5.966 -9.175 1.00 98.06 362 MET A O 1
ATOM 2845 N N . LEU A 1 363 ? 34.234 5.410 -11.112 1.00 97.94 363 LEU A N 1
ATOM 2846 C CA . LEU A 1 363 ? 34.132 6.708 -11.772 1.00 97.94 363 LEU A CA 1
ATOM 2847 C C . LEU A 1 363 ? 33.076 6.649 -12.874 1.00 97.94 363 LEU A C 1
ATOM 2849 O O . LEU A 1 363 ? 33.002 5.677 -13.627 1.00 97.94 363 LEU A O 1
ATOM 2853 N N . VAL A 1 364 ? 32.305 7.718 -13.012 1.00 96.94 364 VAL A N 1
ATOM 2854 C CA . VAL A 1 364 ? 31.499 7.980 -14.201 1.00 96.94 364 VAL A CA 1
ATOM 2855 C C . VAL A 1 364 ? 31.659 9.435 -14.603 1.00 96.94 364 VAL A C 1
ATOM 2857 O O . VAL A 1 364 ? 31.702 10.311 -13.745 1.00 96.94 364 VAL A O 1
ATOM 2860 N N . CYS A 1 365 ? 31.743 9.706 -15.901 1.00 94.56 365 CYS A N 1
ATOM 2861 C CA . CYS A 1 365 ? 31.812 11.071 -16.402 1.00 94.56 365 CYS A CA 1
ATOM 2862 C C . CYS A 1 365 ? 30.776 11.289 -17.507 1.00 94.56 365 CYS A C 1
ATOM 2864 O O . CYS A 1 365 ? 30.625 10.454 -18.397 1.00 94.56 365 CYS A O 1
ATOM 2866 N N . THR A 1 366 ? 30.080 12.420 -17.451 1.00 91.62 366 THR A N 1
ATOM 2867 C CA . THR A 1 366 ? 28.998 12.809 -18.365 1.00 91.62 366 THR A CA 1
ATOM 2868 C C . THR A 1 366 ? 29.158 14.266 -18.798 1.00 91.62 366 THR A C 1
ATOM 2870 O O . THR A 1 366 ? 29.895 15.030 -18.178 1.00 91.62 366 THR A O 1
ATOM 2873 N N . GLY A 1 367 ? 28.471 14.669 -19.864 1.00 90.56 367 GLY A N 1
ATOM 2874 C CA . GLY A 1 367 ? 28.397 16.068 -20.279 1.00 90.56 367 GLY A CA 1
ATOM 2875 C C . GLY A 1 367 ? 27.705 16.966 -19.253 1.00 90.56 367 GLY A C 1
ATOM 2876 O O . GLY A 1 367 ? 26.768 16.535 -18.578 1.00 90.56 367 GLY A O 1
ATOM 2877 N N . ASN A 1 368 ? 28.135 18.226 -19.167 1.00 89.38 368 ASN A N 1
ATOM 2878 C CA . ASN A 1 368 ? 27.541 19.247 -18.298 1.00 89.38 368 ASN A CA 1
ATOM 2879 C C . ASN A 1 368 ? 26.089 19.593 -18.643 1.00 89.38 368 ASN A C 1
ATOM 2881 O O . ASN A 1 368 ? 25.335 20.001 -17.764 1.00 89.38 368 ASN A O 1
ATOM 2885 N N . SER A 1 369 ? 25.706 19.441 -19.909 1.00 83.00 369 SER A N 1
ATOM 2886 C CA . SER A 1 369 ? 24.358 19.729 -20.398 1.00 83.00 369 SER A CA 1
ATOM 2887 C C . SER A 1 369 ? 23.338 18.646 -20.020 1.00 83.00 369 SER A C 1
ATOM 2889 O O . SER A 1 369 ? 22.142 18.908 -19.990 1.00 83.00 369 SER A O 1
ATOM 2891 N N . SER A 1 370 ? 23.791 17.440 -19.662 1.00 76.62 370 SER A N 1
ATOM 2892 C CA . SER A 1 370 ? 22.932 16.266 -19.469 1.00 76.62 370 SER A CA 1
ATOM 2893 C C . SER A 1 370 ? 22.413 16.134 -18.024 1.00 76.62 370 SER A C 1
ATOM 2895 O O . SER A 1 370 ? 22.830 15.264 -17.250 1.00 76.62 370 SER A O 1
ATOM 2897 N N . ILE A 1 371 ? 21.449 16.987 -17.652 1.00 74.62 371 ILE A N 1
ATOM 2898 C CA . ILE A 1 371 ? 20.843 17.045 -16.301 1.00 74.62 371 ILE A CA 1
ATOM 2899 C C . ILE A 1 371 ? 20.221 15.699 -15.892 1.00 74.62 371 ILE A C 1
ATOM 2901 O O . ILE A 1 371 ? 20.348 15.261 -14.744 1.00 74.62 371 ILE A O 1
ATOM 2905 N N . VAL A 1 372 ? 19.571 15.012 -16.836 1.00 73.94 372 VAL A N 1
ATOM 2906 C CA . VAL A 1 372 ? 18.952 13.698 -16.601 1.00 73.94 372 VAL A CA 1
ATOM 2907 C C . VAL A 1 372 ? 19.998 12.653 -16.201 1.00 73.94 372 VAL A C 1
ATOM 2909 O O . VAL A 1 372 ? 19.755 11.872 -15.280 1.00 73.94 372 VAL A O 1
ATOM 2912 N N . GLN A 1 373 ? 21.174 12.660 -16.839 1.00 78.12 373 GLN A N 1
ATOM 2913 C CA . GLN A 1 373 ? 22.253 11.713 -16.538 1.00 78.12 373 GLN A CA 1
ATOM 2914 C C . GLN A 1 373 ? 22.893 11.999 -15.177 1.00 78.12 373 GLN A C 1
ATOM 2916 O O . GLN A 1 373 ? 23.118 11.077 -14.396 1.00 78.12 373 GLN A O 1
ATOM 2921 N N . LEU A 1 374 ? 23.122 13.275 -14.852 1.00 82.50 374 LEU A N 1
ATOM 2922 C CA . LEU A 1 374 ? 23.634 13.673 -13.537 1.00 82.50 374 LEU A CA 1
ATOM 2923 C C . LEU A 1 374 ? 22.709 13.187 -12.418 1.00 82.50 374 LEU A C 1
ATOM 2925 O O . LEU A 1 374 ? 23.159 12.519 -11.486 1.00 82.50 374 LEU A O 1
ATOM 2929 N N . ARG A 1 375 ? 21.400 13.430 -12.560 1.00 79.62 375 ARG A N 1
ATOM 2930 C CA . ARG A 1 375 ? 20.393 12.927 -11.620 1.00 79.62 375 ARG A CA 1
ATOM 2931 C C . ARG A 1 375 ? 20.421 11.400 -11.522 1.00 79.62 375 ARG A C 1
ATOM 2933 O O . ARG A 1 375 ? 20.355 10.865 -10.418 1.00 79.62 375 ARG A O 1
ATOM 2940 N N . PHE A 1 376 ? 20.518 10.709 -12.656 1.00 79.44 376 PHE A N 1
ATOM 2941 C CA . PHE A 1 376 ? 20.552 9.248 -12.722 1.00 79.44 376 PHE A CA 1
ATOM 2942 C C . PHE A 1 376 ? 21.718 8.650 -11.916 1.00 79.44 376 PHE A C 1
ATOM 2944 O O . PHE A 1 376 ? 21.498 7.732 -11.125 1.00 79.44 376 PHE A O 1
ATOM 2951 N N . TYR A 1 377 ? 22.931 9.198 -12.039 1.00 86.94 377 TYR A N 1
ATOM 2952 C CA . TYR A 1 377 ? 24.089 8.724 -11.272 1.00 86.94 377 TYR A CA 1
ATOM 2953 C C . TYR A 1 377 ? 24.023 9.113 -9.792 1.00 86.94 377 TYR A C 1
ATOM 2955 O O . TYR A 1 377 ? 24.339 8.293 -8.931 1.00 86.94 377 TYR A O 1
ATOM 2963 N N . GLN A 1 378 ? 23.554 10.320 -9.468 1.00 84.88 378 GLN A N 1
ATOM 2964 C CA . GLN A 1 378 ? 23.405 10.754 -8.073 1.00 84.88 378 GLN A CA 1
ATOM 2965 C C . GLN A 1 378 ? 22.390 9.905 -7.301 1.00 84.88 378 GLN A C 1
ATOM 2967 O O . GLN A 1 378 ? 22.631 9.547 -6.149 1.00 84.88 378 GLN A O 1
ATOM 2972 N N . GLN A 1 379 ? 21.284 9.510 -7.941 1.00 77.88 379 GLN A N 1
ATOM 2973 C CA . GLN A 1 379 ? 20.326 8.561 -7.359 1.00 77.88 379 GLN A CA 1
ATOM 2974 C C . GLN A 1 379 ? 20.955 7.193 -7.072 1.00 77.88 379 GLN A C 1
ATOM 2976 O O . GLN A 1 379 ? 20.534 6.500 -6.151 1.00 77.88 379 GLN A O 1
ATOM 2981 N N . ALA A 1 380 ? 21.984 6.821 -7.833 1.00 76.12 380 ALA A N 1
ATOM 2982 C CA . ALA A 1 380 ? 22.783 5.628 -7.610 1.00 76.12 380 ALA A CA 1
ATOM 2983 C C . ALA A 1 380 ? 23.989 5.881 -6.686 1.00 76.12 380 ALA A C 1
ATOM 2985 O O . ALA A 1 380 ? 24.939 5.106 -6.714 1.00 76.12 380 ALA A O 1
ATOM 2986 N N . GLY A 1 381 ? 23.990 6.939 -5.873 1.00 87.62 381 GLY A N 1
ATOM 2987 C CA . GLY A 1 381 ? 25.001 7.172 -4.837 1.00 87.62 381 GLY A CA 1
ATOM 2988 C C . GLY A 1 381 ? 26.341 7.726 -5.326 1.00 87.62 381 GLY A C 1
ATOM 2989 O O . GLY A 1 381 ? 27.258 7.850 -4.517 1.00 87.62 381 GLY A O 1
ATOM 2990 N N . PHE A 1 382 ? 26.469 8.082 -6.607 1.00 95.38 382 PHE A N 1
ATOM 2991 C CA . PHE A 1 382 ? 27.650 8.792 -7.094 1.00 95.38 382 PHE A CA 1
ATOM 2992 C C . PHE A 1 382 ? 27.650 10.239 -6.591 1.00 95.38 382 PHE A C 1
ATOM 2994 O O . PHE A 1 382 ? 26.627 10.929 -6.602 1.00 95.38 382 PHE A O 1
ATOM 3001 N N . ARG A 1 383 ? 28.816 10.711 -6.163 1.00 96.31 383 ARG A N 1
ATOM 3002 C CA . ARG A 1 383 ? 29.056 12.061 -5.659 1.00 96.31 383 ARG A CA 1
ATOM 3003 C C . ARG A 1 383 ? 29.929 12.824 -6.635 1.00 96.31 383 ARG A C 1
ATOM 3005 O O . ARG A 1 383 ? 30.741 12.245 -7.338 1.00 96.31 383 ARG A O 1
ATOM 3012 N N . PHE A 1 384 ? 29.725 14.131 -6.698 1.00 96.38 384 PHE A N 1
ATOM 3013 C CA . PHE A 1 384 ? 30.517 15.000 -7.557 1.00 96.38 384 PHE A CA 1
ATOM 3014 C C . PHE A 1 384 ? 32.003 14.935 -7.178 1.00 96.38 384 PHE A C 1
ATOM 3016 O O . PHE A 1 384 ? 32.330 15.068 -6.001 1.00 96.38 384 PHE A O 1
ATOM 3023 N N . GLU A 1 385 ? 32.870 14.775 -8.178 1.00 96.19 385 GLU A N 1
ATOM 3024 C CA . GLU A 1 385 ? 34.323 14.689 -8.006 1.00 96.19 385 GLU A CA 1
ATOM 3025 C C . GLU A 1 385 ? 35.025 15.887 -8.657 1.00 96.19 385 GLU A C 1
ATOM 3027 O O . GLU A 1 385 ? 35.752 16.630 -8.000 1.00 96.19 385 GLU A O 1
ATOM 3032 N N . SER A 1 386 ? 34.806 16.099 -9.959 1.00 97.00 386 SER A N 1
ATOM 3033 C CA . SER A 1 386 ? 35.553 17.097 -10.730 1.00 97.00 386 SER A CA 1
ATOM 3034 C C . SER A 1 386 ? 34.828 17.547 -12.003 1.00 97.00 386 SER A C 1
ATOM 3036 O O . SER A 1 386 ? 33.842 16.948 -12.437 1.00 97.00 386 SER A O 1
ATOM 3038 N N . VAL A 1 387 ? 35.329 18.634 -12.601 1.00 96.62 387 VAL A N 1
ATOM 3039 C CA . VAL A 1 387 ? 34.886 19.155 -13.903 1.00 96.62 387 VAL A CA 1
ATOM 3040 C C . VAL A 1 387 ? 36.104 19.380 -14.786 1.00 96.62 387 VAL A C 1
ATOM 3042 O O . VAL A 1 387 ? 36.991 20.162 -14.441 1.00 96.62 387 VAL A O 1
ATOM 3045 N N . GLU A 1 388 ? 36.119 18.729 -15.941 1.00 95.56 388 GLU A N 1
ATOM 3046 C CA . GLU A 1 388 ? 37.070 18.969 -17.023 1.00 95.56 388 GLU A CA 1
ATOM 3047 C C . GLU A 1 388 ? 36.458 20.015 -17.964 1.00 95.56 388 GLU A C 1
ATOM 3049 O O . GLU A 1 388 ? 35.493 19.735 -18.683 1.00 95.56 388 GLU A O 1
ATOM 3054 N N . ARG A 1 389 ? 36.974 21.247 -17.912 1.00 95.44 389 ARG A N 1
ATOM 3055 C CA . ARG A 1 389 ? 36.445 22.362 -18.708 1.00 95.44 389 ARG A CA 1
ATOM 3056 C C . ARG A 1 389 ? 36.794 22.220 -20.178 1.00 95.44 389 ARG A C 1
ATOM 3058 O O . ARG A 1 389 ? 37.895 21.784 -20.490 1.00 95.44 389 ARG A O 1
ATOM 3065 N N . ASP A 1 390 ? 35.863 22.616 -21.042 1.00 93.88 390 ASP A N 1
ATOM 3066 C CA . ASP A 1 390 ? 36.023 22.616 -22.504 1.00 93.88 390 ASP A CA 1
ATOM 3067 C C . ASP A 1 390 ? 36.435 21.252 -23.100 1.00 93.88 390 ASP A C 1
ATOM 3069 O O . ASP A 1 390 ? 36.898 21.161 -24.237 1.00 93.88 390 ASP A O 1
ATOM 3073 N N . TYR A 1 391 ? 36.178 20.165 -22.361 1.00 93.81 391 TYR A N 1
ATOM 3074 C CA . TYR A 1 391 ? 36.503 18.799 -22.752 1.00 93.81 391 TYR A CA 1
ATOM 3075 C C . TYR A 1 391 ? 35.975 18.448 -24.147 1.00 93.81 391 TYR A C 1
ATOM 3077 O O . TYR A 1 391 ? 36.709 17.907 -24.970 1.00 93.81 391 TYR A O 1
ATOM 3085 N N . PHE A 1 392 ? 34.706 18.737 -24.435 1.00 90.56 392 PHE A N 1
ATOM 3086 C CA . PHE A 1 392 ? 34.090 18.319 -25.696 1.00 90.56 392 PHE A CA 1
ATOM 3087 C C . PHE A 1 392 ? 34.659 19.086 -26.909 1.00 90.56 392 PHE A C 1
ATOM 3089 O O . PHE A 1 392 ? 35.080 18.428 -27.865 1.00 90.56 392 PHE A O 1
ATOM 3096 N N . PRO A 1 393 ? 34.770 20.430 -26.886 1.00 90.88 393 PRO A N 1
ATOM 3097 C CA . PRO A 1 393 ? 35.491 21.176 -27.919 1.00 90.88 393 PRO A CA 1
ATOM 3098 C C . PRO A 1 393 ? 36.932 20.695 -28.139 1.00 90.88 393 PRO A C 1
ATOM 3100 O O . PRO A 1 393 ? 37.327 20.451 -29.281 1.00 90.88 393 PRO A O 1
ATOM 3103 N N . ASP A 1 394 ? 37.694 20.490 -27.061 1.00 92.44 394 ASP A N 1
ATOM 3104 C CA . ASP A 1 394 ? 39.112 20.112 -27.136 1.00 92.44 394 ASP A CA 1
ATOM 3105 C C . ASP A 1 394 ? 39.324 18.706 -27.719 1.00 92.44 394 ASP A C 1
ATOM 3107 O O . ASP A 1 394 ? 40.371 18.414 -28.301 1.00 92.44 394 ASP A O 1
ATOM 3111 N N . HIS A 1 395 ? 38.312 17.839 -27.623 1.00 87.00 395 HIS A N 1
ATOM 3112 C CA . HIS A 1 395 ? 38.326 16.482 -28.177 1.00 87.00 395 HIS A CA 1
ATOM 3113 C C . HIS A 1 395 ? 37.608 16.374 -29.535 1.00 87.00 395 HIS A C 1
ATOM 3115 O O . HIS A 1 395 ? 37.301 15.268 -29.991 1.00 87.00 395 HIS A O 1
ATOM 3121 N N . GLY A 1 396 ? 37.359 17.508 -30.201 1.00 84.69 396 GLY A N 1
ATOM 3122 C CA . GLY A 1 396 ? 36.877 17.559 -31.583 1.00 84.69 396 GLY A CA 1
ATOM 3123 C C . GLY A 1 396 ? 35.399 17.213 -31.760 1.00 84.69 396 GLY A C 1
ATOM 3124 O O . GLY A 1 396 ? 34.998 16.810 -32.854 1.00 84.69 396 GLY A O 1
ATOM 3125 N N . TYR A 1 397 ? 34.584 17.346 -30.710 1.00 85.50 397 TYR A N 1
ATOM 3126 C CA . TYR A 1 397 ? 33.137 17.199 -30.843 1.00 85.50 397 TYR A CA 1
ATOM 3127 C C . TYR A 1 397 ? 32.549 18.408 -31.577 1.00 85.50 397 TYR A C 1
ATOM 3129 O O . TYR A 1 397 ? 32.995 19.540 -31.363 1.00 85.50 397 TYR A O 1
ATOM 3137 N N . PRO A 1 398 ? 31.531 18.205 -32.433 1.00 85.00 398 PRO A N 1
ATOM 3138 C CA . PRO A 1 398 ? 30.792 19.329 -32.981 1.00 85.00 398 PRO A CA 1
ATOM 3139 C C . PRO A 1 398 ? 30.107 20.106 -31.843 1.00 85.00 398 PRO A C 1
ATOM 3141 O O . PRO A 1 398 ? 29.826 19.523 -30.793 1.00 85.00 398 PRO A O 1
ATOM 3144 N N . PRO A 1 399 ? 29.798 21.401 -32.034 1.00 86.31 399 PRO A N 1
ATOM 3145 C CA . PRO A 1 399 ? 28.951 22.135 -31.104 1.00 86.31 399 PRO A CA 1
ATOM 3146 C C . PRO A 1 399 ? 27.614 21.405 -30.931 1.00 86.31 399 PRO A C 1
ATOM 3148 O O . PRO A 1 399 ? 26.849 21.266 -31.886 1.00 86.31 399 PRO A O 1
ATOM 3151 N N . ILE A 1 400 ? 27.367 20.914 -29.720 1.00 83.75 400 ILE A N 1
ATOM 3152 C CA . ILE A 1 400 ? 26.151 20.197 -29.336 1.00 83.75 400 ILE A CA 1
ATOM 3153 C C . ILE A 1 400 ? 25.448 21.030 -28.264 1.00 83.75 400 ILE A C 1
ATOM 3155 O O . ILE A 1 400 ? 26.090 21.551 -27.350 1.00 83.75 400 ILE A O 1
ATOM 3159 N N . GLU A 1 401 ? 24.131 21.158 -28.387 1.00 83.69 401 GLU A N 1
ATOM 3160 C CA . GLU A 1 401 ? 23.270 21.801 -27.398 1.00 83.69 401 GLU A CA 1
ATOM 3161 C C . GLU A 1 401 ? 22.243 20.777 -26.908 1.00 83.69 401 GLU A C 1
ATOM 3163 O O . GLU A 1 401 ? 21.547 20.158 -27.713 1.00 83.69 401 GLU A O 1
ATOM 3168 N N . GLU A 1 402 ? 22.161 20.590 -25.592 1.00 75.12 402 GLU A N 1
ATOM 3169 C CA . GLU A 1 402 ? 21.171 19.730 -24.936 1.00 75.12 402 GLU A CA 1
ATOM 3170 C C . GLU A 1 402 ? 20.481 20.540 -23.840 1.00 75.12 402 GLU A C 1
ATOM 3172 O O . GLU A 1 402 ? 21.143 21.248 -23.084 1.00 75.12 402 GLU A O 1
ATOM 3177 N N . ASP A 1 403 ? 19.150 20.467 -23.760 1.00 69.81 403 ASP A N 1
ATOM 3178 C CA . ASP A 1 403 ? 18.349 21.172 -22.746 1.00 69.81 403 ASP A CA 1
ATOM 3179 C C . ASP A 1 403 ? 18.632 22.693 -22.648 1.00 69.81 403 ASP A C 1
ATOM 3181 O O . ASP A 1 403 ? 18.514 23.299 -21.583 1.00 69.81 403 ASP A O 1
ATOM 3185 N N . GLY A 1 404 ? 19.003 23.331 -23.767 1.00 81.00 404 GLY A N 1
ATOM 3186 C CA . GLY A 1 404 ? 19.352 24.758 -23.823 1.00 81.00 404 GLY A CA 1
ATOM 3187 C C . GLY A 1 404 ? 20.744 25.095 -23.270 1.00 81.00 404 GLY A C 1
ATOM 3188 O O . GLY A 1 404 ? 21.055 26.267 -23.046 1.00 81.00 404 GLY A O 1
ATOM 3189 N N . LEU A 1 405 ? 21.580 24.082 -23.021 1.00 83.88 405 LEU A N 1
ATOM 3190 C CA . LEU A 1 405 ? 22.953 24.212 -22.547 1.00 83.88 405 LEU A CA 1
ATOM 3191 C C . LEU A 1 405 ? 23.930 23.686 -23.599 1.00 83.88 405 LEU A C 1
ATOM 3193 O O . LEU A 1 405 ? 23.798 22.571 -24.101 1.00 83.88 405 LEU A O 1
ATOM 3197 N N . ALA A 1 406 ? 24.965 24.473 -23.888 1.00 89.19 406 ALA A N 1
ATOM 3198 C CA . ALA A 1 406 ? 26.071 24.011 -24.713 1.00 89.19 406 ALA A CA 1
ATOM 3199 C C . ALA A 1 406 ? 26.856 22.910 -23.979 1.00 89.19 406 ALA A C 1
ATOM 3201 O O . ALA A 1 406 ? 27.303 23.102 -22.839 1.00 89.19 406 ALA A O 1
ATOM 3202 N N . LEU A 1 407 ? 27.056 21.780 -24.656 1.00 88.75 407 LEU A N 1
ATOM 3203 C CA . LEU A 1 407 ? 27.927 20.702 -24.209 1.00 88.75 407 LEU A CA 1
ATOM 3204 C C . LEU A 1 407 ? 29.384 21.169 -24.331 1.00 88.75 407 LEU A C 1
ATOM 3206 O O . LEU A 1 407 ? 29.945 21.231 -25.426 1.00 88.75 407 LEU A O 1
ATOM 3210 N N . ARG A 1 408 ? 29.985 21.542 -23.201 1.00 92.50 408 ARG A N 1
ATOM 3211 C CA . ARG A 1 408 ? 31.354 22.078 -23.131 1.00 92.50 408 ARG A CA 1
ATOM 3212 C C . ARG A 1 408 ? 32.219 21.296 -22.167 1.00 92.50 408 ARG A C 1
ATOM 3214 O O . ARG A 1 408 ? 33.294 20.845 -22.549 1.00 92.50 408 ARG A O 1
ATOM 3221 N N . ASP A 1 409 ? 31.721 21.095 -20.956 1.00 94.44 409 ASP A N 1
ATOM 3222 C CA . ASP A 1 409 ? 32.490 20.537 -19.853 1.00 94.44 409 ASP A CA 1
ATOM 3223 C C . ASP A 1 409 ? 32.091 19.087 -19.588 1.00 94.44 409 ASP A C 1
ATOM 3225 O O . ASP A 1 409 ? 30.924 18.706 -19.711 1.00 94.44 409 ASP A O 1
ATOM 3229 N N . ARG A 1 410 ? 33.056 18.277 -19.160 1.00 94.19 410 ARG A N 1
ATOM 3230 C CA . ARG A 1 410 ? 32.822 16.905 -18.707 1.00 94.19 410 ARG A CA 1
ATOM 3231 C C . ARG A 1 410 ? 32.812 16.876 -17.184 1.00 94.19 410 ARG A C 1
ATOM 3233 O O . ARG A 1 410 ? 33.794 17.220 -16.536 1.00 94.19 410 ARG A O 1
ATOM 3240 N N . ILE A 1 411 ? 31.676 16.489 -16.619 1.00 96.06 411 ILE A N 1
ATOM 3241 C CA . ILE A 1 411 ? 31.456 16.368 -15.179 1.00 96.06 411 ILE A CA 1
ATOM 3242 C C . ILE A 1 411 ? 31.715 14.926 -14.772 1.00 96.06 411 ILE A C 1
ATOM 3244 O O . ILE A 1 411 ? 31.095 14.011 -15.313 1.00 96.06 411 ILE A O 1
ATOM 3248 N N . CYS A 1 412 ? 32.590 14.733 -13.794 1.00 97.25 412 CYS A N 1
ATOM 3249 C CA . CYS A 1 412 ? 32.934 13.430 -13.256 1.00 97.25 412 CYS A CA 1
ATOM 3250 C C . CYS A 1 412 ? 32.375 13.252 -11.841 1.00 97.25 412 CYS A C 1
ATOM 3252 O O . CYS A 1 412 ? 32.422 14.161 -11.007 1.00 97.25 412 CYS A O 1
ATOM 3254 N N . LEU A 1 413 ? 31.833 12.064 -11.582 1.00 97.81 413 LEU A N 1
ATOM 3255 C CA . LEU A 1 413 ? 31.287 11.643 -10.303 1.00 97.81 413 LEU A CA 1
ATOM 3256 C C . LEU A 1 413 ? 31.915 10.317 -9.870 1.00 97.81 413 LEU A C 1
ATOM 3258 O O . LEU A 1 413 ? 32.148 9.431 -10.695 1.00 97.81 413 LEU A O 1
ATOM 3262 N N . THR A 1 414 ? 32.136 10.161 -8.572 1.00 97.62 414 THR A N 1
ATOM 3263 C CA . THR A 1 414 ? 32.736 8.976 -7.959 1.00 97.62 414 THR A CA 1
ATOM 3264 C C . THR A 1 414 ? 31.776 8.304 -6.988 1.00 97.62 414 THR A C 1
ATOM 3266 O O . THR A 1 414 ? 30.914 8.935 -6.377 1.00 97.62 414 THR A O 1
ATOM 3269 N N . ARG A 1 415 ? 31.906 6.989 -6.849 1.00 97.00 415 ARG A N 1
ATOM 3270 C CA . ARG A 1 415 ? 31.209 6.186 -5.846 1.00 97.00 415 ARG A CA 1
ATOM 3271 C C . ARG A 1 415 ? 32.202 5.219 -5.219 1.00 97.00 415 ARG A C 1
ATOM 3273 O O . ARG A 1 415 ? 32.889 4.505 -5.947 1.00 97.00 415 ARG A O 1
ATOM 3280 N N . ASP A 1 416 ? 32.242 5.177 -3.894 1.00 95.12 416 ASP A N 1
ATOM 3281 C CA . ASP A 1 416 ? 32.957 4.127 -3.170 1.00 95.12 416 ASP A CA 1
ATOM 3282 C C . ASP A 1 416 ? 32.199 2.798 -3.323 1.00 95.12 416 ASP A C 1
ATOM 3284 O O . ASP A 1 416 ? 30.959 2.778 -3.318 1.00 95.12 416 ASP A O 1
ATOM 3288 N N . LEU A 1 417 ? 32.953 1.718 -3.539 1.00 88.50 417 LEU A N 1
ATOM 3289 C CA . LEU A 1 417 ? 32.450 0.371 -3.829 1.00 88.50 417 LEU A CA 1
ATOM 3290 C C . LEU A 1 417 ? 32.537 -0.552 -2.616 1.00 88.50 417 LEU A C 1
ATOM 3292 O O . LEU A 1 417 ? 33.575 -0.503 -1.914 1.00 88.50 417 LEU A O 1
#

Sequence (417 aa):
MLEWFAIDLIKQAGEYIRLQIDESYRIERKTGKGDLVTEIDRAVEQLIVDRIRESYPEHHIIGEEGISTEPDDLSGTVWFVDPIDGTLNFIHQKRMFAISIAIMVDGVVEYGFVYDVMADELFIARRGVGTTLNGRKLPTIKEHHVRDAFLSMNATWVTPNQQIAPEVLAPIVRDSVGTRAHGAASLELAWLAAGRVDGYITMRNMPWDYAAGKLLVEEVGGRVVSIYGEPVRYDGKTSVLAGSETFVKDVVKHYVIAKGATPEVKPDLQIGINGSYDRVRDLLVLANPNETMVRDQYKAGTTYEATLGGERVGAYMLVRRSETLIELVNIAVKPERQNQTIGQRLLQDAIRRAESSGAKQMLVCTGNSSIVQLRFYQQAGFRFESVERDYFPDHGYPPIEEDGLALRDRICLTRDL

Solvent-accessible surface area (backbone atoms only — not comparable to full-atom values): 22041 Å² total; per-residue (Å²): 110,68,68,62,50,50,55,52,49,55,51,54,47,37,52,51,47,66,74,47,70,85,55,92,75,58,78,47,71,76,85,55,99,80,40,57,48,39,57,61,42,52,52,38,40,47,55,51,52,53,54,45,46,74,78,40,70,87,50,46,41,44,44,80,84,57,88,47,74,70,68,99,64,61,66,53,43,37,34,27,30,21,57,47,35,17,48,66,30,42,75,75,65,68,36,66,28,21,35,23,38,18,37,25,48,64,74,39,72,45,37,14,31,36,29,32,55,73,80,71,44,42,34,41,18,37,71,96,75,31,24,23,50,74,85,42,73,53,61,69,55,71,80,33,50,53,62,73,19,39,30,39,36,56,70,67,60,49,32,95,57,95,81,46,64,25,84,40,47,42,56,54,58,71,50,22,70,39,75,41,63,78,67,16,63,27,52,54,31,43,33,35,29,67,62,76,31,49,30,40,48,47,74,75,43,47,41,29,43,39,52,12,19,42,43,25,21,43,42,18,66,26,41,68,20,20,62,56,68,43,79,65,60,78,90,39,78,32,32,40,29,35,20,17,63,53,23,49,50,42,46,29,54,66,31,24,48,67,64,69,44,52,47,103,55,69,70,71,64,48,72,43,81,51,92,50,67,85,80,45,43,75,46,38,39,73,49,39,80,54,58,69,59,52,53,53,47,54,74,63,30,53,40,35,36,27,26,45,91,84,41,81,45,33,34,34,30,44,32,71,77,50,85,42,35,33,31,54,43,45,65,30,55,42,77,96,53,55,97,64,60,51,64,62,52,53,51,52,51,50,50,54,51,41,42,75,67,60,25,48,31,39,38,38,69,44,54,63,31,43,60,69,58,54,51,55,43,42,76,70,62,33,39,86,70,53,72,43,75,47,42,39,58,76,69,70,48,74,96,44,73,39,95,92,28,69,46,30,30,34,35,30,28,37,26,82,91

Mean predicted aligned error: 13.85 Å

pLDDT: mean 90.38, std 10.83, range [37.88, 98.94]

Organism: NCBI:txid1345023

Radius of gyration: 26.19 Å; Cα contacts (8 Å, |Δi|>4): 888; chains: 1; bounding box: 66×43×64 Å

Secondary structure (DSSP, 8-state):
-HHHHHHHHHHHHHHHHHHHTTS---EEE-SSTT-EEEHHHHHHHHHHHHHHHHH-TT-EEEETT--SPPPSSS-SEEEEEEEEETHHHHHHHS-S-EEEEEEEETTEEEEEEEEETTTTEEEEEETTTEEEETTEEPPPPPP--GGG-EEEE-GGGGSS-SSS-HHHHHHHHHHSSEEE--S-HHHHHHHHHTTSSSEEEEEEE-HHHHHHHHHHHHTTT-EEE-TTSSPP-SSS-EEEEEE-HHHHHHIIIIIIGGGT--SS--S-EEEEE---HHHHHHHHHHH-S-HHHHHHHHHHEEEEEEEETTEEEEEEEEEE-SSSEEEEEEEEE-GGGTTSSHHHHHHHHHHHHHHHTT-SEEEEEEETT-HHHHHHHHHTT-EEEEEETTHHHHTT----EETTEE---EEEEEEE-

InterPro domains:
  IPR000182 GNAT domain [PF00583] (297-382)
  IPR000182 GNAT domain [PS51186] (263-404)
  IPR000760 Inositol monophosphatase-like [PF00459] (5-244)
  IPR000760 Inositol monophosphatase-like [PR00377] (35-55)
  IPR000760 Inositol monophosphatase-like [PR00377] (57-73)
  IPR000760 Inositol monophosphatase-like [PR00377] (79-95)
  IPR000760 Inositol monophosphatase-like [PR00377] (128-151)
  IPR000760 Inositol monophosphatase-like [PR00377] (174-195)
  IPR000760 Inositol monophosphatase-like [PR00377] (205-229)
  IPR016181 Acyl-CoA N-acyltransferase [SSF55729] (277-415)
  IPR020550 Inositol monophosphatase, conserved site [PS00630] (208-222)
  IPR020583 Inositol monophosphatase, metal-binding site [PS00629] (79-92)

Nearest PDB structures (foldseek):
  6ao7-assembly1_A-2  TM=9.711E-01  e=2.465E-15  Elizabethkingia anophelis
  1yvk-assembly1_D  TM=9.429E-01  e=1.231E-15  Bacillus subtilis subsp. subtilis str. 168
  1y9k-assembly3_C  TM=9.503E-01  e=6.985E-15  Bacillus cereus ATCC 14579
  2pcr-assembly1_C  TM=8.409E-01  e=2.995E-18  Aquifex aeolicus VF5
  2pcr-assembly1_D  TM=8.188E-01  e=8.994E-18  Aquifex aeolicus VF5